Protein AF-A0A2D6P372-F1 (afdb_monomer)

pLDDT: mean 80.6, std 13.85, range [38.47, 98.31]

Radius of gyration: 33.28 Å; Cα contacts (8 Å, |Δi|>4): 1209; chains: 1; bounding box: 87×50×97 Å

Nearest PDB structures (foldseek):
  5jcf-assembly2_B  TM=6.116E-01  e=1.139E-13  Gallus gallus
  5jcf-assembly1_A  TM=5.992E-01  e=2.253E-13  Gallus gallus
  6s9i-assembly1_B  TM=5.869E-01  e=2.712E-08  Homo sapiens
  5lqw-assembly1_C  TM=4.746E-01  e=1.112E-08  Saccharomyces cerevisiae
  8ro0-assembly1_B  TM=4.241E-01  e=2.442E-08  Caenorhabditis elegans

Foldseek 3Di:
DVPDAPVLQVLLVLLLVLLFFEAQAAPPPPLLLSVLSNLVVNCVVVPPPLAAEEEEEAPQCQVVSVVSNCVNVVPVRFFEQEADPVCHPVSLVSSLVGRYYYYYLVNQQNLLVDPCSLVSNLVSQHQEYEYAQCLSLQDLQGSSVLSVLVSLVRHSGYYYYHNQPDHPDLLSLLSSCCSRPVPVRPADSVDPVRSVVSSVVSLVCCLVPVVVSLVSNVVRYDYDYCVVRPVDLFAAEAEDEAEQEDDDLLQLLLVLLLADDDDLVLSLVQLLCSLQASLSHDLVSRPDVVSSVCRNVDDGSLVVVVVVVLCVQVVVLFAEEEEDQDDPPPVVVVCVVCVQQAEAEDEPVQDCDADPPHGGSNVVSLCCQQPPSSHRYYYYYLVPPHLAANQRGQEYEYSADDQELSSVVSSQVSNRHPDPDDDRHHYYYYYAYDYPPAQRLRNLSVVLRVLSVVVSCVSPPVDDDDPVNSVVSSPPPSVVSSSRRSHDLVRLQVVLLVVLFQVALVSNQVVCVVPVPSLVSNLSSQQVDQPPPVVLVLVVVVQVVVCVVPNFDAEEEEANTDCNNCVSVVHAYAYEHRDPSSVVSNCVVDDRYDYDYDHLLDDPAAFQAGQEYEEEQCLRSHNLVVLSNLSNLLVVLRRHHQFGKYKYKHFCVFADPVLVVLVCVSLVQQQWDWPPVSFDWDDDPVGIIGITMITRHDRHDPPPDPDSSNDGPSVADPVRVVVVVVVD

Structure (mmCIF, N/CA/C/O backbone):
data_AF-A0A2D6P372-F1
#
_entry.id   AF-A0A2D6P372-F1
#
loop_
_atom_site.group_PDB
_atom_site.id
_atom_site.type_symbol
_atom_site.label_atom_id
_atom_site.label_alt_id
_atom_site.label_comp_id
_atom_site.label_asym_id
_atom_site.label_entity_id
_atom_site.label_seq_id
_atom_site.pdbx_PDB_ins_code
_atom_site.Cartn_x
_atom_site.Cartn_y
_atom_site.Cartn_z
_atom_site.occupancy
_atom_site.B_iso_or_equiv
_atom_site.auth_seq_id
_atom_site.auth_comp_id
_atom_site.auth_asym_id
_atom_site.auth_atom_id
_atom_site.pdbx_PDB_model_num
ATOM 1 N N . MET A 1 1 ? -25.669 -10.059 32.755 1.00 53.97 1 MET A N 1
ATOM 2 C CA . MET A 1 1 ? -24.543 -10.108 31.794 1.00 53.97 1 MET A CA 1
ATOM 3 C C . MET A 1 1 ? -24.612 -11.434 31.034 1.00 53.97 1 MET A C 1
ATOM 5 O O . MET A 1 1 ? -23.708 -12.245 31.152 1.00 53.97 1 MET A O 1
ATOM 9 N N . GLU A 1 2 ? -25.704 -11.693 30.309 1.00 51.12 2 GLU A N 1
ATOM 10 C CA . GLU A 1 2 ? -25.950 -13.013 29.688 1.00 51.12 2 GLU A CA 1
ATOM 11 C C . GLU A 1 2 ? -25.202 -13.213 28.351 1.00 51.12 2 GLU A C 1
ATOM 13 O O . GLU A 1 2 ? -25.049 -14.342 27.907 1.00 51.12 2 GLU A O 1
ATOM 18 N N . ASP A 1 3 ? -24.631 -12.148 27.769 1.00 70.19 3 ASP A N 1
ATOM 19 C CA . ASP A 1 3 ? -24.017 -12.174 26.427 1.00 70.19 3 ASP A CA 1
ATOM 20 C C . ASP A 1 3 ? -22.474 -12.262 26.400 1.00 70.19 3 ASP A C 1
ATOM 22 O O . ASP A 1 3 ? -21.868 -12.148 25.331 1.00 70.19 3 ASP A O 1
ATOM 26 N N . ILE A 1 4 ? -21.797 -12.411 27.548 1.00 78.69 4 ILE A N 1
ATOM 27 C CA . ILE A 1 4 ? -20.324 -12.460 27.586 1.00 78.69 4 ILE A CA 1
ATOM 28 C C . ILE A 1 4 ? -19.805 -13.888 27.362 1.00 78.69 4 ILE A C 1
ATOM 30 O O . ILE A 1 4 ? -20.116 -14.821 28.099 1.00 78.69 4 ILE A O 1
ATOM 34 N N . LYS A 1 5 ? -18.972 -14.069 26.336 1.00 84.00 5 LYS A N 1
ATOM 35 C CA . LYS A 1 5 ? -18.347 -15.349 25.989 1.00 84.00 5 LYS A CA 1
ATOM 36 C C . LYS A 1 5 ? -17.147 -15.635 26.916 1.00 84.00 5 LYS A C 1
ATOM 38 O O . LYS A 1 5 ? -16.408 -14.704 27.250 1.00 84.00 5 LYS A O 1
ATOM 43 N N . PRO A 1 6 ? -16.851 -16.905 27.265 1.00 87.19 6 PRO A N 1
ATOM 44 C CA . PRO A 1 6 ? -15.747 -17.253 28.171 1.00 87.19 6 PRO A CA 1
ATOM 45 C C . PRO A 1 6 ? -14.378 -16.693 27.763 1.00 87.19 6 PRO A C 1
ATOM 47 O O . PRO A 1 6 ? -13.620 -16.218 28.605 1.00 87.19 6 PRO A O 1
ATOM 50 N N . PHE A 1 7 ? -14.063 -16.668 26.463 1.00 86.75 7 PHE A N 1
ATOM 51 C CA . PHE A 1 7 ? -12.801 -16.084 26.006 1.00 86.75 7 PHE A CA 1
ATOM 52 C C . PHE A 1 7 ? -12.736 -14.572 26.274 1.00 86.75 7 PHE A C 1
ATOM 54 O O . PHE A 1 7 ? -11.663 -14.059 26.579 1.00 86.75 7 PHE A O 1
ATOM 61 N N . GLN A 1 8 ? -13.855 -13.841 26.221 1.00 89.38 8 GLN A N 1
ATOM 62 C CA . GLN A 1 8 ? -13.848 -12.406 26.516 1.00 89.38 8 GLN A CA 1
ATOM 63 C C . GLN A 1 8 ? -13.449 -12.148 27.972 1.00 89.38 8 GLN A C 1
ATOM 65 O O . GLN A 1 8 ? -12.658 -11.243 28.224 1.00 89.38 8 GLN A O 1
ATOM 70 N N . ILE A 1 9 ? -13.917 -12.992 28.900 1.00 90.31 9 ILE A N 1
ATOM 71 C CA . ILE A 1 9 ? -13.538 -12.941 30.320 1.00 90.31 9 ILE A CA 1
ATOM 72 C C . ILE A 1 9 ? -12.036 -13.175 30.478 1.00 90.31 9 ILE A C 1
ATOM 74 O O . ILE A 1 9 ? -11.358 -12.382 31.124 1.00 90.31 9 ILE A O 1
ATOM 78 N N . ILE A 1 10 ? -11.499 -14.221 29.841 1.00 90.94 10 ILE A N 1
ATOM 79 C CA . ILE A 1 10 ? -10.060 -14.529 29.891 1.00 90.94 10 ILE A CA 1
ATOM 80 C C . ILE A 1 10 ? -9.240 -13.345 29.370 1.00 90.94 10 ILE A C 1
ATOM 82 O O . ILE A 1 10 ? -8.260 -12.949 29.990 1.00 90.94 10 ILE A O 1
ATOM 86 N N . GLY A 1 11 ? -9.649 -12.741 28.252 1.00 92.38 11 GLY A N 1
ATOM 87 C CA . GLY A 1 11 ? -8.917 -11.610 27.683 1.00 92.38 11 GLY A CA 1
ATOM 88 C C . GLY A 1 11 ? -8.975 -10.357 28.555 1.00 92.38 11 GLY A C 1
ATOM 89 O O . GLY A 1 11 ? -7.961 -9.683 28.714 1.00 92.38 11 GLY A O 1
ATOM 90 N N . ALA A 1 12 ? -10.125 -10.082 29.176 1.00 94.62 12 ALA A N 1
ATOM 91 C CA . ALA A 1 12 ? -10.264 -9.003 30.149 1.00 94.62 12 ALA A CA 1
ATOM 92 C C . ALA A 1 12 ? -9.370 -9.224 31.383 1.00 94.62 12 ALA A C 1
ATOM 94 O O . ALA A 1 12 ? -8.682 -8.306 31.828 1.00 94.62 12 ALA A O 1
ATOM 95 N N . TYR A 1 13 ? -9.331 -10.455 31.895 1.00 94.94 13 TYR A N 1
ATOM 96 C CA . TYR A 1 13 ? -8.502 -10.838 33.037 1.00 94.94 13 TYR A CA 1
ATOM 97 C C . TYR A 1 13 ? -6.998 -10.734 32.735 1.00 94.94 13 TYR A C 1
ATOM 99 O O . TYR A 1 13 ? -6.226 -10.231 33.550 1.00 94.94 13 TYR A O 1
ATOM 107 N N . GLU A 1 14 ? -6.573 -11.139 31.538 1.00 94.38 14 GLU A N 1
ATOM 108 C CA . GLU A 1 14 ? -5.187 -10.992 31.080 1.00 94.38 14 GLU A CA 1
ATOM 109 C C . GLU A 1 14 ? -4.773 -9.518 30.946 1.00 94.38 14 GLU A C 1
ATOM 111 O O . GLU A 1 14 ? -3.684 -9.146 31.388 1.00 94.38 14 GLU A O 1
ATOM 116 N N . LEU A 1 15 ? -5.639 -8.660 30.388 1.00 95.94 15 LEU A N 1
ATOM 117 C CA . LEU A 1 15 ? -5.405 -7.210 30.334 1.00 95.94 15 LEU A CA 1
ATOM 118 C C . LEU A 1 15 ? -5.242 -6.615 31.741 1.00 95.94 15 LEU A C 1
ATOM 120 O O . LEU A 1 15 ? -4.301 -5.859 31.986 1.00 95.94 15 LEU A O 1
ATOM 124 N N . PHE A 1 16 ? -6.122 -6.998 32.668 1.00 95.19 16 PHE A N 1
ATOM 125 C CA . PHE A 1 16 ? -6.072 -6.581 34.069 1.00 95.19 16 PHE A CA 1
ATOM 126 C C . PHE A 1 16 ? -4.759 -6.994 34.754 1.00 95.19 16 PHE A C 1
ATOM 128 O O . PHE A 1 16 ? -4.053 -6.147 35.305 1.00 95.19 16 PHE A O 1
ATOM 135 N N . ASN A 1 17 ? -4.380 -8.271 34.667 1.00 94.12 17 ASN A N 1
ATOM 136 C CA . ASN A 1 17 ? -3.197 -8.801 35.349 1.00 94.12 17 ASN A CA 1
ATOM 137 C C . ASN A 1 17 ? -1.881 -8.254 34.795 1.00 94.12 17 ASN A C 1
ATOM 139 O O . ASN A 1 17 ? -0.960 -7.951 35.557 1.00 94.12 17 ASN A O 1
ATOM 143 N N . ARG A 1 18 ? -1.767 -8.125 33.468 1.00 93.69 18 ARG A N 1
ATOM 144 C CA . ARG A 1 18 ? -0.526 -7.661 32.826 1.00 93.69 18 ARG A CA 1
ATOM 145 C C . ARG A 1 18 ? -0.300 -6.158 32.996 1.00 93.69 18 ARG A C 1
ATOM 147 O O . ARG A 1 18 ? 0.816 -5.698 32.739 1.00 93.69 18 ARG A O 1
ATOM 154 N N . LYS A 1 19 ? -1.330 -5.412 33.420 1.00 94.50 19 LYS A N 1
ATOM 155 C CA . LYS A 1 19 ? -1.449 -3.943 33.492 1.00 94.50 19 LYS A CA 1
ATOM 156 C C . LYS A 1 19 ? -1.299 -3.232 32.147 1.00 94.50 19 LYS A C 1
ATOM 158 O O . LYS A 1 19 ? -2.135 -2.415 31.780 1.00 94.50 19 LYS A O 1
ATOM 163 N N . ARG A 1 20 ? -0.238 -3.548 31.405 1.00 95.50 20 ARG A N 1
ATOM 164 C CA . ARG A 1 20 ? 0.078 -3.042 30.069 1.00 95.50 20 ARG A CA 1
ATOM 165 C C . ARG A 1 20 ? 0.186 -4.219 29.109 1.00 95.50 20 ARG A C 1
ATOM 167 O O . ARG A 1 20 ? 1.102 -5.038 29.230 1.00 95.50 20 ARG A O 1
ATOM 174 N N . ALA A 1 21 ? -0.754 -4.318 28.178 1.00 95.25 21 ALA A N 1
ATOM 175 C CA . ALA A 1 21 ? -0.834 -5.439 27.251 1.00 95.25 21 ALA A CA 1
ATOM 176 C C . ALA A 1 21 ? -1.435 -5.042 25.899 1.00 95.25 21 ALA A C 1
ATOM 178 O O . ALA A 1 21 ? -2.178 -4.068 25.763 1.00 95.25 21 ALA A O 1
ATOM 179 N N . LEU A 1 22 ? -1.088 -5.832 24.886 1.00 94.00 22 LEU A N 1
ATOM 180 C CA . LEU A 1 22 ? -1.617 -5.731 23.536 1.00 94.00 22 LEU A CA 1
ATOM 181 C C . LEU A 1 22 ? -2.671 -6.815 23.320 1.00 94.00 22 LEU A C 1
ATOM 183 O O . LEU A 1 22 ? -2.334 -7.991 23.192 1.00 94.00 22 LEU A O 1
ATOM 187 N N . LEU A 1 23 ? -3.935 -6.417 23.205 1.00 93.44 23 LEU A N 1
ATOM 188 C CA . LEU A 1 23 ? -5.008 -7.289 22.746 1.00 93.44 23 LEU A CA 1
ATOM 189 C C . LEU A 1 23 ? -5.017 -7.318 21.212 1.00 93.44 23 LEU A C 1
ATOM 191 O O . LEU A 1 23 ? -5.595 -6.466 20.530 1.00 93.44 23 LEU A O 1
ATOM 195 N N . ALA A 1 24 ? -4.331 -8.323 20.686 1.00 89.56 24 ALA A N 1
ATOM 196 C CA . ALA A 1 24 ? -4.083 -8.584 19.276 1.00 89.56 24 ALA A CA 1
ATOM 197 C C . ALA A 1 24 ? -5.014 -9.645 18.675 1.00 89.56 24 ALA A C 1
ATOM 199 O O . ALA A 1 24 ? -4.683 -10.247 17.644 1.00 89.56 24 ALA A O 1
ATOM 200 N N . ASP A 1 25 ? -6.141 -9.915 19.336 1.00 87.06 25 ASP A N 1
ATOM 201 C CA . ASP A 1 25 ? -7.169 -10.799 18.805 1.00 87.06 25 ASP A CA 1
ATOM 202 C C . ASP A 1 25 ? -7.587 -10.368 17.400 1.00 87.06 25 ASP A C 1
ATOM 204 O O . ASP A 1 25 ? -7.616 -9.174 17.060 1.00 87.06 25 ASP A O 1
ATOM 208 N N . GLU A 1 26 ? -7.993 -11.340 16.593 1.00 77.81 26 GLU A N 1
ATOM 209 C CA . GLU A 1 26 ? -8.556 -11.052 15.283 1.00 77.81 26 GLU A CA 1
ATOM 210 C C . GLU A 1 26 ? -9.752 -10.081 15.347 1.00 77.81 26 GLU A C 1
ATOM 212 O O . GLU A 1 26 ? -10.429 -9.889 16.364 1.00 77.81 26 GLU A O 1
ATOM 217 N N . MET A 1 27 ? -9.978 -9.352 14.253 1.00 74.50 27 MET A N 1
ATOM 218 C CA . MET A 1 27 ? -11.151 -8.484 14.129 1.00 74.50 27 MET A CA 1
ATOM 219 C C . MET A 1 27 ? -12.422 -9.334 14.238 1.00 74.50 27 MET A C 1
ATOM 221 O O . MET A 1 27 ? -12.495 -10.378 13.607 1.00 74.50 27 MET A O 1
ATOM 225 N N . GLY A 1 28 ? -13.411 -8.871 15.006 1.00 72.12 28 GLY A N 1
ATOM 226 C CA . GLY A 1 28 ? -14.628 -9.639 15.307 1.00 72.12 28 GLY A CA 1
ATOM 227 C C . GLY A 1 28 ? -14.617 -10.320 16.681 1.00 72.12 28 GLY A C 1
ATOM 228 O O . GLY A 1 28 ? -15.673 -10.634 17.207 1.00 72.12 28 GLY A O 1
ATOM 229 N N . MET A 1 29 ? -13.462 -10.427 17.343 1.00 78.25 29 MET A N 1
ATOM 230 C CA . MET A 1 29 ? -13.328 -11.035 18.679 1.00 78.25 29 MET A CA 1
ATOM 231 C C . MET A 1 29 ? -13.750 -10.112 19.843 1.00 78.25 29 MET A C 1
ATOM 233 O O . MET A 1 29 ? -13.300 -10.281 20.972 1.00 78.25 29 MET A O 1
ATOM 237 N N . TYR A 1 30 ? -14.592 -9.104 19.590 1.00 85.81 30 TYR A N 1
ATOM 238 C CA . TYR A 1 30 ? -15.146 -8.207 20.617 1.00 85.81 30 TYR A CA 1
ATOM 239 C C . TYR A 1 30 ? -14.108 -7.520 21.533 1.00 85.81 30 TYR A C 1
ATOM 241 O O . TYR A 1 30 ? -14.323 -7.387 22.735 1.00 85.81 30 TYR A O 1
ATOM 249 N N . LYS A 1 31 ? -12.972 -7.068 20.983 1.00 91.19 31 LYS A N 1
ATOM 250 C CA . LYS A 1 31 ? -11.897 -6.410 21.757 1.00 91.19 31 LYS A CA 1
ATOM 251 C C . LYS A 1 31 ? -12.398 -5.250 22.628 1.00 91.19 31 LYS A C 1
ATOM 253 O O . LYS A 1 31 ? -11.978 -5.129 23.770 1.00 91.19 31 LYS A O 1
ATOM 258 N N . THR A 1 32 ? -13.332 -4.454 22.106 1.00 91.94 32 THR A N 1
ATOM 259 C CA . THR A 1 32 ? -13.956 -3.325 22.809 1.00 91.94 32 THR A CA 1
ATOM 260 C C . THR A 1 32 ? -14.588 -3.743 24.134 1.00 91.94 32 THR A C 1
ATOM 262 O O . THR A 1 32 ? -14.261 -3.165 25.167 1.00 91.94 32 THR A O 1
ATOM 265 N N . SER A 1 33 ? -15.438 -4.777 24.141 1.00 91.94 33 SER A N 1
ATOM 266 C CA . SER A 1 33 ? -16.083 -5.225 25.379 1.00 91.94 33 SER A CA 1
ATOM 267 C C . SER A 1 33 ? -15.068 -5.806 26.360 1.00 91.94 33 SER A C 1
ATOM 269 O O . SER A 1 33 ? -15.129 -5.498 27.544 1.00 91.94 33 SER A O 1
ATOM 271 N N . GLN A 1 34 ? -14.079 -6.564 25.875 1.00 94.50 34 GLN A N 1
ATOM 272 C CA . GLN A 1 34 ? -13.005 -7.100 26.716 1.00 94.50 34 GLN A CA 1
ATOM 273 C C . GLN A 1 34 ? -12.235 -5.994 27.448 1.00 94.50 34 GLN A C 1
ATOM 275 O O . GLN A 1 34 ? -11.967 -6.120 28.640 1.00 94.50 34 GLN A O 1
ATOM 280 N N . SER A 1 35 ? -11.911 -4.894 26.763 1.00 96.38 35 SER A N 1
ATOM 281 C CA . SER A 1 35 ? -11.222 -3.752 27.375 1.00 96.38 35 SER A CA 1
ATOM 282 C C . SER A 1 35 ? -12.088 -3.002 28.383 1.00 96.38 35 SER A C 1
ATOM 284 O O . SER A 1 35 ? -11.568 -2.560 29.402 1.00 96.38 35 SER A O 1
ATOM 286 N N . ILE A 1 36 ? -13.399 -2.888 28.140 1.00 95.75 36 ILE A N 1
ATOM 287 C CA . ILE A 1 36 ? -14.344 -2.277 29.092 1.00 95.75 36 ILE A CA 1
ATOM 288 C C . ILE A 1 36 ? -14.495 -3.147 30.352 1.00 95.75 36 ILE A C 1
ATOM 290 O O . ILE A 1 36 ? -14.569 -2.631 31.468 1.00 95.75 36 ILE A O 1
ATOM 294 N N . PHE A 1 37 ? -14.490 -4.473 30.202 1.00 93.25 37 PHE A N 1
ATOM 295 C CA . PHE A 1 37 ? -14.489 -5.382 31.348 1.00 93.25 37 PHE A CA 1
ATOM 296 C C . PHE A 1 37 ? -13.178 -5.329 32.128 1.00 93.25 37 PHE A C 1
ATOM 298 O O . PHE A 1 37 ? -13.215 -5.253 33.352 1.00 93.25 37 PHE A O 1
ATOM 305 N N . ALA A 1 38 ? -12.035 -5.310 31.439 1.00 95.62 38 ALA A N 1
ATOM 306 C CA . ALA A 1 38 ? -10.734 -5.142 32.083 1.00 95.62 38 ALA A CA 1
ATOM 307 C C . ALA A 1 38 ? -10.687 -3.843 32.899 1.00 95.62 38 ALA A C 1
ATOM 309 O O . ALA A 1 38 ? -10.271 -3.856 34.052 1.00 95.62 38 ALA A O 1
ATOM 310 N N . ASP A 1 39 ? -11.189 -2.747 32.326 1.00 95.88 39 ASP A N 1
ATOM 311 C CA . ASP A 1 39 ? -11.315 -1.459 33.002 1.00 95.88 39 ASP A CA 1
ATOM 312 C C . ASP A 1 39 ? -12.171 -1.541 34.274 1.00 95.88 39 ASP A C 1
ATOM 314 O O . ASP A 1 39 ? -11.775 -1.030 35.317 1.00 95.88 39 ASP A O 1
ATOM 318 N N . SER A 1 40 ? -13.300 -2.254 34.221 1.00 93.31 40 SER A N 1
ATOM 319 C CA . SER A 1 40 ? -14.171 -2.445 35.389 1.00 93.31 40 SER A CA 1
ATOM 320 C C . SER A 1 40 ? -13.453 -3.187 36.527 1.00 93.31 40 SER A C 1
ATOM 322 O O . SER A 1 40 ? -13.573 -2.791 37.683 1.00 93.31 40 SER A O 1
ATOM 324 N N . LEU A 1 41 ? -12.638 -4.201 36.204 1.00 93.25 41 LEU A N 1
ATOM 325 C CA . LEU A 1 41 ? -11.803 -4.911 37.187 1.00 93.25 41 LEU A CA 1
ATOM 326 C C . LEU A 1 41 ? -10.714 -4.003 37.784 1.00 93.25 41 LEU A C 1
ATOM 328 O O . LEU A 1 41 ? -10.433 -4.064 38.981 1.00 93.25 41 LEU A O 1
ATOM 332 N N . MET A 1 42 ? -10.096 -3.148 36.961 1.00 94.69 42 MET A N 1
ATOM 333 C CA . MET A 1 42 ? -9.089 -2.179 37.417 1.00 94.69 42 MET A CA 1
ATOM 334 C C . MET A 1 42 ? -9.707 -1.152 38.374 1.00 94.69 42 MET A C 1
ATOM 336 O O . MET A 1 42 ? -9.140 -0.883 39.429 1.00 94.69 42 MET A O 1
ATOM 340 N N . ARG A 1 43 ? -10.893 -0.629 38.043 1.00 93.12 43 ARG A N 1
ATOM 341 C CA . ARG A 1 43 ? -11.652 0.311 38.882 1.00 93.12 43 ARG A CA 1
ATOM 342 C C . ARG A 1 43 ? -11.992 -0.265 40.253 1.00 93.12 43 ARG A C 1
ATOM 344 O O . ARG A 1 43 ? -11.791 0.406 41.265 1.00 93.12 43 ARG A O 1
ATOM 351 N N . GLU A 1 44 ? -12.461 -1.511 40.282 1.00 91.06 44 GLU A N 1
ATOM 352 C CA . GLU A 1 44 ? -12.780 -2.215 41.526 1.00 91.06 44 GLU A CA 1
ATOM 353 C C . GLU A 1 44 ? -11.540 -2.368 42.416 1.00 91.06 44 GLU A C 1
ATOM 355 O O . GLU A 1 44 ? -11.604 -2.106 43.617 1.00 91.06 44 GLU A O 1
ATOM 360 N N . LYS A 1 45 ? -10.392 -2.714 41.822 1.00 91.75 45 LYS A N 1
ATOM 361 C CA . LYS A 1 45 ? -9.123 -2.871 42.541 1.00 91.75 45 LYS A CA 1
ATOM 362 C C . LYS A 1 45 ? -8.573 -1.555 43.104 1.00 91.75 45 LYS A C 1
ATOM 364 O O . LYS A 1 45 ? -8.105 -1.544 44.238 1.00 91.75 45 LYS A O 1
ATOM 369 N N . GLU A 1 46 ? -8.586 -0.479 42.319 1.00 88.12 46 GLU A N 1
ATOM 370 C CA . GLU A 1 46 ? -8.003 0.819 42.708 1.00 88.12 46 GLU A CA 1
ATOM 371 C C . GLU A 1 46 ? -8.950 1.675 43.571 1.00 88.12 46 GLU A C 1
ATOM 373 O O . GLU A 1 46 ? -8.565 2.740 44.049 1.00 88.12 46 GLU A O 1
ATOM 378 N N . GLY A 1 47 ? -10.187 1.221 43.797 1.00 79.69 47 GLY A N 1
ATOM 379 C CA . GLY A 1 47 ? -11.134 1.891 44.683 1.00 79.69 47 GLY A CA 1
ATOM 380 C C . GLY A 1 47 ? -11.869 3.067 44.039 1.00 79.69 47 GLY A C 1
ATOM 381 O O . GLY A 1 47 ? -11.846 4.152 44.597 1.00 79.69 47 GLY A O 1
ATOM 382 N N . ASN A 1 48 ? -12.537 2.830 42.900 1.00 74.69 48 ASN A N 1
ATOM 383 C CA . ASN A 1 48 ? -13.615 3.578 42.209 1.00 74.69 48 ASN A CA 1
ATOM 384 C C . ASN A 1 48 ? -13.689 5.130 42.209 1.00 74.69 48 ASN A C 1
ATOM 386 O O . ASN A 1 48 ? -14.091 5.667 41.180 1.00 74.69 48 ASN A O 1
ATOM 390 N N . SER A 1 49 ? -13.403 5.867 43.288 1.00 72.00 49 SER A N 1
ATOM 391 C CA . SER A 1 49 ? -13.801 7.276 43.458 1.00 72.00 49 SER A CA 1
ATOM 392 C C . SER A 1 49 ? -13.141 8.256 42.487 1.00 72.00 49 SER A C 1
ATOM 394 O O . SER A 1 49 ? -13.797 9.212 42.087 1.00 72.00 49 SER A O 1
ATOM 396 N N . ASP A 1 50 ? -11.895 8.003 42.076 1.00 82.69 50 ASP A N 1
ATOM 397 C CA . ASP A 1 50 ? -11.119 8.911 41.212 1.00 82.69 50 ASP A CA 1
ATOM 398 C C . ASP A 1 50 ? -10.595 8.245 39.928 1.00 82.69 50 ASP A C 1
ATOM 400 O O . ASP A 1 50 ? -9.808 8.836 39.187 1.00 82.69 50 ASP A O 1
ATOM 404 N N . PHE A 1 51 ? -11.022 7.011 39.636 1.00 92.81 51 PHE A N 1
ATOM 405 C CA . PHE A 1 51 ? -10.528 6.280 38.472 1.00 92.81 51 PHE A CA 1
ATOM 406 C C . PHE A 1 51 ? -11.083 6.882 37.174 1.00 92.81 51 PHE A C 1
ATOM 408 O O . PHE A 1 51 ? -12.296 6.969 36.966 1.00 92.81 51 PHE A O 1
ATOM 415 N N . LYS A 1 52 ? -10.199 7.253 36.254 1.00 94.69 52 LYS A N 1
ATOM 416 C CA . LYS A 1 52 ? -10.522 7.878 34.976 1.00 94.69 52 LYS A CA 1
ATOM 417 C C . LYS A 1 52 ? -9.834 7.146 33.832 1.00 94.69 52 LYS A C 1
ATOM 419 O O . LYS A 1 52 ? -8.628 6.887 33.865 1.00 94.69 52 LYS A O 1
ATOM 424 N N . THR A 1 53 ? -10.604 6.883 32.783 1.00 97.19 53 THR A N 1
ATOM 425 C CA . THR A 1 53 ? -10.140 6.141 31.607 1.00 97.19 53 THR A CA 1
ATOM 426 C C . THR A 1 53 ? -10.132 7.038 30.383 1.00 97.19 53 THR A C 1
ATOM 428 O O . THR A 1 53 ? -11.134 7.689 30.077 1.00 97.19 53 THR A O 1
ATOM 431 N N . LEU A 1 54 ? -9.015 7.052 29.655 1.00 98.06 54 LEU A N 1
ATOM 432 C CA . LEU A 1 54 ? -8.918 7.687 28.343 1.00 98.06 54 LEU A CA 1
ATOM 433 C C . LEU A 1 54 ? -8.970 6.623 27.249 1.00 98.06 54 LEU A C 1
ATOM 435 O O . LEU A 1 54 ? -8.123 5.735 27.199 1.00 98.06 54 LEU A O 1
ATOM 439 N N . VAL A 1 55 ? -9.913 6.756 26.323 1.00 98.31 55 VAL A N 1
ATOM 440 C CA . VAL A 1 55 ? -9.949 5.996 25.071 1.00 98.31 55 VAL A CA 1
ATOM 441 C C . VAL A 1 55 ? -9.452 6.893 23.945 1.00 98.31 55 VAL A C 1
ATOM 443 O O . VAL A 1 55 ? -9.988 7.980 23.726 1.00 98.31 55 VAL A O 1
ATOM 446 N N . ILE A 1 56 ? -8.455 6.434 23.194 1.00 97.31 56 ILE A N 1
ATOM 447 C CA . ILE A 1 56 ? -8.020 7.067 21.947 1.00 97.31 56 ILE A CA 1
ATOM 448 C C . ILE A 1 56 ? -8.372 6.128 20.801 1.00 97.31 56 ILE A C 1
ATOM 450 O O . ILE A 1 56 ? -7.817 5.036 20.700 1.00 97.31 56 ILE A O 1
ATOM 454 N N . ALA A 1 57 ? -9.288 6.559 19.936 1.00 93.31 57 ALA A N 1
ATOM 455 C CA . ALA A 1 57 ? -9.817 5.738 18.851 1.00 93.31 57 ALA A CA 1
ATOM 456 C C . ALA A 1 57 ? -9.916 6.521 17.527 1.00 93.31 57 ALA A C 1
ATOM 458 O O . ALA A 1 57 ? -9.876 7.759 17.525 1.00 93.31 57 ALA A O 1
ATOM 459 N N . PRO A 1 58 ? -10.038 5.844 16.368 1.00 86.19 58 PRO A N 1
ATOM 460 C CA . PRO A 1 58 ? -10.371 6.508 15.109 1.00 86.19 58 PRO A CA 1
ATOM 461 C C . PRO A 1 58 ? -11.666 7.327 15.220 1.00 86.19 58 PRO A C 1
ATOM 463 O O . PRO A 1 58 ? -12.607 6.932 15.907 1.00 86.19 58 PRO A O 1
ATOM 466 N N . SER A 1 59 ? -11.737 8.464 14.518 1.00 79.25 59 SER A N 1
ATOM 467 C CA . SER A 1 59 ? -12.861 9.406 14.641 1.00 79.25 59 SER A CA 1
ATOM 468 C C . SER A 1 59 ? -14.230 8.768 14.393 1.00 79.25 59 SER A C 1
ATOM 470 O O . SER A 1 59 ? -15.189 9.148 15.060 1.00 79.25 59 SER A O 1
ATOM 472 N N . SER A 1 60 ? -14.296 7.782 13.495 1.00 69.38 60 SER A N 1
ATOM 473 C CA . SER A 1 60 ? -15.512 7.071 13.091 1.00 69.38 60 SER A CA 1
ATOM 474 C C . SER A 1 60 ? -16.110 6.153 14.158 1.00 69.38 60 SER A C 1
ATOM 476 O O . SER A 1 60 ? -17.281 5.801 14.059 1.00 69.38 60 SER A O 1
ATOM 478 N N . VAL A 1 61 ? -15.342 5.746 15.175 1.00 80.88 61 VAL A N 1
ATOM 479 C CA . VAL A 1 61 ? -15.799 4.766 16.181 1.00 80.88 61 VAL A CA 1
ATOM 480 C C . VAL A 1 61 ? -15.966 5.360 17.580 1.00 80.88 61 VAL A C 1
ATOM 482 O O . VAL A 1 61 ? -16.350 4.646 18.500 1.00 80.88 61 VAL A O 1
ATOM 485 N N . ARG A 1 62 ? -15.740 6.666 17.771 1.00 87.88 62 ARG A N 1
ATOM 486 C CA . ARG A 1 62 ? -15.854 7.318 19.094 1.00 87.88 62 ARG A CA 1
ATOM 487 C C . ARG A 1 62 ? -17.265 7.230 19.683 1.00 87.88 62 ARG A C 1
ATOM 489 O O . ARG A 1 62 ? -17.425 6.889 20.850 1.00 87.88 62 ARG A O 1
ATOM 496 N N . GLU A 1 63 ? -18.282 7.461 18.855 1.00 83.56 63 GLU A N 1
ATOM 497 C CA . GLU A 1 63 ? -19.691 7.304 19.245 1.00 83.56 63 GLU A CA 1
ATOM 498 C C . GLU A 1 63 ? -20.047 5.843 19.541 1.00 83.56 63 GLU A C 1
ATOM 500 O O . GLU A 1 63 ? -20.812 5.544 20.458 1.00 83.56 63 GLU A O 1
ATOM 505 N N . HIS A 1 64 ? -19.466 4.907 18.784 1.00 83.69 64 HIS A N 1
ATOM 506 C CA . HIS A 1 64 ? -19.632 3.482 19.051 1.00 83.69 64 HIS A CA 1
ATOM 507 C C . HIS A 1 64 ? -19.047 3.107 20.418 1.00 83.69 64 HIS A C 1
ATOM 509 O O . HIS A 1 64 ? -19.743 2.470 21.203 1.00 83.69 64 HIS A O 1
ATOM 515 N N . TRP A 1 65 ? -17.845 3.585 20.754 1.00 93.25 65 TRP A N 1
ATOM 516 C CA . TRP A 1 65 ? -17.255 3.416 22.085 1.00 93.25 65 TRP A CA 1
ATOM 517 C C . TRP A 1 65 ? -18.164 3.949 23.197 1.00 93.25 65 TRP A C 1
ATOM 519 O O . TRP A 1 65 ? -18.402 3.239 24.169 1.00 93.25 65 TRP A O 1
ATOM 529 N N . ALA A 1 66 ? -18.737 5.147 23.044 1.00 91.94 66 ALA A N 1
ATOM 530 C CA . ALA A 1 66 ? -19.660 5.700 24.037 1.00 91.94 66 ALA A CA 1
ATOM 531 C C . ALA A 1 66 ? -20.905 4.816 24.252 1.00 91.94 66 ALA A C 1
ATOM 533 O O . ALA A 1 66 ? -21.348 4.635 25.390 1.00 91.94 66 ALA A O 1
ATOM 534 N N . ARG A 1 67 ? -21.460 4.231 23.180 1.00 89.75 67 ARG A N 1
ATOM 535 C CA . ARG A 1 67 ? -22.572 3.267 23.275 1.00 89.75 67 ARG A CA 1
ATOM 536 C C . ARG A 1 67 ? -22.149 1.966 23.955 1.00 89.75 67 ARG A C 1
ATOM 538 O O . ARG A 1 67 ? -22.852 1.497 24.848 1.00 89.75 67 ARG A O 1
ATOM 545 N N . GLU A 1 68 ? -21.007 1.406 23.568 1.00 91.56 68 GLU A N 1
ATOM 546 C CA . GLU A 1 68 ? -20.500 0.148 24.125 1.00 91.56 68 GLU A CA 1
ATOM 547 C C . GLU A 1 68 ? -20.142 0.285 25.612 1.00 91.56 68 GLU A C 1
ATOM 549 O O . GLU A 1 68 ? -20.463 -0.609 26.387 1.00 91.56 68 GLU A O 1
ATOM 554 N N . ILE A 1 69 ? -19.567 1.411 26.050 1.00 95.25 69 ILE A N 1
ATOM 555 C CA . ILE A 1 69 ? -19.286 1.671 27.474 1.00 95.25 69 ILE A CA 1
ATOM 556 C C . ILE A 1 69 ? -20.583 1.643 28.291 1.00 95.25 69 ILE A C 1
ATOM 558 O O . ILE A 1 69 ? -20.651 0.953 29.305 1.00 95.25 69 ILE A O 1
ATOM 562 N N . LYS A 1 70 ? -21.647 2.315 27.829 1.00 93.12 70 LYS A N 1
ATOM 563 C CA . LYS A 1 70 ? -22.959 2.278 28.506 1.00 93.12 70 LYS A CA 1
ATOM 564 C C . LYS A 1 70 ? -23.552 0.870 28.553 1.00 93.12 70 LYS A C 1
ATOM 566 O O . LYS A 1 70 ? -24.179 0.505 29.543 1.00 93.12 70 LYS A O 1
ATOM 571 N N . LYS A 1 71 ? -23.359 0.089 27.488 1.00 89.69 71 LYS A N 1
ATOM 572 C CA . LYS A 1 71 ? -23.857 -1.287 27.378 1.00 89.69 71 LYS A CA 1
ATOM 573 C C . LYS A 1 71 ? -23.114 -2.255 28.302 1.00 89.69 71 LYS A C 1
ATOM 575 O O . LYS A 1 71 ? -23.752 -3.082 28.946 1.00 89.69 71 LYS A O 1
ATOM 580 N N . TRP A 1 72 ? -21.784 -2.181 28.339 1.00 90.56 72 TRP A N 1
ATOM 581 C CA . TRP A 1 72 ? -20.931 -3.179 28.995 1.00 90.56 72 TRP A CA 1
ATOM 582 C C . TRP A 1 72 ? -20.505 -2.804 30.416 1.00 90.56 72 TRP A C 1
ATOM 584 O O . TRP A 1 72 ? -20.188 -3.696 31.198 1.00 90.56 72 TRP A O 1
ATOM 594 N N . ALA A 1 73 ? -20.580 -1.525 30.793 1.00 90.00 73 ALA A N 1
ATOM 595 C CA . ALA A 1 73 ? -20.334 -1.051 32.154 1.00 90.00 73 ALA A CA 1
ATOM 596 C C . ALA A 1 73 ? -21.578 -0.412 32.825 1.00 90.00 73 ALA A C 1
ATOM 598 O O . ALA A 1 73 ? -21.466 0.651 33.431 1.00 90.00 73 ALA A O 1
ATOM 599 N N . PRO A 1 74 ? -22.782 -1.025 32.777 1.00 88.44 74 PRO A N 1
ATOM 600 C CA . PRO A 1 74 ? -24.001 -0.382 33.283 1.00 88.44 74 PRO A CA 1
ATOM 601 C C . PRO A 1 74 ? -24.042 -0.263 34.816 1.00 88.44 74 PRO A C 1
ATOM 603 O O . PRO A 1 74 ? -24.796 0.544 35.349 1.00 88.44 74 PRO A O 1
ATOM 606 N N . HIS A 1 75 ? -23.231 -1.048 35.530 1.00 84.31 75 HIS A N 1
ATOM 607 C CA . HIS A 1 75 ? -23.280 -1.220 36.984 1.00 84.31 75 HIS A CA 1
ATOM 608 C C . HIS A 1 75 ? -22.940 0.041 37.799 1.00 84.31 75 HIS A C 1
ATOM 610 O O . HIS A 1 75 ? -23.328 0.112 38.961 1.00 84.31 75 HIS A O 1
ATOM 616 N N . TYR A 1 76 ? -22.277 1.042 37.206 1.00 86.56 76 TYR A N 1
ATOM 617 C CA . TYR A 1 76 ? -21.994 2.334 37.855 1.00 86.56 76 TYR A CA 1
ATOM 618 C C . TYR A 1 76 ? -22.466 3.556 37.054 1.00 86.56 76 TYR A C 1
ATOM 620 O O . TYR A 1 76 ? -22.149 4.681 37.425 1.00 86.56 76 TYR A O 1
ATOM 628 N N . ASN A 1 77 ? -23.243 3.355 35.980 1.00 89.38 77 ASN A N 1
ATOM 629 C CA . ASN A 1 77 ? -23.769 4.426 35.123 1.00 89.38 77 ASN A CA 1
ATOM 630 C C . ASN A 1 77 ? -22.697 5.467 34.693 1.00 89.38 77 ASN A C 1
ATOM 632 O O . ASN A 1 77 ? -22.750 6.623 35.124 1.00 89.38 77 ASN A O 1
ATOM 636 N N . PRO A 1 78 ? -21.724 5.070 33.849 1.00 92.44 78 PRO A N 1
ATOM 637 C CA . PRO A 1 78 ? -20.546 5.873 33.524 1.00 92.44 78 PRO A CA 1
ATOM 638 C C . PRO A 1 78 ? -20.893 7.237 32.922 1.00 92.44 78 PRO A C 1
ATOM 640 O O . PRO A 1 78 ? -21.650 7.338 31.949 1.00 92.44 78 PRO A O 1
ATOM 643 N N . LYS A 1 79 ? -20.245 8.290 33.425 1.00 95.25 79 LYS A N 1
ATOM 644 C CA . LYS A 1 79 ? -20.197 9.608 32.785 1.00 95.25 79 LYS A CA 1
ATOM 645 C C . LYS A 1 79 ? -19.138 9.598 31.688 1.00 95.25 79 LYS A C 1
ATOM 647 O O . LYS A 1 79 ? -17.968 9.316 31.944 1.00 95.25 79 LYS A O 1
ATOM 652 N N . ILE A 1 80 ? -19.551 9.920 30.466 1.00 96.62 80 ILE A N 1
ATOM 653 C CA . ILE A 1 80 ? -18.717 9.819 29.265 1.00 96.62 80 ILE A CA 1
ATOM 654 C C . ILE A 1 80 ? -18.625 11.191 28.602 1.00 96.62 80 ILE A C 1
ATOM 656 O O . ILE A 1 80 ? -19.655 11.781 28.279 1.00 96.62 80 ILE A O 1
ATOM 660 N N . GLN A 1 81 ? -17.403 11.654 28.333 1.00 97.06 81 GLN A N 1
ATOM 661 C CA . GLN A 1 81 ? -17.138 12.861 27.553 1.00 97.06 81 GLN A CA 1
ATOM 662 C C . GLN A 1 81 ? -16.368 12.523 26.274 1.00 97.06 81 GLN A C 1
ATOM 664 O O . GLN A 1 81 ? -15.261 11.988 26.326 1.00 97.06 81 GLN A O 1
ATOM 669 N N . ILE A 1 82 ? -16.914 12.903 25.118 1.00 95.38 82 ILE A N 1
ATOM 670 C CA . ILE A 1 82 ? -16.188 12.875 23.842 1.00 95.38 82 ILE A CA 1
ATOM 671 C C . ILE A 1 82 ? -15.495 14.229 23.655 1.00 95.38 82 ILE A C 1
ATOM 673 O O . ILE A 1 82 ? -16.134 15.277 23.729 1.00 95.38 82 ILE A O 1
ATOM 677 N N . LEU A 1 83 ? -14.180 14.224 23.450 1.00 93.50 83 LEU A N 1
ATOM 678 C CA . LEU A 1 83 ? -13.400 15.432 23.191 1.00 93.50 83 LEU A CA 1
ATOM 679 C C . LEU A 1 83 ? -13.248 15.671 21.690 1.00 93.50 83 LEU A C 1
ATOM 681 O O . LEU A 1 83 ? -12.800 14.792 20.946 1.00 93.50 83 LEU A O 1
ATOM 685 N N . ASP A 1 84 ? -13.538 16.900 21.276 1.00 87.62 84 ASP A N 1
ATOM 686 C CA . ASP A 1 84 ? -13.358 17.392 19.915 1.00 87.62 84 ASP A CA 1
ATOM 687 C C . ASP A 1 84 ? -12.415 18.592 19.882 1.00 87.62 84 ASP A C 1
ATOM 689 O O . ASP A 1 84 ? -12.323 19.374 20.827 1.00 87.62 84 ASP A O 1
ATOM 693 N N . THR A 1 85 ? -11.717 18.758 18.760 1.00 85.31 85 THR A N 1
ATOM 694 C CA . THR A 1 85 ? -10.760 19.857 18.574 1.00 85.31 85 THR A CA 1
ATOM 695 C C . THR A 1 85 ? -11.437 21.229 18.591 1.00 85.31 85 THR A C 1
ATOM 697 O O . THR A 1 85 ? -10.870 22.175 19.128 1.00 85.31 85 THR A O 1
ATOM 700 N N . SER A 1 86 ? -12.647 21.343 18.037 1.00 86.06 86 SER A N 1
ATOM 701 C CA . SER A 1 86 ? -13.396 22.606 17.945 1.00 86.06 86 SER A CA 1
ATOM 702 C C . SER A 1 86 ? -13.897 23.123 19.295 1.00 86.06 86 SER A C 1
ATOM 704 O O . SER A 1 86 ? -14.087 24.324 19.449 1.00 86.06 86 SER A O 1
ATOM 706 N N . ASN A 1 87 ? -14.091 22.232 20.270 1.00 87.62 87 ASN A N 1
ATOM 707 C CA . ASN A 1 87 ? -14.607 22.550 21.599 1.00 87.62 87 ASN A CA 1
ATOM 708 C C . ASN A 1 87 ? -13.719 21.938 22.694 1.00 87.62 87 ASN A C 1
ATOM 710 O O . ASN A 1 87 ? -14.187 21.276 23.621 1.00 87.62 87 ASN A O 1
ATOM 714 N N . PHE A 1 88 ? -12.403 22.105 22.556 1.00 90.38 88 PHE A N 1
ATOM 715 C CA . PHE A 1 88 ? -11.468 21.442 23.456 1.00 90.38 88 PHE A CA 1
ATOM 716 C C . PHE A 1 88 ? -11.629 21.901 24.911 1.00 90.38 88 PHE A C 1
ATOM 718 O O . PHE A 1 88 ? -11.720 21.058 25.793 1.00 90.38 88 PHE A O 1
ATOM 725 N N . TYR A 1 89 ? -11.703 23.212 25.172 1.00 89.56 89 TYR A N 1
ATOM 726 C CA . TYR A 1 89 ? -11.716 23.740 26.543 1.00 89.56 89 TYR A CA 1
ATOM 727 C C . TYR A 1 89 ? -12.995 23.395 27.315 1.00 89.56 89 TYR A C 1
ATOM 729 O O . TYR A 1 89 ? -12.901 22.851 28.411 1.00 89.56 89 TYR A O 1
ATOM 737 N N . GLN A 1 90 ? -14.184 23.617 26.744 1.00 90.69 90 GLN A N 1
ATOM 738 C CA . GLN A 1 90 ? -15.425 23.220 27.422 1.00 90.69 90 GLN A CA 1
ATOM 739 C C . GLN A 1 90 ? -15.570 21.687 27.464 1.00 90.69 90 GLN A C 1
ATOM 741 O O . GLN A 1 90 ? -16.062 21.140 28.451 1.00 90.69 90 GLN A O 1
ATOM 746 N N . GLY A 1 91 ? -15.079 20.967 26.450 1.00 91.94 91 GLY A N 1
ATOM 747 C CA . GLY A 1 91 ? -14.956 19.511 26.518 1.00 91.94 91 GLY A CA 1
ATOM 748 C C . GLY A 1 91 ? -14.074 19.052 27.686 1.00 91.94 91 GLY A C 1
ATOM 749 O O . GLY A 1 91 ? -14.431 18.108 28.387 1.00 91.94 91 GLY A O 1
ATOM 750 N N . LEU A 1 92 ? -12.952 19.731 27.932 1.00 93.12 92 LEU A N 1
ATOM 751 C CA . LEU A 1 92 ? -12.025 19.424 29.019 1.00 93.12 92 LEU A CA 1
ATOM 752 C C . LEU A 1 92 ? -12.664 19.657 30.396 1.00 93.12 92 LEU A C 1
ATOM 754 O O . LEU A 1 92 ? -12.538 18.807 31.274 1.00 93.12 92 LEU A O 1
ATOM 758 N N . GLU A 1 93 ? -13.415 20.746 30.577 1.00 93.94 93 GLU A N 1
ATOM 759 C CA . GLU A 1 93 ? -14.166 21.005 31.817 1.00 93.94 93 GLU A CA 1
ATOM 760 C C . GLU A 1 93 ? -15.164 19.882 32.139 1.00 93.94 93 GLU A C 1
ATOM 762 O O . GLU A 1 93 ? -15.292 19.452 33.289 1.00 93.94 93 GLU A O 1
ATOM 767 N N . ASN A 1 94 ? -15.841 19.356 31.116 1.00 94.19 94 ASN A N 1
ATOM 768 C CA . ASN A 1 94 ? -16.733 18.208 31.269 1.00 94.19 94 ASN A CA 1
ATOM 769 C C . ASN A 1 94 ? -15.956 16.905 31.524 1.00 94.19 94 ASN A C 1
ATOM 771 O O . ASN A 1 94 ? -16.401 16.056 32.301 1.00 94.19 94 ASN A O 1
ATOM 775 N N . ALA A 1 95 ? -14.775 16.752 30.920 1.00 94.12 95 ALA A N 1
ATOM 776 C CA . ALA A 1 95 ? -13.906 15.591 31.103 1.00 94.12 95 ALA A CA 1
ATOM 777 C C . ALA A 1 95 ? -13.390 15.462 32.548 1.00 94.12 95 ALA A C 1
ATOM 779 O O . ALA A 1 95 ? -13.261 14.342 33.052 1.00 94.12 95 ALA A O 1
ATOM 780 N N . ILE A 1 96 ? -13.181 16.579 33.259 1.00 93.38 96 ILE A N 1
ATOM 781 C CA . ILE A 1 96 ? -12.847 16.579 34.697 1.00 93.38 96 ILE A CA 1
ATOM 782 C C . ILE A 1 96 ? -13.905 15.803 35.495 1.00 93.38 96 ILE A C 1
ATOM 784 O O . ILE A 1 96 ? -13.560 14.972 36.331 1.00 93.38 96 ILE A O 1
ATOM 788 N N . LYS A 1 97 ? -15.189 16.002 35.176 1.00 92.69 97 LYS A N 1
ATOM 789 C CA . LYS A 1 97 ? -16.342 15.409 35.881 1.00 92.69 97 LYS A CA 1
ATOM 790 C C . LYS A 1 97 ? -16.776 14.039 35.343 1.00 92.69 97 LYS A C 1
ATOM 792 O O . LYS A 1 97 ? -17.800 13.521 35.788 1.00 92.69 97 LYS A O 1
ATOM 797 N N . SER A 1 98 ? -16.055 13.499 34.361 1.00 94.56 98 SER A N 1
ATOM 798 C CA . SER A 1 98 ? -16.407 12.262 33.656 1.00 94.56 98 SER A CA 1
ATOM 799 C C . SER A 1 98 ? -15.523 11.090 34.078 1.00 94.56 98 SER A C 1
ATOM 801 O O . SER A 1 98 ? -14.340 11.279 34.351 1.00 94.56 98 SER A O 1
ATOM 803 N N . ASP A 1 99 ? -16.072 9.879 34.071 1.00 95.12 99 ASP A N 1
ATOM 804 C CA . ASP A 1 99 ? -15.336 8.639 34.364 1.00 95.12 99 ASP A CA 1
ATOM 805 C C . ASP A 1 99 ? -14.552 8.163 33.132 1.00 95.12 99 ASP A C 1
ATOM 807 O O . ASP A 1 99 ? -13.471 7.579 33.244 1.00 95.12 99 ASP A O 1
ATOM 811 N N . TRP A 1 100 ? -15.103 8.447 31.947 1.00 97.06 100 TRP A N 1
ATOM 812 C CA . TRP A 1 100 ? -14.547 8.106 30.643 1.00 97.06 100 TRP A CA 1
ATOM 813 C C . TRP A 1 100 ? -14.368 9.347 29.781 1.00 97.06 100 TRP A C 1
ATOM 815 O O . TRP A 1 100 ? -15.280 10.164 29.628 1.00 97.06 100 TRP A O 1
ATOM 825 N N . VAL A 1 101 ? -13.207 9.439 29.147 1.00 97.75 101 VAL A N 1
ATOM 826 C CA . VAL A 1 101 ? -12.885 10.463 28.156 1.00 97.75 101 VAL A CA 1
ATOM 827 C C . VAL A 1 101 ? -12.548 9.765 26.845 1.00 97.75 101 VAL A C 1
ATOM 829 O O . VAL A 1 101 ? -11.762 8.822 26.828 1.00 97.75 101 VAL A O 1
ATOM 832 N N . ILE A 1 102 ? -13.140 10.203 25.735 1.00 97.75 102 ILE A N 1
ATOM 833 C CA . ILE A 1 102 ? -12.926 9.610 24.408 1.00 97.75 102 ILE A CA 1
ATOM 834 C C . ILE A 1 102 ? -12.354 10.675 23.473 1.00 97.75 102 ILE A C 1
ATOM 836 O O . ILE A 1 102 ? -13.013 11.666 23.163 1.00 97.75 102 ILE A O 1
ATOM 840 N N . GLY A 1 103 ? -11.129 10.466 22.997 1.00 95.38 103 GLY A N 1
ATOM 841 C CA . GLY A 1 103 ? -10.425 11.354 22.074 1.00 95.38 103 GLY A CA 1
ATOM 842 C C . GLY A 1 103 ? -10.113 10.693 20.729 1.00 95.38 103 GLY A C 1
ATOM 843 O O . GLY A 1 103 ? -10.009 9.474 20.611 1.00 95.38 103 GLY A O 1
ATOM 844 N N . GLY A 1 104 ? -9.936 11.514 19.692 1.00 93.31 104 GLY A N 1
ATOM 845 C CA . GLY A 1 104 ? -9.454 11.060 18.383 1.00 93.31 104 GLY A CA 1
ATOM 846 C C . GLY A 1 104 ? -7.932 11.169 18.225 1.00 93.31 104 GLY A C 1
ATOM 847 O O . GLY A 1 104 ? -7.296 12.045 18.809 1.00 93.31 104 GLY A O 1
ATOM 848 N N . TYR A 1 105 ? -7.329 10.368 17.342 1.00 91.81 105 TYR A N 1
ATOM 849 C CA . TYR A 1 105 ? -5.909 10.540 16.969 1.00 91.81 105 TYR A CA 1
ATOM 850 C C . TYR A 1 105 ? -5.600 11.910 16.325 1.00 91.81 105 TYR A C 1
ATOM 852 O O . TYR A 1 105 ? -4.473 12.412 16.424 1.00 91.81 105 TYR A O 1
ATOM 860 N N . SER A 1 106 ? -6.587 12.531 15.668 1.00 89.75 106 SER A N 1
ATOM 861 C CA . SER A 1 106 ? -6.486 13.901 15.144 1.00 89.75 106 SER A CA 1
ATOM 862 C C . SER A 1 106 ? -6.392 14.931 16.270 1.00 89.75 106 SER A C 1
ATOM 864 O O . SER A 1 106 ? -5.555 15.829 16.193 1.00 89.75 106 SER A O 1
ATOM 866 N N . LEU A 1 107 ? -7.165 14.751 17.349 1.00 91.69 107 LEU A N 1
ATOM 867 C CA . LEU A 1 107 ? -7.088 15.582 18.549 1.00 91.69 107 LEU A CA 1
ATOM 868 C C . LEU A 1 107 ? -5.683 15.524 19.154 1.00 91.69 107 LEU A C 1
ATOM 870 O O . LEU A 1 107 ? -5.108 16.577 19.406 1.00 91.69 107 LEU A O 1
ATOM 874 N N . MET A 1 108 ? -5.095 14.327 19.280 1.00 94.44 108 MET A N 1
ATOM 875 C CA . MET A 1 108 ? -3.720 14.162 19.779 1.00 94.44 108 MET A CA 1
ATOM 876 C C . MET A 1 108 ? -2.706 14.946 18.940 1.00 94.44 108 MET A C 1
ATOM 878 O O . MET A 1 108 ? -1.833 15.613 19.481 1.00 94.44 108 MET A O 1
ATOM 882 N N . SER A 1 109 ? -2.852 14.924 17.610 1.00 91.38 109 SER A N 1
ATOM 883 C CA . SER A 1 109 ? -2.011 15.738 16.717 1.00 91.38 109 SER A CA 1
ATOM 884 C C . SER A 1 109 ? -2.225 17.240 16.911 1.00 91.38 109 SER A C 1
ATOM 886 O O . SER A 1 109 ? -1.276 18.008 16.786 1.00 91.38 109 SER A O 1
ATOM 888 N N . SER A 1 110 ? -3.467 17.664 17.160 1.00 89.31 110 SER A N 1
ATOM 889 C CA . SER A 1 110 ? -3.820 19.075 17.324 1.00 89.31 110 SER A CA 1
ATOM 890 C C . SER A 1 110 ? -3.276 19.643 18.629 1.00 89.31 110 SER A C 1
ATOM 892 O O . SER A 1 110 ? -2.623 20.681 18.611 1.00 89.31 110 SER A O 1
ATOM 894 N N . ILE A 1 111 ? -3.486 18.948 19.750 1.00 89.31 111 ILE A N 1
ATOM 895 C CA . ILE A 1 111 ? -3.031 19.414 21.069 1.00 89.31 111 ILE A CA 1
ATOM 896 C C . ILE A 1 111 ? -1.509 19.366 21.215 1.00 89.31 111 ILE A C 1
ATOM 898 O O . ILE A 1 111 ? -0.964 20.084 22.039 1.00 89.31 111 ILE A O 1
ATOM 902 N N . ALA A 1 112 ? -0.815 18.565 20.400 1.00 86.38 112 ALA A N 1
ATOM 903 C CA . ALA A 1 112 ? 0.644 18.576 20.324 1.00 86.38 112 ALA A CA 1
ATOM 904 C C . ALA A 1 112 ? 1.213 19.887 19.754 1.00 86.38 112 ALA A C 1
ATOM 906 O O . ALA A 1 112 ? 2.334 20.260 20.082 1.00 86.38 112 ALA A O 1
ATOM 907 N N . LYS A 1 113 ? 0.479 20.549 18.847 1.00 83.44 113 LYS A N 1
ATOM 908 C CA . LYS A 1 113 ? 0.930 21.788 18.187 1.00 83.44 113 LYS A CA 1
ATOM 909 C C . LYS A 1 113 ? 0.732 23.023 19.057 1.00 83.44 113 LYS A C 1
ATOM 911 O O . LYS A 1 113 ? 1.375 24.039 18.821 1.00 83.44 113 LYS A O 1
ATOM 916 N N . GLU A 1 114 ? -0.200 22.949 19.997 1.00 78.06 114 GLU A N 1
ATOM 917 C CA . GLU A 1 114 ? -0.617 24.075 20.816 1.00 78.06 114 GLU A CA 1
ATOM 918 C C . GLU A 1 114 ? -0.058 23.923 22.226 1.00 78.06 114 GLU A C 1
ATOM 920 O O . GLU A 1 114 ? -0.390 22.978 22.943 1.00 78.06 114 GLU A O 1
ATOM 925 N N . ASN A 1 115 ? 0.798 24.866 22.620 1.00 73.38 115 ASN A N 1
ATOM 926 C CA . ASN A 1 115 ? 1.456 24.841 23.920 1.00 73.38 115 ASN A CA 1
ATOM 927 C C . ASN A 1 115 ? 0.429 24.724 25.058 1.00 73.38 115 ASN A C 1
ATOM 929 O O . ASN A 1 115 ? -0.559 25.456 25.102 1.00 73.38 115 ASN A O 1
ATOM 933 N N . GLY A 1 116 ? 0.673 23.793 25.979 1.00 79.81 116 GLY A N 1
ATOM 934 C CA . GLY A 1 116 ? -0.127 23.597 27.187 1.00 79.81 116 GLY A CA 1
ATOM 935 C C . GLY A 1 116 ? -1.364 22.709 27.033 1.00 79.81 116 GLY A C 1
ATOM 936 O O . GLY A 1 116 ? -1.763 22.105 28.020 1.00 79.81 116 GLY A O 1
ATOM 937 N N . ARG A 1 117 ? -1.952 22.521 25.838 1.00 86.56 117 ARG A N 1
ATOM 938 C CA . ARG A 1 117 ? -3.161 21.669 25.708 1.00 86.56 117 ARG A CA 1
ATOM 939 C C . ARG A 1 117 ? -2.891 20.194 25.996 1.00 86.56 117 ARG A C 1
ATOM 941 O O . ARG A 1 117 ? -3.722 19.517 26.597 1.00 86.56 117 ARG A O 1
ATOM 948 N N . ALA A 1 118 ? -1.736 19.692 25.559 1.00 85.62 118 ALA A N 1
ATOM 949 C CA . ALA A 1 118 ? -1.312 18.335 25.886 1.00 85.62 118 ALA A CA 1
ATOM 950 C C . ALA A 1 118 ? -1.112 18.154 27.399 1.00 85.62 118 ALA A C 1
ATOM 952 O O . ALA A 1 118 ? -1.485 17.112 27.926 1.00 85.62 118 ALA A O 1
ATOM 953 N N . ASP A 1 119 ? -0.580 19.170 28.085 1.00 88.50 119 ASP A N 1
ATOM 954 C CA . ASP A 1 119 ? -0.382 19.158 29.539 1.00 88.50 119 ASP A CA 1
ATOM 955 C C . ASP A 1 119 ? -1.715 19.242 30.291 1.00 88.50 119 ASP A C 1
ATOM 957 O O . ASP A 1 119 ? -1.975 18.425 31.159 1.00 88.50 119 ASP A O 1
ATOM 961 N N . GLN A 1 120 ? -2.640 20.096 29.855 1.00 91.12 120 GLN A N 1
ATOM 962 C CA . GLN A 1 120 ? -3.986 20.180 30.430 1.00 91.12 120 GLN A CA 1
ATOM 963 C C . GLN A 1 120 ? -4.772 18.864 30.340 1.00 91.12 120 GLN A C 1
ATOM 965 O O . GLN A 1 120 ? -5.493 18.502 31.266 1.00 91.12 120 GLN A O 1
ATOM 970 N N . LEU A 1 121 ? -4.658 18.141 29.219 1.00 91.56 121 LEU A N 1
ATOM 971 C CA . LEU A 1 121 ? -5.282 16.822 29.094 1.00 91.56 121 LEU A CA 1
ATOM 972 C C . LEU A 1 121 ? -4.605 15.803 30.019 1.00 91.56 121 LEU A C 1
ATOM 974 O O . LEU A 1 121 ? -5.269 14.949 30.598 1.00 91.56 121 LEU A O 1
ATOM 978 N N . LYS A 1 122 ? -3.283 15.896 30.139 1.00 89.00 122 LYS A N 1
ATOM 979 C CA . LYS A 1 122 ? -2.441 15.035 30.968 1.00 89.00 122 LYS A CA 1
ATOM 980 C C . LYS A 1 122 ? -2.727 15.220 32.466 1.00 89.00 122 LYS A C 1
ATOM 982 O O . LYS A 1 122 ? -2.795 14.229 33.186 1.00 89.00 122 LYS A O 1
ATOM 987 N N . ASP A 1 123 ? -3.016 16.446 32.898 1.00 91.94 123 ASP A N 1
ATOM 988 C CA . ASP A 1 123 ? -3.361 16.806 34.282 1.00 91.94 123 ASP A CA 1
ATOM 989 C C . ASP A 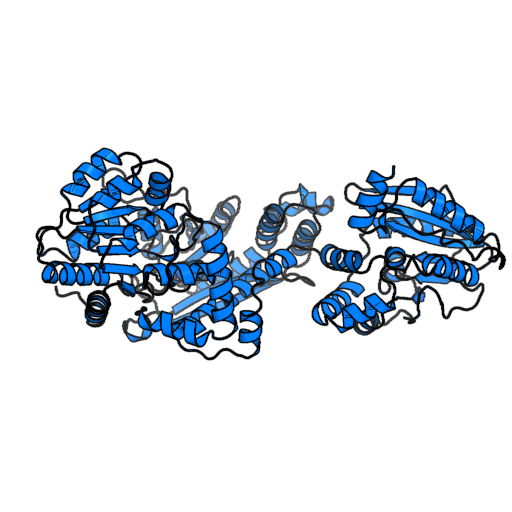1 123 ? -4.673 16.171 34.784 1.00 91.94 123 ASP A C 1
ATOM 991 O O . ASP A 1 123 ? -4.952 16.184 35.983 1.00 91.94 123 ASP A O 1
ATOM 995 N N . LEU A 1 124 ? -5.471 15.557 33.898 1.00 92.50 124 LEU A N 1
ATOM 996 C CA . LEU A 1 124 ? -6.631 14.750 34.294 1.00 92.50 124 LEU A CA 1
ATOM 997 C C . LEU A 1 124 ? -6.258 13.410 34.954 1.00 92.50 124 LEU A C 1
ATOM 999 O O . LEU A 1 124 ? -7.167 12.717 35.410 1.00 92.50 124 LEU A O 1
ATOM 1003 N N . ASN A 1 125 ? -4.966 13.053 35.006 1.00 90.81 125 ASN A N 1
ATOM 1004 C CA . ASN A 1 125 ? -4.418 11.889 35.714 1.00 90.81 125 ASN A CA 1
ATOM 1005 C C . ASN A 1 125 ? -5.159 10.581 35.405 1.00 90.81 125 ASN A C 1
ATOM 1007 O O . ASN A 1 125 ? -5.760 9.969 36.281 1.00 90.81 125 ASN A O 1
ATOM 1011 N N . PHE A 1 126 ? -5.124 10.146 34.145 1.00 95.25 126 PHE A N 1
ATOM 1012 C CA . PHE A 1 126 ? -5.751 8.890 33.732 1.00 95.25 126 PHE A CA 1
ATOM 1013 C C . PHE A 1 126 ? -5.033 7.668 34.322 1.00 95.25 126 PHE A C 1
ATOM 1015 O O . PHE A 1 126 ? -3.833 7.487 34.110 1.00 95.25 126 PHE A O 1
ATOM 1022 N N . GLN A 1 127 ? -5.773 6.783 34.990 1.00 95.44 127 GLN A N 1
ATOM 1023 C CA . GLN A 1 127 ? -5.246 5.511 35.503 1.00 95.44 127 GLN A CA 1
ATOM 1024 C C . GLN A 1 127 ? -5.138 4.472 34.384 1.00 95.44 127 GLN A C 1
ATOM 1026 O O . GLN A 1 127 ? -4.188 3.686 34.362 1.00 95.44 127 GLN A O 1
ATOM 1031 N N . HIS A 1 128 ? -6.081 4.497 33.437 1.00 97.19 128 HIS A N 1
ATOM 1032 C CA . HIS A 1 128 ? -6.135 3.566 32.316 1.00 97.19 128 HIS A CA 1
ATOM 1033 C C . HIS A 1 128 ? -6.199 4.292 30.973 1.00 97.19 128 HIS A C 1
ATOM 1035 O O . HIS A 1 128 ? -7.039 5.166 30.740 1.00 97.19 128 HIS A O 1
ATOM 1041 N N . LEU A 1 129 ? -5.310 3.893 30.066 1.00 98.06 129 LEU A N 1
ATOM 1042 C CA . LEU A 1 129 ? -5.307 4.309 28.672 1.00 98.06 129 LEU A CA 1
ATOM 1043 C C . LEU A 1 129 ? -5.692 3.132 27.771 1.00 98.06 129 LEU A C 1
ATOM 1045 O O . LEU A 1 129 ? -5.062 2.078 27.800 1.00 98.06 129 LEU A O 1
ATOM 1049 N N . ILE A 1 130 ? -6.690 3.331 26.918 1.00 98.31 130 ILE A N 1
ATOM 1050 C CA . ILE A 1 130 ? -7.089 2.379 25.883 1.00 98.31 130 ILE A CA 1
ATOM 1051 C C . ILE A 1 130 ? -6.743 2.981 24.523 1.00 98.31 130 ILE A C 1
ATOM 1053 O O . ILE A 1 130 ? -7.239 4.047 24.157 1.00 98.31 130 ILE A O 1
ATOM 1057 N N . LEU A 1 131 ? -5.891 2.294 23.764 1.00 96.94 131 LEU A N 1
ATOM 1058 C CA . LEU A 1 131 ? -5.498 2.695 22.413 1.00 96.94 131 LEU A CA 1
ATOM 1059 C C . LEU A 1 131 ? -6.161 1.771 21.401 1.00 96.94 131 LEU A C 1
ATOM 1061 O O . LEU A 1 131 ? -5.643 0.692 21.110 1.00 96.94 131 LEU A O 1
ATOM 1065 N N . ASP A 1 132 ? -7.296 2.197 20.858 1.00 93.81 132 ASP A N 1
ATOM 1066 C CA . ASP A 1 132 ? -7.983 1.454 19.810 1.00 93.81 132 ASP A CA 1
ATOM 1067 C C . ASP A 1 132 ? -7.304 1.680 18.459 1.00 93.81 132 ASP A C 1
ATOM 1069 O O . ASP A 1 132 ? -6.940 2.806 18.110 1.00 93.81 132 ASP A O 1
ATOM 1073 N N . GLU A 1 133 ? -7.095 0.607 17.703 1.00 87.75 133 GLU A N 1
ATOM 1074 C CA . GLU A 1 133 ? -6.267 0.603 16.497 1.00 87.75 133 GLU A CA 1
ATOM 1075 C C . GLU A 1 133 ? -4.903 1.291 16.711 1.00 87.75 133 GLU A C 1
ATOM 1077 O O . GLU A 1 133 ? -4.533 2.240 16.003 1.00 87.75 133 GLU A O 1
ATOM 1082 N N . VAL A 1 134 ? -4.135 0.789 17.692 1.00 90.12 134 VAL A N 1
ATOM 1083 C CA . VAL A 1 134 ? -2.840 1.342 18.159 1.00 90.12 134 VAL A CA 1
ATOM 1084 C C . VAL A 1 134 ? -1.831 1.593 17.032 1.00 90.12 134 VAL A C 1
ATOM 1086 O O . VAL A 1 134 ? -0.935 2.429 17.151 1.00 90.12 134 VAL A O 1
ATOM 1089 N N . HIS A 1 135 ? -2.001 0.936 15.881 1.00 83.06 135 HIS A N 1
ATOM 1090 C CA . HIS A 1 135 ? -1.213 1.180 14.677 1.00 83.06 135 HIS A CA 1
ATOM 1091 C C . HIS A 1 135 ? -1.288 2.641 14.176 1.00 83.06 135 HIS A C 1
ATOM 1093 O O . HIS A 1 135 ? -0.448 3.057 13.370 1.00 83.06 135 HIS A O 1
ATOM 1099 N N . ASN A 1 136 ? -2.254 3.440 14.639 1.00 85.69 136 ASN A N 1
ATOM 1100 C CA . ASN A 1 136 ? -2.312 4.880 14.396 1.00 85.69 136 ASN A CA 1
ATOM 1101 C C . ASN A 1 136 ? -1.247 5.664 15.191 1.00 85.69 136 ASN A C 1
ATOM 1103 O O . ASN A 1 136 ? -0.754 6.673 14.691 1.00 85.69 136 ASN A O 1
ATOM 1107 N N . ALA A 1 137 ? -0.790 5.179 16.347 1.00 86.88 137 ALA A N 1
ATOM 1108 C CA . ALA A 1 137 ? 0.257 5.795 17.177 1.00 86.88 137 ALA A CA 1
ATOM 1109 C C . ALA A 1 137 ? 1.615 5.071 17.076 1.00 86.88 137 ALA A C 1
ATOM 1111 O O . ALA A 1 137 ? 2.325 4.908 18.062 1.00 86.88 137 ALA A O 1
ATOM 1112 N N . LYS A 1 138 ? 1.989 4.611 15.874 1.00 81.69 138 LYS A N 1
ATOM 1113 C CA . LYS A 1 138 ? 3.198 3.791 15.669 1.00 81.69 138 LYS A CA 1
ATOM 1114 C C . LYS A 1 138 ? 4.432 4.539 15.156 1.00 81.69 138 LYS A C 1
ATOM 1116 O O . LYS A 1 138 ? 5.537 4.031 15.269 1.00 81.69 138 LYS A O 1
ATOM 1121 N N . ASN A 1 139 ? 4.256 5.716 14.547 1.00 83.88 139 ASN A N 1
ATOM 1122 C CA . ASN A 1 139 ? 5.364 6.475 13.952 1.00 83.88 139 ASN A CA 1
ATOM 1123 C C . ASN A 1 139 ? 5.978 7.412 15.008 1.00 83.88 139 ASN A C 1
ATOM 1125 O O . ASN A 1 139 ? 5.298 8.380 15.357 1.00 83.88 139 ASN A O 1
ATOM 1129 N N . PRO A 1 140 ? 7.226 7.198 15.470 1.00 82.31 140 PRO A N 1
ATOM 1130 C CA . PRO A 1 140 ? 7.843 8.020 16.515 1.00 82.31 140 PRO A CA 1
ATOM 1131 C C . PRO A 1 140 ? 7.939 9.507 16.161 1.00 82.31 140 PRO A C 1
ATOM 1133 O O . PRO A 1 140 ? 7.943 10.346 17.047 1.00 82.31 140 PRO A O 1
ATOM 1136 N N . SER A 1 141 ? 8.018 9.843 14.869 1.00 83.25 141 SER A N 1
ATOM 1137 C CA . SER A 1 141 ? 8.141 11.232 14.406 1.00 83.25 141 SER A CA 1
ATOM 1138 C C . SER A 1 141 ? 6.795 11.947 14.247 1.00 83.25 141 SER A C 1
ATOM 1140 O O . SER A 1 141 ? 6.767 13.112 13.856 1.00 83.25 141 SER A O 1
ATOM 1142 N N . ALA A 1 142 ? 5.669 11.262 14.467 1.00 88.62 142 ALA A N 1
ATOM 1143 C CA . ALA A 1 142 ? 4.348 11.864 14.337 1.00 88.62 142 ALA A CA 1
ATOM 1144 C C . ALA A 1 142 ? 3.907 12.507 15.657 1.00 88.62 142 ALA A C 1
ATOM 1146 O O . ALA A 1 142 ? 3.906 11.846 16.690 1.00 88.62 142 ALA A O 1
ATOM 1147 N N . LEU A 1 143 ? 3.413 13.748 15.589 1.00 90.69 143 LEU A N 1
ATOM 1148 C CA . LEU A 1 143 ? 2.932 14.510 16.750 1.00 90.69 143 LEU A CA 1
ATOM 1149 C C . LEU A 1 143 ? 1.924 13.735 17.616 1.00 90.69 143 LEU A C 1
ATOM 1151 O O . LEU A 1 143 ? 2.064 13.688 18.833 1.00 90.69 143 LEU A O 1
ATOM 1155 N N . ARG A 1 144 ? 0.956 13.047 16.988 1.00 92.31 144 ARG A N 1
ATOM 1156 C CA . ARG A 1 144 ? 0.015 12.164 17.703 1.00 92.31 144 ARG A CA 1
ATOM 1157 C C . ARG A 1 144 ? 0.709 11.103 18.552 1.00 92.31 144 ARG A C 1
ATOM 1159 O O . ARG A 1 144 ? 0.250 10.835 19.651 1.00 92.31 144 ARG A O 1
ATOM 1166 N N . THR A 1 145 ? 1.780 10.493 18.047 1.00 92.00 145 THR A N 1
ATOM 1167 C CA . THR A 1 145 ? 2.510 9.434 18.753 1.00 92.00 145 THR A CA 1
ATOM 1168 C C . THR A 1 145 ? 3.238 10.012 19.958 1.00 92.00 145 THR A C 1
ATOM 1170 O O . THR A 1 145 ? 3.195 9.415 21.027 1.00 92.00 145 THR A O 1
ATOM 1173 N N . THR A 1 146 ? 3.841 11.195 19.810 1.00 90.38 146 THR A N 1
ATOM 1174 C CA . THR A 1 146 ? 4.489 11.920 20.910 1.00 90.38 146 THR A CA 1
ATOM 1175 C C . THR A 1 146 ? 3.506 12.214 22.041 1.00 90.38 146 THR A C 1
ATOM 1177 O O . THR A 1 146 ? 3.778 11.883 23.193 1.00 90.38 146 THR A O 1
ATOM 1180 N N . THR A 1 147 ? 2.327 12.754 21.724 1.00 92.12 147 THR A N 1
ATOM 1181 C CA . THR A 1 147 ? 1.282 13.029 22.722 1.00 92.12 147 THR A CA 1
ATOM 1182 C C . THR A 1 147 ? 0.751 11.757 23.373 1.00 92.12 147 THR A C 1
ATOM 1184 O O . THR A 1 147 ? 0.648 11.699 24.595 1.00 92.12 147 THR A O 1
ATOM 1187 N N . VAL A 1 148 ? 0.464 10.718 22.581 1.00 94.31 148 VAL A N 1
ATOM 1188 C CA . VAL A 1 148 ? 0.018 9.417 23.104 1.00 94.31 148 VAL A CA 1
ATOM 1189 C C . VAL A 1 148 ? 1.053 8.835 24.066 1.00 94.31 148 VAL A C 1
ATOM 1191 O O . VAL A 1 148 ? 0.681 8.406 25.152 1.00 94.31 148 VAL A O 1
ATOM 1194 N N . LYS A 1 149 ? 2.344 8.867 23.713 1.00 93.25 149 LYS A N 1
ATOM 1195 C CA . LYS A 1 149 ? 3.431 8.379 24.574 1.00 93.25 149 LYS A CA 1
ATOM 1196 C C . LYS A 1 149 ? 3.509 9.163 25.886 1.00 93.25 149 LYS A C 1
ATOM 1198 O O . LYS A 1 149 ? 3.566 8.545 26.940 1.00 93.25 149 LYS A O 1
ATOM 1203 N N . ARG A 1 150 ? 3.426 10.499 25.834 1.00 90.75 150 ARG A N 1
ATOM 1204 C CA . ARG A 1 150 ? 3.437 11.363 27.033 1.00 90.75 150 ARG A CA 1
ATOM 1205 C C . ARG A 1 150 ? 2.317 11.038 28.019 1.00 90.75 150 ARG A C 1
ATOM 1207 O O . ARG A 1 150 ? 2.547 11.107 29.221 1.00 90.75 150 ARG A O 1
ATOM 1214 N N . ILE A 1 151 ? 1.126 10.713 27.516 1.00 92.88 151 ILE A N 1
ATOM 1215 C CA . ILE A 1 151 ? -0.007 10.296 28.353 1.00 92.88 151 ILE A CA 1
ATOM 1216 C C . ILE A 1 151 ? 0.222 8.868 28.867 1.00 92.88 151 ILE A C 1
ATOM 1218 O O . ILE A 1 151 ? 0.104 8.611 30.062 1.00 92.88 151 ILE A O 1
ATOM 1222 N N . ALA A 1 152 ? 0.617 7.947 27.982 1.00 94.19 152 ALA A N 1
ATOM 1223 C CA . ALA A 1 152 ? 0.856 6.545 28.321 1.00 94.19 152 ALA A CA 1
ATOM 1224 C C . ALA A 1 152 ? 1.923 6.355 29.413 1.00 94.19 152 ALA A C 1
ATOM 1226 O O . ALA A 1 152 ? 1.832 5.398 30.183 1.00 94.19 152 ALA A O 1
ATOM 1227 N N . ASP A 1 153 ? 2.913 7.246 29.484 1.00 91.62 153 ASP A N 1
ATOM 1228 C CA . ASP A 1 153 ? 4.007 7.204 30.463 1.00 91.62 153 ASP A CA 1
ATOM 1229 C C . ASP A 1 153 ? 3.587 7.558 31.892 1.00 91.62 153 ASP A C 1
ATOM 1231 O O . ASP A 1 153 ? 4.320 7.257 32.829 1.00 91.62 153 ASP A O 1
ATOM 1235 N N . GLN A 1 154 ? 2.417 8.171 32.073 1.00 89.00 154 GLN A N 1
ATOM 1236 C CA . GLN A 1 154 ? 1.851 8.450 33.398 1.00 89.00 154 GLN A CA 1
ATOM 1237 C C . GLN A 1 154 ? 0.746 7.484 33.809 1.00 89.00 154 GLN A C 1
ATOM 1239 O O . GLN A 1 154 ? 0.376 7.438 34.977 1.00 89.00 154 GLN A O 1
ATOM 1244 N N . THR A 1 155 ? 0.207 6.732 32.855 1.00 92.31 155 THR A N 1
ATOM 1245 C CA . THR A 1 155 ? -0.842 5.750 33.134 1.00 92.31 155 THR A CA 1
ATOM 1246 C C . THR A 1 155 ? -0.244 4.475 33.712 1.00 92.31 155 THR A C 1
ATOM 1248 O O . THR A 1 155 ? 0.791 4.001 33.236 1.00 92.31 155 THR A O 1
ATOM 1251 N N . GLU A 1 156 ? -0.914 3.883 34.696 1.00 91.31 156 GLU A N 1
ATOM 1252 C CA . GLU A 1 156 ? -0.536 2.572 35.223 1.00 91.31 156 GLU A CA 1
ATOM 1253 C C . GLU A 1 156 ? -0.976 1.455 34.268 1.00 91.31 156 GLU A C 1
ATOM 1255 O O . GLU A 1 156 ? -0.182 0.575 33.915 1.00 91.31 156 GLU A O 1
ATOM 1260 N N . TYR A 1 157 ? -2.222 1.536 33.801 1.00 96.44 157 TYR A N 1
ATOM 1261 C CA . TYR A 1 157 ? -2.845 0.544 32.939 1.00 96.44 157 TYR A CA 1
ATOM 1262 C C . TYR A 1 157 ? -2.859 1.012 31.476 1.00 96.44 157 TYR A C 1
ATOM 1264 O O . TYR A 1 157 ? -3.216 2.152 31.171 1.00 96.44 157 TYR A O 1
ATOM 1272 N N . LEU A 1 158 ? -2.507 0.116 30.551 1.00 97.25 158 LEU A N 1
ATOM 1273 C CA . LEU A 1 158 ? -2.536 0.355 29.107 1.00 97.25 158 LEU A CA 1
ATOM 1274 C C . LEU A 1 158 ? -3.108 -0.859 28.366 1.00 97.25 158 LEU A C 1
ATOM 1276 O O . LEU A 1 158 ? -2.450 -1.897 28.269 1.00 97.25 158 LEU A O 1
ATOM 1280 N N . SER A 1 159 ? -4.273 -0.690 27.747 1.00 97.69 159 SER A N 1
ATOM 1281 C CA . SER A 1 159 ? -4.841 -1.668 26.816 1.00 97.69 159 SER A CA 1
ATOM 1282 C C . SER A 1 159 ? -4.641 -1.199 25.376 1.00 97.69 159 SER A C 1
ATOM 1284 O O . SER A 1 159 ? -5.378 -0.350 24.872 1.00 97.69 159 SER A O 1
ATOM 1286 N N . ALA A 1 160 ? -3.640 -1.745 24.687 1.00 95.56 160 ALA A N 1
ATOM 1287 C CA . ALA A 1 160 ? -3.445 -1.503 23.259 1.00 95.56 160 ALA A CA 1
ATOM 1288 C C . ALA A 1 160 ? -4.272 -2.506 22.446 1.00 95.56 160 ALA A C 1
ATOM 1290 O O . ALA A 1 160 ? -4.136 -3.711 22.642 1.00 95.56 160 ALA A O 1
ATOM 1291 N N . LEU A 1 161 ? -5.112 -2.039 21.522 1.00 93.81 161 LEU A N 1
ATOM 1292 C CA . LEU A 1 161 ? -5.989 -2.891 20.714 1.00 93.81 161 LEU A CA 1
ATOM 1293 C C . LEU A 1 161 ? -5.578 -2.815 19.246 1.00 93.81 161 LEU A C 1
ATOM 1295 O O . LEU A 1 161 ? -5.341 -1.734 18.702 1.00 93.81 161 LEU A O 1
ATOM 1299 N N . SER A 1 162 ? -5.483 -3.968 18.587 1.00 86.38 162 SER A N 1
ATOM 1300 C CA . SER A 1 162 ? -5.202 -4.015 17.151 1.00 86.38 162 SER A CA 1
ATOM 1301 C C . SER A 1 162 ? -5.692 -5.309 16.523 1.00 86.38 162 SER A C 1
ATOM 1303 O O . SER A 1 162 ? -5.386 -6.393 17.012 1.00 86.38 162 SER A O 1
ATOM 1305 N N . GLY A 1 163 ? -6.400 -5.221 15.395 1.00 72.56 163 GLY A N 1
ATOM 1306 C CA . GLY A 1 163 ? -6.654 -6.393 14.544 1.00 72.56 163 GLY A CA 1
ATOM 1307 C C . GLY A 1 163 ? -5.410 -6.872 13.783 1.00 72.56 163 GLY A C 1
ATOM 1308 O O . GLY A 1 163 ? -5.363 -8.014 13.322 1.00 72.56 163 GLY A O 1
ATOM 1309 N N . THR A 1 164 ? -4.400 -6.007 13.666 1.00 70.25 164 THR A N 1
ATOM 1310 C CA . THR A 1 164 ? -3.118 -6.265 13.002 1.00 70.25 164 THR A CA 1
ATOM 1311 C C . THR A 1 164 ? -1.981 -5.775 13.909 1.00 70.25 164 THR A C 1
ATOM 1313 O O . THR A 1 164 ? -1.479 -4.663 13.723 1.00 70.25 164 THR A O 1
ATOM 1316 N N . PRO A 1 165 ? -1.600 -6.549 14.945 1.00 62.66 165 PRO A N 1
ATOM 1317 C CA . PRO A 1 165 ? -0.627 -6.149 15.966 1.00 62.66 165 PRO A CA 1
ATOM 1318 C C . PRO A 1 165 ? 0.725 -5.699 15.426 1.00 62.66 165 PRO A C 1
ATOM 1320 O O . PRO A 1 165 ? 1.352 -4.840 16.038 1.00 62.66 165 PRO A O 1
ATOM 1323 N N . ILE A 1 166 ? 1.191 -6.264 14.307 1.00 65.25 166 ILE A N 1
ATOM 1324 C CA . ILE A 1 166 ? 2.566 -6.033 13.874 1.00 65.25 166 ILE A CA 1
ATOM 1325 C C . ILE A 1 166 ? 2.653 -4.801 12.989 1.00 65.25 166 ILE A C 1
ATOM 1327 O O . ILE A 1 166 ? 2.010 -4.729 11.935 1.00 65.25 166 ILE A O 1
ATOM 1331 N N . PRO A 1 167 ? 3.495 -3.840 13.374 1.00 60.84 167 PRO A N 1
ATOM 1332 C CA . PRO A 1 167 ? 3.651 -2.638 12.590 1.00 60.84 167 PRO A CA 1
ATOM 1333 C C . PRO A 1 167 ? 4.430 -2.817 11.273 1.00 60.84 167 PRO A C 1
ATOM 1335 O O . PRO A 1 167 ? 5.152 -3.787 11.058 1.00 60.84 167 PRO A O 1
ATOM 1338 N N . ASN A 1 168 ? 4.329 -1.833 10.370 1.00 63.22 168 ASN A N 1
ATOM 1339 C CA . ASN A 1 168 ? 4.906 -1.916 9.017 1.00 63.22 168 ASN A CA 1
ATOM 1340 C C . ASN A 1 168 ? 6.449 -1.873 9.010 1.00 63.22 168 ASN A C 1
ATOM 1342 O O . ASN A 1 168 ? 7.093 -2.283 8.028 1.00 63.22 168 ASN A O 1
ATOM 1346 N N . SER A 1 169 ? 7.043 -1.357 10.088 1.00 69.56 169 SER A N 1
ATOM 1347 C CA . SER A 1 169 ? 8.479 -1.157 10.254 1.00 69.56 169 SER A CA 1
ATOM 1348 C C . SER A 1 169 ? 8.963 -1.662 11.619 1.00 69.56 169 SER A C 1
ATOM 1350 O O . SER A 1 169 ? 8.199 -1.744 12.574 1.00 69.56 169 SER A O 1
ATOM 1352 N N . ILE A 1 170 ? 10.259 -1.967 11.726 1.00 70.94 170 ILE A N 1
ATOM 1353 C CA . ILE A 1 170 ? 10.868 -2.373 13.002 1.00 70.94 170 ILE A CA 1
ATOM 1354 C C . ILE A 1 170 ? 10.856 -1.242 14.042 1.00 70.94 170 ILE A C 1
ATOM 1356 O O . ILE A 1 170 ? 10.812 -1.486 15.241 1.00 70.94 170 ILE A O 1
ATOM 1360 N N . VAL A 1 171 ? 10.870 0.008 13.572 1.00 74.00 171 VAL A N 1
ATOM 1361 C CA . VAL A 1 171 ? 10.804 1.202 14.422 1.00 74.00 171 VAL A CA 1
ATOM 1362 C C . VAL A 1 171 ? 9.435 1.300 15.068 1.00 74.00 171 VAL A C 1
ATOM 1364 O O . VAL A 1 171 ? 9.319 1.585 16.252 1.00 74.00 171 VAL A O 1
ATOM 1367 N N . ASP A 1 172 ? 8.404 1.020 14.286 1.00 79.62 172 ASP A N 1
ATOM 1368 C CA . ASP A 1 172 ? 7.042 1.022 14.774 1.00 79.62 172 ASP A CA 1
ATOM 1369 C C . ASP A 1 172 ? 6.831 -0.100 15.823 1.00 79.62 172 ASP A C 1
ATOM 1371 O O . ASP A 1 172 ? 6.077 0.082 16.775 1.00 79.62 172 ASP A O 1
ATOM 1375 N N . LEU A 1 173 ? 7.511 -1.251 15.682 1.00 81.00 173 LEU A N 1
ATOM 1376 C CA . LEU A 1 173 ? 7.501 -2.318 16.695 1.00 81.00 173 LEU A CA 1
ATOM 1377 C C . LEU A 1 173 ? 8.198 -1.878 17.989 1.00 81.00 173 LEU A C 1
ATOM 1379 O O . LEU A 1 173 ? 7.676 -2.125 19.071 1.00 81.00 173 LEU A O 1
ATOM 1383 N N . TYR A 1 174 ? 9.329 -1.175 17.886 1.00 85.56 174 TYR A N 1
ATOM 1384 C CA . TYR A 1 174 ? 9.961 -0.575 19.062 1.00 85.56 174 TYR A CA 1
ATOM 1385 C C . TYR A 1 174 ? 9.014 0.402 19.766 1.00 85.56 174 TYR A C 1
ATOM 1387 O O . TYR A 1 174 ? 8.937 0.408 20.989 1.00 85.56 174 TYR A O 1
ATOM 1395 N N . MET A 1 175 ? 8.265 1.210 19.009 1.00 87.62 175 MET A N 1
ATOM 1396 C CA . MET A 1 175 ? 7.277 2.124 19.589 1.00 87.62 175 MET A CA 1
ATOM 1397 C C . MET A 1 175 ? 6.180 1.403 20.358 1.00 87.62 175 MET A C 1
ATOM 1399 O O . MET A 1 175 ? 5.763 1.859 21.417 1.00 87.62 175 MET A O 1
ATOM 1403 N N . LEU A 1 176 ? 5.721 0.266 19.849 1.00 89.19 176 LEU A N 1
ATOM 1404 C CA . LEU A 1 176 ? 4.783 -0.573 20.578 1.00 89.19 176 LEU A CA 1
ATOM 1405 C C . LEU A 1 176 ? 5.409 -1.102 21.881 1.00 89.19 176 LEU A C 1
ATOM 1407 O O . LEU A 1 176 ? 4.765 -1.062 22.925 1.00 89.19 176 LEU A O 1
ATOM 1411 N N . PHE A 1 177 ? 6.673 -1.532 21.855 1.00 89.56 177 PHE A N 1
ATOM 1412 C CA . PHE A 1 177 ? 7.379 -1.977 23.062 1.00 89.56 177 PHE A CA 1
ATOM 1413 C C . PHE A 1 177 ? 7.607 -0.853 24.069 1.00 89.56 177 PHE A C 1
ATOM 1415 O O . PHE A 1 177 ? 7.424 -1.078 25.258 1.00 89.56 177 PHE A O 1
ATOM 1422 N N . SER A 1 178 ? 7.921 0.365 23.628 1.00 91.00 178 SER A N 1
ATOM 1423 C CA . SER A 1 178 ? 8.081 1.505 24.539 1.00 91.00 178 SER A CA 1
ATOM 1424 C C . SER A 1 178 ? 6.773 1.936 25.200 1.00 91.00 178 SER A C 1
ATOM 1426 O O . SER A 1 178 ? 6.798 2.546 26.266 1.00 91.00 178 SER A O 1
ATOM 1428 N N . LEU A 1 179 ? 5.627 1.610 24.595 1.00 92.56 179 LEU A N 1
ATOM 1429 C CA . LEU A 1 179 ? 4.318 1.770 25.221 1.00 92.56 179 LEU A CA 1
ATOM 1430 C C . LEU A 1 179 ? 4.038 0.651 26.232 1.00 92.56 179 LEU A C 1
ATOM 1432 O O . LEU A 1 179 ? 3.575 0.937 27.334 1.00 92.56 179 LEU A O 1
ATOM 1436 N N . LEU A 1 180 ? 4.312 -0.608 25.884 1.00 92.00 180 LEU A N 1
ATOM 1437 C CA . LEU A 1 180 ? 3.989 -1.770 26.725 1.00 92.00 180 LEU A CA 1
ATOM 1438 C C . LEU A 1 180 ? 4.966 -1.958 27.898 1.00 92.00 180 LEU A C 1
ATOM 1440 O O . LEU A 1 180 ? 4.545 -2.317 28.993 1.00 92.00 180 LEU A O 1
ATOM 1444 N N . GLU A 1 181 ? 6.250 -1.676 27.689 1.00 90.69 181 GLU A N 1
ATOM 1445 C CA . GLU A 1 181 ? 7.340 -1.840 28.654 1.00 90.69 181 GLU A CA 1
ATOM 1446 C C . GLU A 1 181 ? 8.265 -0.605 28.676 1.00 90.69 181 GLU A C 1
ATOM 1448 O O . GLU A 1 181 ? 9.435 -0.685 28.282 1.00 90.69 181 GLU A O 1
ATOM 1453 N N . PRO A 1 182 ? 7.776 0.558 29.148 1.00 89.88 182 PRO A N 1
ATOM 1454 C CA . PRO A 1 182 ? 8.506 1.827 29.066 1.00 89.88 182 PRO A CA 1
ATOM 1455 C C . PRO A 1 182 ? 9.874 1.809 29.768 1.00 89.88 182 PRO A C 1
ATOM 1457 O O . PRO A 1 182 ? 10.792 2.489 29.319 1.00 89.88 182 PRO A O 1
ATOM 1460 N N . ASN A 1 183 ? 10.039 0.999 30.820 1.00 89.50 183 ASN A N 1
ATOM 1461 C CA . ASN A 1 183 ? 11.303 0.875 31.555 1.00 89.50 183 ASN A CA 1
ATOM 1462 C C . ASN A 1 183 ? 12.362 0.052 30.799 1.00 89.50 183 ASN A C 1
ATOM 1464 O O . ASN A 1 183 ? 13.550 0.348 30.899 1.00 89.50 183 ASN A O 1
ATOM 1468 N N . ASN A 1 184 ? 11.941 -0.962 30.034 1.00 88.00 184 ASN A N 1
ATOM 1469 C CA . ASN A 1 184 ? 12.845 -1.814 29.250 1.00 88.00 184 ASN A CA 1
ATOM 1470 C C . ASN A 1 184 ? 13.174 -1.184 27.889 1.00 88.00 184 ASN A C 1
ATOM 1472 O O . ASN A 1 184 ? 14.261 -1.389 27.347 1.00 88.00 184 ASN A O 1
ATOM 1476 N N . TYR A 1 185 ? 12.240 -0.399 27.344 1.00 88.81 185 TYR A N 1
ATOM 1477 C CA . TYR A 1 185 ? 12.357 0.263 26.045 1.00 88.81 185 TYR A CA 1
ATOM 1478 C C . TYR A 1 185 ? 12.121 1.776 26.167 1.00 88.81 185 TYR A C 1
ATOM 1480 O O . TYR A 1 185 ? 11.179 2.304 25.566 1.00 88.81 185 TYR A O 1
ATOM 1488 N N . PRO A 1 186 ? 12.954 2.493 26.944 1.00 88.31 186 PRO A N 1
ATOM 1489 C CA . PRO A 1 186 ? 12.814 3.931 27.096 1.00 88.31 186 PRO A CA 1
ATOM 1490 C C . PRO A 1 186 ? 13.127 4.633 25.774 1.00 88.31 186 PRO A C 1
ATOM 1492 O O . PRO A 1 186 ? 14.081 4.289 25.075 1.00 88.31 186 PRO A O 1
ATOM 1495 N N . VAL A 1 187 ? 12.318 5.635 25.436 1.00 87.19 187 VAL A N 1
ATOM 1496 C CA . VAL A 1 187 ? 12.589 6.518 24.302 1.00 87.19 187 VAL A CA 1
ATOM 1497 C C . VAL A 1 187 ? 12.017 7.900 24.551 1.00 87.19 187 VAL A C 1
ATOM 1499 O O . VAL A 1 187 ? 10.815 8.050 24.788 1.00 87.19 187 VAL A O 1
ATOM 1502 N N . ASN A 1 188 ? 12.868 8.913 24.434 1.00 85.62 188 ASN A N 1
ATOM 1503 C CA . ASN A 1 188 ? 12.428 10.292 24.325 1.00 85.62 188 ASN A CA 1
ATOM 1504 C C . ASN A 1 188 ? 12.075 10.627 22.868 1.00 85.62 188 ASN A C 1
ATOM 1506 O O . ASN A 1 188 ? 12.941 10.734 21.998 1.00 85.62 188 ASN A O 1
ATOM 1510 N N . LEU A 1 189 ? 10.783 10.813 22.595 1.00 84.94 189 LEU A N 1
ATOM 1511 C CA . LEU A 1 189 ? 10.298 11.184 21.262 1.00 84.94 189 LEU A CA 1
ATOM 1512 C C . LEU A 1 189 ? 10.524 12.659 20.909 1.00 84.94 189 LEU A C 1
ATOM 1514 O O . LEU A 1 189 ? 10.310 13.046 19.761 1.00 84.94 189 LEU A O 1
ATOM 1518 N N . GLU A 1 190 ? 10.952 13.472 21.871 1.00 80.81 190 GLU A N 1
ATOM 1519 C CA . GLU A 1 190 ? 11.286 14.880 21.659 1.00 80.81 190 GLU A CA 1
ATOM 1520 C C . GLU A 1 190 ? 12.743 15.059 21.186 1.00 80.81 190 GLU A C 1
ATOM 1522 O O . GLU A 1 190 ? 13.068 16.113 20.642 1.00 80.81 190 GLU A O 1
ATOM 1527 N N . ASP A 1 191 ? 13.601 14.026 21.293 1.00 84.00 191 ASP A N 1
ATOM 1528 C CA . ASP A 1 191 ? 14.968 14.023 20.745 1.00 84.00 191 ASP A CA 1
ATOM 1529 C C . ASP A 1 191 ? 15.089 13.153 19.468 1.00 84.00 191 ASP A C 1
ATOM 1531 O O . ASP A 1 191 ? 15.184 11.919 19.528 1.00 84.00 191 ASP A O 1
ATOM 1535 N N . PRO A 1 192 ? 15.195 13.768 18.271 1.00 81.50 192 PRO A N 1
ATOM 1536 C CA . PRO A 1 192 ? 15.401 13.044 17.018 1.00 81.50 192 PRO A CA 1
ATOM 1537 C C . PRO A 1 192 ? 16.659 12.160 16.982 1.00 81.50 192 PRO A C 1
ATOM 1539 O O . PRO A 1 192 ? 16.698 11.175 16.230 1.00 81.50 192 PRO A O 1
ATOM 1542 N N . LYS A 1 193 ? 17.709 12.493 17.748 1.00 83.69 193 LYS A N 1
ATOM 1543 C CA . LYS A 1 193 ? 18.943 11.692 17.807 1.00 83.69 193 LYS A CA 1
ATOM 1544 C C . LYS A 1 193 ? 18.700 10.374 18.530 1.00 83.69 193 LYS A C 1
ATOM 1546 O O . LYS A 1 193 ? 19.191 9.337 18.071 1.00 83.69 193 LYS A O 1
ATOM 1551 N N . GLU A 1 194 ? 17.914 10.396 19.599 1.00 80.31 194 GLU A N 1
ATOM 1552 C CA . GLU A 1 194 ? 17.555 9.204 20.363 1.00 80.31 194 GLU A CA 1
ATOM 1553 C C . GLU A 1 194 ? 16.701 8.249 19.523 1.00 80.31 194 GLU A C 1
ATOM 1555 O O . GLU A 1 194 ? 17.051 7.073 19.391 1.00 80.31 194 GLU A O 1
ATOM 1560 N N . ILE A 1 195 ? 15.695 8.772 18.808 1.00 78.69 195 ILE A N 1
ATOM 1561 C CA . ILE A 1 195 ? 14.878 7.997 17.854 1.00 78.69 195 ILE A CA 1
ATOM 1562 C C . ILE A 1 195 ? 15.769 7.277 16.825 1.00 78.69 195 ILE A C 1
ATOM 1564 O O . ILE A 1 195 ? 15.566 6.098 16.512 1.00 78.69 195 ILE A O 1
ATOM 1568 N N . LYS A 1 196 ? 16.791 7.961 16.294 1.00 79.31 196 LYS A N 1
ATOM 1569 C CA . LYS A 1 196 ? 17.727 7.380 15.317 1.00 79.31 196 LYS A CA 1
ATOM 1570 C C . LYS A 1 196 ? 18.633 6.304 15.935 1.00 79.31 196 LYS A C 1
ATOM 1572 O O . LYS A 1 196 ? 18.907 5.289 15.285 1.00 79.31 196 LYS A O 1
ATOM 1577 N N . SER A 1 197 ? 19.098 6.518 17.163 1.00 80.81 197 SER A N 1
ATOM 1578 C CA . SER A 1 197 ? 19.940 5.576 17.914 1.00 80.81 197 SER A CA 1
ATOM 1579 C C . SER A 1 197 ? 19.185 4.281 18.225 1.00 80.81 197 SER A C 1
ATOM 1581 O O . SER A 1 197 ? 19.627 3.192 17.845 1.00 80.81 197 SER A O 1
ATOM 1583 N N . VAL A 1 198 ? 17.992 4.412 18.806 1.00 79.00 198 VAL A N 1
ATOM 1584 C CA . VAL A 1 198 ? 17.064 3.320 19.117 1.00 79.00 198 VAL A CA 1
ATOM 1585 C C . VAL A 1 198 ? 16.747 2.493 17.875 1.00 79.00 198 VAL A C 1
ATOM 1587 O O . VAL A 1 198 ? 16.909 1.272 17.880 1.00 79.00 198 VAL A O 1
ATOM 1590 N N . LYS A 1 199 ? 16.394 3.161 16.769 1.00 75.38 199 LYS A N 1
ATOM 1591 C CA . LYS A 1 199 ? 16.144 2.509 15.477 1.00 75.38 199 LYS A CA 1
ATOM 1592 C C . LYS A 1 199 ? 17.306 1.619 15.044 1.00 75.38 199 LYS A C 1
ATOM 1594 O O . LYS A 1 199 ? 17.075 0.529 14.532 1.00 75.38 199 LYS A O 1
ATOM 1599 N N . SER A 1 200 ? 18.539 2.085 15.222 1.00 77.25 200 SER A N 1
ATOM 1600 C CA . SER A 1 200 ? 19.733 1.367 14.771 1.00 77.25 200 SER A CA 1
ATOM 1601 C C . SER A 1 200 ? 20.023 0.148 15.651 1.00 77.25 200 SER A C 1
ATOM 1603 O O . SER A 1 200 ? 20.249 -0.941 15.125 1.00 77.25 200 SER A O 1
ATOM 1605 N N . LYS A 1 201 ? 19.942 0.305 16.979 1.00 78.75 201 LYS A N 1
ATOM 1606 C CA . LYS A 1 201 ? 20.157 -0.785 17.947 1.00 78.75 201 LYS A CA 1
ATOM 1607 C C . LYS A 1 201 ? 19.082 -1.866 17.849 1.00 78.75 201 LYS A C 1
ATOM 1609 O O . LYS A 1 201 ? 19.400 -3.049 17.803 1.00 78.75 201 LYS A O 1
ATOM 1614 N N . PHE A 1 202 ? 17.816 -1.469 17.761 1.00 79.81 202 PHE A N 1
ATOM 1615 C CA . PHE A 1 202 ? 16.715 -2.424 17.690 1.00 79.81 202 PHE A CA 1
ATOM 1616 C C . PHE A 1 202 ? 16.652 -3.139 16.336 1.00 79.81 202 PHE A C 1
ATOM 1618 O O . PHE A 1 202 ? 16.384 -4.336 16.282 1.00 79.81 202 PHE A O 1
ATOM 1625 N N . LEU A 1 203 ? 16.993 -2.451 15.237 1.00 77.25 203 LEU A N 1
ATOM 1626 C CA . LEU A 1 203 ? 17.179 -3.106 13.939 1.00 77.25 203 LEU A CA 1
ATOM 1627 C C . LEU A 1 203 ? 18.320 -4.132 13.984 1.00 77.25 203 LEU A C 1
ATOM 1629 O O . LEU A 1 203 ? 18.198 -5.184 13.364 1.00 77.25 203 LEU A O 1
ATOM 1633 N N . TYR A 1 204 ? 19.410 -3.842 14.699 1.00 79.31 204 TYR A N 1
ATOM 1634 C CA . TYR A 1 204 ? 20.493 -4.803 14.900 1.00 79.31 204 TYR A CA 1
ATOM 1635 C C . TYR A 1 204 ? 20.012 -6.033 15.680 1.00 79.31 204 TYR A C 1
ATOM 1637 O O . TYR A 1 204 ? 20.239 -7.148 15.217 1.00 79.31 204 TYR A O 1
ATOM 1645 N N . LEU A 1 205 ? 19.299 -5.850 16.798 1.00 78.31 205 LEU A N 1
ATOM 1646 C CA . LEU A 1 205 ? 18.716 -6.964 17.558 1.00 78.31 205 LEU A CA 1
ATOM 1647 C C . LEU A 1 205 ? 17.811 -7.820 16.667 1.00 78.31 205 LEU A C 1
ATOM 1649 O O . LEU A 1 205 ? 18.027 -9.014 16.543 1.00 78.31 205 LEU A O 1
ATOM 1653 N N . TYR A 1 206 ? 16.867 -7.199 15.964 1.00 76.06 206 TYR A N 1
ATOM 1654 C CA . TYR A 1 206 ? 15.928 -7.907 15.096 1.00 76.06 206 TYR A CA 1
ATOM 1655 C C . TYR A 1 206 ? 16.595 -8.687 13.957 1.00 76.06 206 TYR A C 1
ATOM 1657 O O . TYR A 1 206 ? 16.096 -9.732 13.554 1.00 76.06 206 TYR A O 1
ATOM 1665 N N . LYS A 1 207 ? 17.707 -8.182 13.409 1.00 75.31 207 LYS A N 1
ATOM 1666 C CA . LYS A 1 207 ? 18.438 -8.870 12.337 1.00 75.31 207 LYS A CA 1
ATOM 1667 C C . LYS A 1 207 ? 19.239 -10.071 12.831 1.00 75.31 207 LYS A C 1
ATOM 1669 O O . LYS A 1 207 ? 19.362 -11.034 12.082 1.00 75.31 207 LYS A O 1
ATOM 1674 N N . ASN A 1 208 ? 19.804 -9.989 14.035 1.00 78.56 208 ASN A N 1
ATOM 1675 C CA . ASN A 1 208 ? 20.685 -11.026 14.576 1.00 78.56 208 ASN A CA 1
ATOM 1676 C C . ASN A 1 208 ? 19.938 -12.046 15.446 1.00 78.56 208 ASN A C 1
ATOM 1678 O O . ASN A 1 208 ? 20.326 -13.206 15.477 1.00 78.56 208 ASN A O 1
ATOM 1682 N N . ASP A 1 209 ? 18.873 -11.622 16.127 1.00 81.62 209 ASP A N 1
ATOM 1683 C CA . ASP A 1 209 ? 18.053 -12.454 17.007 1.00 81.62 209 ASP A CA 1
ATOM 1684 C C . ASP A 1 209 ? 16.560 -12.060 16.914 1.00 81.62 209 ASP A C 1
ATOM 1686 O O . ASP A 1 209 ? 15.998 -11.403 17.800 1.00 81.62 209 ASP A O 1
ATOM 1690 N N . PRO A 1 210 ? 15.885 -12.420 15.808 1.00 77.88 210 PRO A N 1
ATOM 1691 C CA . PRO A 1 210 ? 14.455 -12.168 15.647 1.00 77.88 210 PRO A CA 1
ATOM 1692 C C . PRO A 1 210 ? 13.585 -12.956 16.643 1.00 77.88 210 PRO A C 1
ATOM 1694 O O . PRO A 1 210 ? 12.467 -12.527 16.936 1.00 77.88 210 PRO A O 1
ATOM 1697 N N . GLU A 1 211 ? 14.072 -14.079 17.180 1.00 81.75 211 GLU A N 1
ATOM 1698 C CA . GLU A 1 211 ? 13.346 -14.897 18.162 1.00 81.75 211 GLU A CA 1
ATOM 1699 C C . GLU A 1 211 ? 13.288 -14.222 19.539 1.00 81.75 211 GLU A C 1
ATOM 1701 O O . GLU A 1 211 ? 12.239 -14.250 20.187 1.00 81.75 211 GLU A O 1
ATOM 1706 N N . ALA A 1 212 ? 14.340 -13.508 19.959 1.00 81.88 212 ALA A N 1
ATOM 1707 C CA . ALA A 1 212 ? 14.262 -12.661 21.150 1.00 81.88 212 ALA A CA 1
ATOM 1708 C C . ALA A 1 212 ? 13.143 -11.617 21.028 1.00 81.88 212 ALA A C 1
ATOM 1710 O O . ALA A 1 212 ? 12.316 -11.492 21.931 1.00 81.88 212 ALA A O 1
ATOM 1711 N N . VAL A 1 213 ? 13.067 -10.914 19.891 1.00 80.88 213 VAL A N 1
ATOM 1712 C CA . VAL A 1 213 ? 12.027 -9.898 19.638 1.00 80.88 213 VAL A CA 1
ATOM 1713 C C . VAL A 1 213 ? 10.626 -10.516 19.662 1.00 80.88 213 VAL A C 1
ATOM 1715 O O . VAL A 1 213 ? 9.690 -9.921 20.198 1.00 80.88 213 VAL A O 1
ATOM 1718 N N . LYS A 1 214 ? 10.473 -11.717 19.102 1.00 82.31 214 LYS A N 1
ATOM 1719 C CA . LYS A 1 214 ? 9.216 -12.471 19.111 1.00 82.31 214 LYS A CA 1
ATOM 1720 C C . LYS A 1 214 ? 8.796 -12.857 20.529 1.00 82.31 214 LYS A C 1
ATOM 1722 O O . LYS A 1 214 ? 7.646 -12.620 20.889 1.00 82.31 214 LYS A O 1
ATOM 1727 N N . ARG A 1 215 ? 9.713 -13.370 21.355 1.00 83.88 215 ARG A N 1
ATOM 1728 C CA . ARG A 1 215 ? 9.434 -13.710 22.762 1.00 83.88 215 ARG A CA 1
ATOM 1729 C C . ARG A 1 215 ? 8.925 -12.497 23.545 1.00 83.88 215 ARG A C 1
ATOM 1731 O O . ARG A 1 215 ? 7.868 -12.587 24.159 1.00 83.88 215 ARG A O 1
ATOM 1738 N N . ILE A 1 216 ? 9.601 -11.353 23.413 1.00 82.56 216 ILE A N 1
ATOM 1739 C CA . ILE A 1 216 ? 9.190 -10.086 24.046 1.00 82.56 216 ILE A CA 1
ATOM 1740 C C . ILE A 1 216 ? 7.769 -9.687 23.616 1.00 82.56 216 ILE A C 1
ATOM 1742 O O . ILE A 1 216 ? 6.938 -9.320 24.445 1.00 82.56 216 ILE A O 1
ATOM 1746 N N . LEU A 1 217 ? 7.461 -9.776 22.315 1.00 85.00 217 LEU A N 1
ATOM 1747 C CA . LEU A 1 217 ? 6.121 -9.460 21.817 1.00 85.00 217 LEU A CA 1
ATOM 1748 C C . LEU A 1 217 ? 5.067 -10.395 22.426 1.00 85.00 217 LEU A C 1
ATOM 1750 O O . LEU A 1 217 ? 4.036 -9.919 22.894 1.00 85.00 217 LEU A O 1
ATOM 1754 N N . HIS A 1 218 ? 5.319 -11.704 22.437 1.00 85.25 218 HIS A N 1
ATOM 1755 C CA . HIS A 1 218 ? 4.381 -12.703 22.952 1.00 85.25 218 HIS A CA 1
ATOM 1756 C C . HIS A 1 218 ? 4.128 -12.581 24.464 1.00 85.25 218 HIS A C 1
ATOM 1758 O O . HIS A 1 218 ? 3.004 -12.814 24.906 1.00 85.25 218 HIS A O 1
ATOM 1764 N N . GLU A 1 219 ? 5.113 -12.148 25.254 1.00 87.19 219 GLU A N 1
ATOM 1765 C CA . GLU A 1 219 ? 4.944 -11.904 26.696 1.00 87.19 219 GLU A CA 1
ATOM 1766 C C . GLU A 1 219 ? 3.895 -10.818 26.989 1.00 87.19 219 GLU A C 1
ATOM 1768 O O . GLU A 1 219 ? 3.137 -10.907 27.959 1.00 87.19 219 GLU A O 1
ATOM 1773 N N . ARG A 1 220 ? 3.781 -9.804 26.123 1.00 89.12 220 ARG A N 1
ATOM 1774 C CA . ARG A 1 220 ? 2.827 -8.692 26.288 1.00 89.12 220 ARG A CA 1
ATOM 1775 C C . ARG A 1 220 ? 1.597 -8.778 25.392 1.00 89.12 220 ARG A C 1
ATOM 1777 O O . ARG A 1 220 ? 0.669 -7.991 25.568 1.00 89.12 220 ARG A O 1
ATOM 1784 N N . MET A 1 221 ? 1.571 -9.714 24.449 1.00 90.88 221 MET A N 1
ATOM 1785 C CA . MET A 1 221 ? 0.494 -9.864 23.479 1.00 90.88 221 MET A CA 1
ATOM 1786 C C . MET A 1 221 ? -0.471 -10.983 23.873 1.00 90.88 221 MET A C 1
ATOM 1788 O O . MET A 1 221 ? -0.074 -12.104 24.179 1.00 90.88 221 MET A O 1
ATOM 1792 N N . ILE A 1 222 ? -1.761 -10.679 23.791 1.00 90.69 222 ILE A N 1
ATOM 1793 C CA . ILE A 1 222 ? -2.862 -11.635 23.864 1.00 90.69 222 ILE A CA 1
ATOM 1794 C C . ILE A 1 222 ? -3.404 -11.762 22.447 1.00 90.69 222 ILE A C 1
ATOM 1796 O O . ILE A 1 222 ? -3.837 -10.769 21.861 1.00 90.69 222 ILE A O 1
ATOM 1800 N N . ARG A 1 223 ? -3.356 -12.961 21.869 1.00 86.81 223 ARG A N 1
ATOM 1801 C CA . ARG A 1 223 ? -3.828 -13.197 20.506 1.00 86.81 223 ARG A CA 1
ATOM 1802 C C . ARG A 1 223 ? -4.611 -14.492 20.431 1.00 86.81 223 ARG A C 1
ATOM 1804 O O . ARG A 1 223 ? -4.090 -15.548 20.774 1.00 86.81 223 ARG A O 1
ATOM 1811 N N . ARG A 1 224 ? -5.829 -14.390 19.914 1.00 85.50 224 ARG A N 1
ATOM 1812 C CA . ARG A 1 224 ? -6.692 -15.518 19.575 1.00 85.50 224 ARG A CA 1
ATOM 1813 C C . ARG A 1 224 ? -7.226 -15.374 18.163 1.00 85.50 224 ARG A C 1
ATOM 1815 O O . ARG A 1 224 ? -7.464 -14.257 17.690 1.00 85.50 224 ARG A O 1
ATOM 1822 N N . GLU A 1 225 ? -7.410 -16.514 17.517 1.00 78.62 225 GLU A N 1
ATOM 1823 C CA . GLU A 1 225 ? -7.967 -16.600 16.174 1.00 78.62 225 GLU A CA 1
ATOM 1824 C C . GLU A 1 225 ? -9.459 -16.912 16.245 1.00 78.62 225 GLU A C 1
ATOM 1826 O O . GLU A 1 225 ? -9.928 -17.637 17.124 1.00 78.62 225 GLU A O 1
ATOM 1831 N N . THR A 1 226 ? -10.210 -16.338 15.312 1.00 73.69 226 THR A N 1
ATOM 1832 C CA . THR A 1 226 ? -11.672 -16.444 15.265 1.00 73.69 226 THR A CA 1
ATOM 1833 C C . THR A 1 226 ? -12.088 -17.906 15.165 1.00 73.69 226 THR A C 1
ATOM 1835 O O . THR A 1 226 ? -12.902 -18.365 15.956 1.00 73.69 226 THR A O 1
ATOM 1838 N N . LYS A 1 227 ? -11.445 -18.663 14.270 1.00 72.25 227 LYS A N 1
ATOM 1839 C CA . LYS A 1 227 ? -11.721 -20.085 14.024 1.00 72.25 227 LYS A CA 1
ATOM 1840 C C . LYS A 1 227 ? -11.627 -20.979 15.274 1.00 72.25 227 LYS A C 1
ATOM 1842 O O . LYS A 1 227 ? -12.313 -21.991 15.334 1.00 72.25 227 LYS A O 1
ATOM 1847 N N . ASP A 1 228 ? -10.792 -20.617 16.253 1.00 75.69 228 ASP A N 1
ATOM 1848 C CA . ASP A 1 228 ? -10.503 -21.473 17.411 1.00 75.69 228 ASP A CA 1
ATOM 1849 C C . ASP A 1 228 ? -11.493 -21.237 18.566 1.00 75.69 228 ASP A C 1
ATOM 1851 O O . ASP A 1 228 ? -11.748 -22.130 19.370 1.00 75.69 228 ASP A O 1
ATOM 1855 N N . TYR A 1 229 ? -12.054 -20.027 18.664 1.00 73.06 229 TYR A N 1
ATOM 1856 C CA . TYR A 1 229 ? -12.845 -19.579 19.824 1.00 73.06 229 TYR A CA 1
ATOM 1857 C C . TYR A 1 229 ? -14.278 -19.202 19.484 1.00 73.06 229 TYR A C 1
ATOM 1859 O O . TYR A 1 229 ? -15.148 -19.136 20.355 1.00 73.06 229 TYR A O 1
ATOM 1867 N N . ILE A 1 230 ? -14.514 -18.917 18.217 1.00 68.94 230 ILE A N 1
ATOM 1868 C CA . ILE A 1 230 ? -15.806 -18.590 17.672 1.00 68.94 230 ILE A CA 1
ATOM 1869 C C . ILE A 1 230 ? -16.134 -19.740 16.708 1.00 68.94 230 ILE A C 1
ATOM 1871 O O . ILE A 1 230 ? -15.820 -19.678 15.524 1.00 68.94 230 ILE A O 1
ATOM 1875 N N . GLN A 1 231 ? -16.736 -20.819 17.239 1.00 57.16 231 GLN A N 1
ATOM 1876 C CA . GLN A 1 231 ? -17.323 -21.929 16.461 1.00 57.16 231 GLN A CA 1
ATOM 1877 C C . GLN A 1 231 ? -18.597 -21.456 15.741 1.00 57.16 231 GLN A C 1
ATOM 1879 O O . GLN A 1 231 ? -19.700 -21.955 15.950 1.00 57.16 231 GLN A O 1
ATOM 1884 N N . GLU A 1 232 ? -18.463 -20.400 14.957 1.00 58.00 232 GLU A N 1
ATOM 1885 C CA . GLU A 1 232 ? -19.531 -19.852 14.144 1.00 58.00 232 GLU A CA 1
ATOM 1886 C C . GLU A 1 232 ? -19.405 -20.431 12.731 1.00 58.00 232 GLU A C 1
ATOM 1888 O O . GLU A 1 232 ? -18.291 -20.613 12.243 1.00 58.00 232 GLU A O 1
ATOM 1893 N N . ASN A 1 233 ? -20.537 -20.733 12.079 1.00 62.03 233 ASN A N 1
ATOM 1894 C CA . ASN A 1 233 ? -20.605 -21.179 10.680 1.00 62.03 233 ASN A CA 1
ATOM 1895 C C . ASN A 1 233 ? -20.160 -20.045 9.735 1.00 62.03 233 ASN A C 1
ATOM 1897 O O . ASN A 1 233 ? -20.975 -19.473 9.009 1.00 62.03 233 ASN A O 1
ATOM 1901 N N . LEU A 1 234 ? -18.882 -19.672 9.788 1.00 71.75 234 LEU A N 1
ATOM 1902 C CA . LEU A 1 234 ? -18.268 -18.798 8.805 1.00 71.75 234 LEU A CA 1
ATOM 1903 C C . LEU A 1 234 ? -18.299 -19.512 7.448 1.00 71.75 234 LEU A C 1
ATOM 1905 O O . LEU A 1 234 ? -18.086 -20.726 7.397 1.00 71.75 234 LEU A O 1
ATOM 1909 N N . PRO A 1 235 ? -18.549 -18.781 6.351 1.00 80.94 235 PRO A N 1
ATOM 1910 C CA . PRO A 1 235 ? -18.521 -19.375 5.025 1.00 80.94 235 PRO A CA 1
ATOM 1911 C C . PRO A 1 235 ? -17.149 -19.959 4.695 1.00 80.94 235 PRO A C 1
ATOM 1913 O O . PRO A 1 235 ? -16.118 -19.417 5.104 1.00 80.94 235 PRO A O 1
ATOM 1916 N N . GLU A 1 236 ? -17.134 -21.000 3.864 1.00 85.44 236 GLU A N 1
ATOM 1917 C CA . GLU A 1 236 ? -15.915 -21.459 3.203 1.00 85.44 236 GLU A CA 1
ATOM 1918 C C . GLU A 1 236 ? -15.362 -20.317 2.338 1.00 85.44 236 GLU A C 1
ATOM 1920 O O . GLU A 1 236 ? -16.041 -19.813 1.438 1.00 85.44 236 GLU A O 1
ATOM 1925 N N . VAL A 1 237 ? -14.132 -19.886 2.625 1.00 88.62 237 VAL A N 1
ATOM 1926 C CA . VAL A 1 237 ? -13.471 -18.809 1.884 1.00 88.62 237 VAL A CA 1
ATOM 1927 C C . VAL A 1 237 ? -12.600 -19.399 0.786 1.00 88.62 237 VAL A C 1
ATOM 1929 O O . VAL A 1 237 ? -11.711 -20.204 1.062 1.00 88.62 237 VAL A O 1
ATOM 1932 N N . ARG A 1 238 ? -12.804 -18.940 -0.450 1.00 92.25 238 ARG A N 1
ATOM 1933 C CA . ARG A 1 238 ? -11.924 -19.232 -1.586 1.00 92.25 238 ARG A CA 1
ATOM 1934 C C . ARG A 1 238 ? -11.306 -17.942 -2.085 1.00 92.25 238 ARG A C 1
ATOM 1936 O O . ARG A 1 238 ? -11.998 -17.105 -2.653 1.00 92.25 238 ARG A O 1
ATOM 1943 N N . GLU A 1 239 ? -10.008 -17.784 -1.866 1.00 92.38 239 GLU A N 1
ATOM 1944 C CA . GLU A 1 239 ? -9.247 -16.633 -2.350 1.00 92.38 239 GLU A CA 1
ATOM 1945 C C . GLU A 1 239 ? -8.457 -17.006 -3.607 1.00 92.38 239 GLU A C 1
ATOM 1947 O O . GLU A 1 239 ? -7.786 -18.039 -3.644 1.00 92.38 239 GLU A O 1
ATOM 1952 N N . GLN A 1 240 ? -8.570 -16.179 -4.647 1.00 93.81 240 GLN A N 1
ATOM 1953 C CA . GLN A 1 240 ? -7.942 -16.394 -5.946 1.00 93.81 240 GLN A CA 1
ATOM 1954 C C . GLN A 1 240 ? -7.321 -15.100 -6.471 1.00 93.81 240 GLN A C 1
ATOM 1956 O O . GLN A 1 240 ? -7.967 -14.051 -6.513 1.00 93.81 240 GLN A O 1
ATOM 1961 N N . ASP A 1 241 ? -6.079 -15.202 -6.939 1.00 94.44 241 ASP A N 1
ATOM 1962 C CA . ASP A 1 241 ? -5.417 -14.125 -7.667 1.00 94.44 241 ASP A CA 1
ATOM 1963 C C . ASP A 1 241 ? -5.655 -14.323 -9.168 1.00 94.44 241 ASP A C 1
ATOM 1965 O O . ASP A 1 241 ? -5.126 -15.251 -9.783 1.00 94.44 241 ASP A O 1
ATOM 1969 N N . ILE A 1 242 ? -6.475 -13.451 -9.752 1.00 96.56 242 ILE A N 1
ATOM 1970 C CA . ILE A 1 242 ? -6.828 -13.472 -11.170 1.00 96.56 242 ILE A CA 1
ATOM 1971 C C . ILE A 1 242 ? -5.810 -12.624 -11.926 1.00 96.56 242 ILE A C 1
ATOM 1973 O O . ILE A 1 242 ? -5.830 -11.393 -11.858 1.00 96.56 242 ILE A O 1
ATOM 1977 N N . ILE A 1 243 ? -4.899 -13.293 -12.631 1.00 96.56 243 ILE A N 1
ATOM 1978 C CA . ILE A 1 243 ? -3.877 -12.628 -13.440 1.00 96.56 243 ILE A CA 1
ATOM 1979 C C . ILE A 1 243 ? -4.506 -12.110 -14.734 1.00 96.56 243 ILE A C 1
ATOM 1981 O O . ILE A 1 243 ? -5.027 -12.890 -15.528 1.00 96.56 243 ILE A O 1
ATOM 1985 N N . VAL A 1 244 ? -4.409 -10.802 -14.960 1.00 97.38 244 VAL A N 1
ATOM 1986 C CA . VAL A 1 244 ? -4.904 -10.118 -16.159 1.00 97.38 244 VAL A CA 1
ATOM 1987 C C . VAL A 1 244 ? -3.702 -9.669 -16.995 1.00 97.38 244 VAL A C 1
ATOM 1989 O O . VAL A 1 244 ? -3.110 -8.629 -16.694 1.00 97.38 244 VAL A O 1
ATOM 1992 N N . PRO A 1 245 ? -3.277 -10.445 -18.008 1.00 95.12 245 PRO A N 1
ATOM 1993 C CA . PRO A 1 245 ? -2.186 -10.037 -18.884 1.00 95.12 245 PRO A CA 1
ATOM 1994 C C . PRO A 1 245 ? -2.633 -8.871 -19.772 1.00 95.12 245 PRO A C 1
ATOM 1996 O O . PRO A 1 245 ? -3.621 -8.988 -20.496 1.00 95.12 245 PRO A O 1
ATOM 1999 N N . LEU A 1 246 ? -1.912 -7.748 -19.734 1.00 93.56 246 LEU A N 1
ATOM 2000 C CA . LEU A 1 246 ? -2.124 -6.672 -20.697 1.00 93.56 246 LEU A CA 1
ATOM 2001 C C . LEU A 1 246 ? -1.539 -7.065 -22.050 1.00 93.56 246 LEU A C 1
ATOM 2003 O O . LEU A 1 246 ? -0.399 -7.515 -22.133 1.00 93.56 246 LEU A O 1
ATOM 2007 N N . SER A 1 247 ? -2.311 -6.838 -23.107 1.00 89.62 247 SER A N 1
ATOM 2008 C CA . SER A 1 247 ? -1.908 -7.080 -24.492 1.00 89.62 247 SER A CA 1
ATOM 2009 C C . SER A 1 247 ? -2.372 -5.949 -25.410 1.00 89.62 247 SER A C 1
ATOM 2011 O O . SER A 1 247 ? -3.332 -5.240 -25.090 1.00 89.62 247 SER A O 1
ATOM 2013 N N . GLY A 1 248 ? -1.722 -5.810 -26.569 1.00 88.75 248 GLY A N 1
ATOM 2014 C CA . GLY A 1 248 ? -2.049 -4.792 -27.575 1.00 88.75 248 GLY A CA 1
ATOM 2015 C C . GLY A 1 248 ? -2.024 -3.376 -26.998 1.00 88.75 248 GLY A C 1
ATOM 2016 O O . GLY A 1 248 ? -1.214 -3.070 -26.123 1.00 88.75 248 GLY A O 1
ATOM 2017 N N . ASP A 1 249 ? -2.976 -2.541 -27.413 1.00 90.81 249 ASP A N 1
ATOM 2018 C CA . ASP A 1 249 ? -3.031 -1.130 -27.020 1.00 90.81 249 ASP A CA 1
ATOM 2019 C C . ASP A 1 249 ? -3.107 -0.902 -25.490 1.00 90.81 249 ASP A C 1
ATOM 2021 O O . ASP A 1 249 ? -2.651 0.133 -25.001 1.00 90.81 249 ASP A O 1
ATOM 2025 N N . ASN A 1 250 ? -3.637 -1.855 -24.702 1.00 93.88 250 ASN A N 1
ATOM 2026 C CA . ASN A 1 250 ? -3.607 -1.766 -23.231 1.00 93.88 250 ASN A CA 1
ATOM 2027 C C . ASN A 1 250 ? -2.160 -1.806 -22.705 1.00 93.88 250 ASN A C 1
ATOM 2029 O O . ASN A 1 250 ? -1.789 -1.012 -21.837 1.00 93.88 250 ASN A O 1
ATOM 2033 N N . ALA A 1 251 ? -1.344 -2.720 -23.240 1.00 87.81 251 ALA A N 1
ATOM 2034 C CA . ALA A 1 251 ? 0.067 -2.831 -22.886 1.00 87.81 251 ALA A CA 1
ATOM 2035 C C . ALA A 1 251 ? 0.848 -1.608 -23.386 1.00 87.81 251 ALA A C 1
ATOM 2037 O O . ALA A 1 251 ? 1.628 -1.033 -22.629 1.00 87.81 251 ALA A O 1
ATOM 2038 N N . ASP A 1 252 ? 0.572 -1.140 -24.606 1.00 84.19 252 ASP A N 1
ATOM 2039 C CA . ASP A 1 252 ? 1.250 0.025 -25.186 1.00 84.19 252 ASP A CA 1
ATOM 2040 C C . ASP A 1 252 ? 1.018 1.312 -24.378 1.00 84.19 252 ASP A C 1
ATOM 2042 O O . ASP A 1 252 ? 1.940 2.116 -24.195 1.00 84.19 252 ASP A O 1
ATOM 2046 N N . VAL A 1 253 ? -0.191 1.513 -23.835 1.00 90.81 253 VAL A N 1
ATOM 2047 C CA . VAL A 1 253 ? -0.466 2.639 -22.926 1.00 90.81 253 VAL A CA 1
ATOM 2048 C C . VAL A 1 253 ? 0.327 2.492 -21.626 1.00 90.81 253 VAL A C 1
ATOM 2050 O O . VAL A 1 253 ? 0.916 3.472 -21.161 1.00 90.81 253 VAL A O 1
ATOM 2053 N N . TYR A 1 254 ? 0.398 1.286 -21.056 1.00 93.12 254 TYR A N 1
ATOM 2054 C CA . TYR A 1 254 ? 1.196 1.031 -19.855 1.00 93.12 254 TYR A CA 1
ATOM 2055 C C . TYR A 1 254 ? 2.688 1.313 -20.091 1.00 93.12 254 TYR A C 1
ATOM 2057 O O . TYR A 1 254 ? 3.310 2.032 -19.301 1.00 93.12 254 TYR A O 1
ATOM 2065 N N . TYR A 1 255 ? 3.260 0.817 -21.194 1.00 82.56 255 TYR A N 1
ATOM 2066 C CA . TYR A 1 255 ? 4.657 1.075 -21.558 1.00 82.56 255 TYR A CA 1
ATOM 2067 C C . TYR A 1 255 ? 4.921 2.562 -21.787 1.00 82.56 255 TYR A C 1
ATOM 2069 O O . TYR A 1 255 ? 5.898 3.087 -21.255 1.00 82.56 255 TYR A O 1
ATOM 2077 N N . SER A 1 256 ? 4.005 3.272 -22.454 1.00 83.88 256 SER A N 1
ATOM 2078 C CA . SER A 1 256 ? 4.131 4.720 -22.663 1.00 83.88 256 SER A CA 1
ATOM 2079 C C . SER A 1 256 ? 4.275 5.482 -21.338 1.00 83.88 256 SER A C 1
ATOM 2081 O O . SER A 1 256 ? 5.122 6.371 -21.213 1.00 83.88 256 SER A O 1
ATOM 2083 N N . VAL A 1 257 ? 3.494 5.105 -20.315 1.00 88.00 257 VAL A N 1
ATOM 2084 C CA . VAL A 1 257 ? 3.603 5.671 -18.958 1.00 88.00 257 VAL A CA 1
ATOM 2085 C C . VAL A 1 257 ? 4.925 5.277 -18.294 1.00 88.00 257 VAL A C 1
ATOM 2087 O O . VAL A 1 257 ? 5.564 6.105 -17.634 1.00 88.00 257 VAL A O 1
ATOM 2090 N N . LEU A 1 258 ? 5.338 4.016 -18.442 1.00 83.25 258 LEU A N 1
ATOM 2091 C CA . LEU A 1 258 ? 6.558 3.477 -17.843 1.00 83.25 258 LEU A CA 1
ATOM 2092 C C . LEU A 1 258 ? 7.816 4.180 -18.374 1.00 83.25 258 LEU A C 1
ATOM 2094 O O . LEU A 1 258 ? 8.745 4.447 -17.603 1.00 83.25 258 LEU A O 1
ATOM 2098 N N . GLU A 1 259 ? 7.825 4.525 -19.657 1.00 77.06 259 GLU A N 1
ATOM 2099 C CA . GLU A 1 259 ? 8.915 5.223 -20.344 1.00 77.06 259 GLU A CA 1
ATOM 2100 C C . GLU A 1 259 ? 9.022 6.704 -19.952 1.00 77.06 259 GLU A C 1
ATOM 2102 O O . GLU A 1 259 ? 10.125 7.252 -19.952 1.00 77.06 259 GLU A O 1
ATOM 2107 N N . GLN A 1 260 ? 7.933 7.345 -19.501 1.00 75.81 260 GLN A N 1
ATOM 2108 C CA . GLN A 1 260 ? 7.960 8.765 -19.126 1.00 75.81 260 GLN A CA 1
ATOM 2109 C C . GLN A 1 260 ? 8.974 9.087 -18.024 1.00 75.81 260 GLN A C 1
ATOM 2111 O O . GLN A 1 260 ? 9.051 8.412 -17.000 1.00 75.81 260 GLN A O 1
ATOM 2116 N N . GLU A 1 261 ? 9.702 10.194 -18.146 1.00 75.44 261 GLU A N 1
ATOM 2117 C CA . GLU A 1 261 ? 10.535 10.706 -17.056 1.00 75.44 261 GLU A CA 1
ATOM 2118 C C . GLU A 1 261 ? 9.735 11.688 -16.193 1.00 75.44 261 GLU A C 1
ATOM 2120 O O . GLU A 1 261 ? 9.522 12.843 -16.548 1.00 75.44 261 GLU A O 1
ATOM 2125 N N . THR A 1 262 ? 9.250 11.228 -15.039 1.00 79.25 262 THR A N 1
ATOM 2126 C CA . THR A 1 262 ? 8.521 12.075 -14.084 1.00 79.25 262 THR A CA 1
ATOM 2127 C C . THR A 1 262 ? 8.803 11.656 -12.641 1.00 79.25 262 THR A C 1
ATOM 2129 O O . THR A 1 262 ? 9.538 10.700 -12.375 1.00 79.25 262 THR A O 1
ATOM 2132 N N . SER A 1 263 ? 8.222 12.374 -11.680 1.00 85.06 263 SER A N 1
ATOM 2133 C CA . SER A 1 263 ? 8.335 12.024 -10.266 1.00 85.06 263 SER A CA 1
ATOM 2134 C C . SER A 1 263 ? 7.735 10.640 -9.989 1.00 85.06 263 SER A C 1
ATOM 2136 O O . SER A 1 263 ? 6.732 10.244 -10.583 1.00 85.06 263 SER A O 1
ATOM 2138 N N . PHE A 1 264 ? 8.328 9.912 -9.039 1.00 81.94 264 PHE A N 1
ATOM 2139 C CA . PHE A 1 264 ? 7.880 8.567 -8.663 1.00 81.94 264 PHE A CA 1
ATOM 2140 C C . PHE A 1 264 ? 6.378 8.509 -8.345 1.00 81.94 264 PHE A C 1
ATOM 2142 O O . PHE A 1 264 ? 5.694 7.619 -8.832 1.00 81.94 264 PHE A O 1
ATOM 2149 N N . GLY A 1 265 ? 5.857 9.478 -7.581 1.00 86.19 265 GLY A N 1
ATOM 2150 C CA . GLY A 1 265 ? 4.437 9.513 -7.219 1.00 86.19 265 GLY A CA 1
ATOM 2151 C C . GLY A 1 265 ? 3.513 9.731 -8.420 1.00 86.19 265 GLY A C 1
ATOM 2152 O O . GLY A 1 265 ? 2.498 9.052 -8.535 1.00 86.19 265 GLY A O 1
ATOM 2153 N N . SER A 1 266 ? 3.889 10.625 -9.341 1.00 89.25 266 SER A N 1
ATOM 2154 C CA . SER A 1 266 ? 3.121 10.870 -10.568 1.00 89.25 266 SER A CA 1
ATOM 2155 C C . SER A 1 266 ? 3.089 9.627 -11.455 1.00 89.25 266 SER A C 1
ATOM 2157 O O . SER A 1 266 ? 2.017 9.180 -11.857 1.00 89.25 266 SER A O 1
ATOM 2159 N N . LYS A 1 267 ? 4.257 9.013 -11.689 1.00 90.06 267 LYS A N 1
ATOM 2160 C CA . LYS A 1 267 ? 4.353 7.795 -12.497 1.00 90.06 267 LYS A CA 1
ATOM 2161 C C . LYS A 1 267 ? 3.565 6.646 -11.877 1.00 90.06 267 LYS A C 1
ATOM 2163 O O . LYS A 1 267 ? 2.807 5.993 -12.580 1.00 90.06 267 LYS A O 1
ATOM 2168 N N . LEU A 1 268 ? 3.711 6.428 -10.571 1.00 91.19 268 LEU A N 1
ATOM 2169 C CA . LEU A 1 268 ? 3.003 5.371 -9.857 1.00 91.19 268 LEU A CA 1
ATOM 2170 C C . LEU A 1 268 ? 1.483 5.493 -10.030 1.00 91.19 268 LEU A C 1
ATOM 2172 O O . LEU A 1 268 ? 0.841 4.525 -10.416 1.00 91.19 268 LEU A O 1
ATOM 2176 N N . MET A 1 269 ? 0.931 6.693 -9.836 1.00 92.19 269 MET A N 1
ATOM 2177 C CA . MET A 1 269 ? -0.500 6.948 -10.023 1.00 92.19 269 MET A CA 1
ATOM 2178 C C . MET A 1 269 ? -0.960 6.688 -11.467 1.00 92.19 269 MET A C 1
ATOM 2180 O O . MET A 1 269 ? -2.054 6.175 -11.687 1.00 92.19 269 MET A O 1
ATOM 2184 N N . GLN A 1 270 ? -0.153 7.049 -12.469 1.00 95.25 270 GLN A N 1
ATOM 2185 C CA . GLN A 1 270 ? -0.499 6.798 -13.873 1.00 95.25 270 GLN A CA 1
ATOM 2186 C C . GLN A 1 270 ? -0.385 5.315 -14.243 1.00 95.25 270 GLN A C 1
ATOM 2188 O O . GLN A 1 270 ? -1.195 4.838 -15.027 1.00 95.25 270 GLN A O 1
ATOM 2193 N N . LEU A 1 271 ? 0.557 4.572 -13.656 1.00 94.94 271 LEU A N 1
ATOM 2194 C CA . LEU A 1 271 ? 0.649 3.120 -13.831 1.00 94.94 271 LEU A CA 1
ATOM 2195 C C . LEU A 1 271 ? -0.520 2.396 -13.143 1.00 94.94 271 LEU A C 1
ATOM 2197 O O . LEU A 1 271 ? -1.032 1.434 -13.704 1.00 94.94 271 LEU A O 1
ATOM 2201 N N . GLU A 1 272 ? -0.995 2.876 -11.984 1.00 93.62 272 GLU A N 1
ATOM 2202 C CA . GLU A 1 272 ? -2.231 2.386 -11.334 1.00 93.62 272 GLU A CA 1
ATOM 2203 C C . GLU A 1 272 ? -3.442 2.572 -12.245 1.00 93.62 272 GLU A C 1
ATOM 2205 O O . GLU A 1 272 ? -4.238 1.651 -12.425 1.00 93.62 272 GLU A O 1
ATOM 2210 N N . LYS A 1 273 ? -3.539 3.735 -12.891 1.00 95.50 273 LYS A N 1
ATOM 2211 C CA . LYS A 1 273 ? -4.573 4.011 -13.890 1.00 95.50 273 LYS A CA 1
ATOM 2212 C C . LYS A 1 273 ? -4.440 3.115 -15.118 1.00 95.50 273 LYS A C 1
ATOM 2214 O O . LYS A 1 273 ? -5.422 2.490 -15.484 1.00 95.50 273 LYS A O 1
ATOM 2219 N N . ALA A 1 274 ? -3.246 3.007 -15.703 1.00 95.38 274 ALA A N 1
ATOM 2220 C CA . ALA A 1 274 ? -2.992 2.186 -16.889 1.00 95.38 274 ALA A CA 1
ATOM 2221 C C . ALA A 1 274 ? -3.237 0.690 -16.642 1.00 95.38 274 ALA A C 1
ATOM 2223 O O . ALA A 1 274 ? -3.699 -0.003 -17.540 1.00 95.38 274 ALA A O 1
ATOM 2224 N N . SER A 1 275 ? -2.958 0.206 -15.426 1.00 95.31 275 SER A N 1
ATOM 2225 C CA . SER A 1 275 ? -3.243 -1.178 -15.020 1.00 95.31 275 SER A CA 1
ATOM 2226 C C . SER A 1 275 ? -4.743 -1.460 -14.967 1.00 95.31 275 SER A C 1
ATOM 2228 O O . SER A 1 275 ? -5.189 -2.558 -15.281 1.00 95.31 275 SER A O 1
ATOM 2230 N N . LEU A 1 276 ? -5.531 -0.465 -14.550 1.00 95.38 276 LEU A N 1
ATOM 2231 C CA . LEU A 1 276 ? -6.973 -0.601 -14.423 1.00 95.38 276 LEU A CA 1
ATOM 2232 C C . LEU A 1 276 ? -7.703 -0.368 -15.745 1.00 95.38 276 LEU A C 1
ATOM 2234 O O . LEU A 1 276 ? -8.509 -1.192 -16.158 1.00 95.38 276 LEU A O 1
ATOM 2238 N N . ASP A 1 277 ? -7.489 0.786 -16.361 1.00 95.94 277 ASP A N 1
ATOM 2239 C CA . ASP A 1 277 ? -8.207 1.239 -17.546 1.00 95.94 277 ASP A CA 1
ATOM 2240 C C . ASP A 1 277 ? -7.365 2.310 -18.267 1.00 95.94 277 ASP A C 1
ATOM 2242 O O . ASP A 1 277 ? -7.167 3.408 -17.725 1.00 95.94 277 ASP A O 1
ATOM 2246 N N . PRO A 1 278 ? -6.897 2.033 -19.501 1.00 95.00 278 PRO A N 1
ATOM 2247 C CA . PRO A 1 278 ? -6.073 2.955 -20.278 1.00 95.00 278 PRO A CA 1
ATOM 2248 C C . PRO A 1 278 ? -6.664 4.360 -20.393 1.00 95.00 278 PRO A C 1
ATOM 2250 O O . PRO A 1 278 ? -5.931 5.346 -20.345 1.00 95.00 278 PRO A O 1
ATOM 2253 N N . SER A 1 279 ? -7.989 4.486 -20.483 1.00 95.19 279 SER A N 1
ATOM 2254 C CA . SER A 1 279 ? -8.666 5.776 -20.666 1.00 95.19 279 SER A CA 1
ATOM 2255 C C . SER A 1 279 ? -8.558 6.724 -19.460 1.00 95.19 279 SER A C 1
ATOM 2257 O O . SER A 1 279 ? -8.836 7.919 -19.595 1.00 95.19 279 SER A O 1
ATOM 2259 N N . LEU A 1 280 ? -8.149 6.214 -18.291 1.00 95.25 280 LEU A N 1
ATOM 2260 C CA . LEU A 1 280 ? -7.915 7.005 -17.078 1.00 95.25 280 LEU A CA 1
ATOM 2261 C C . LEU A 1 280 ? -6.553 7.709 -17.082 1.00 95.25 280 LEU A C 1
ATOM 2263 O O . LEU A 1 280 ? -6.329 8.627 -16.276 1.00 95.25 280 LEU A O 1
ATOM 2267 N N . VAL A 1 281 ? -5.638 7.250 -17.940 1.00 95.50 281 VAL A N 1
ATOM 2268 C CA . VAL A 1 281 ? -4.277 7.771 -18.063 1.00 95.50 281 VAL A CA 1
ATOM 2269 C C . VAL A 1 281 ? -4.319 9.194 -18.603 1.00 95.50 281 VAL A C 1
ATOM 2271 O O . VAL A 1 281 ? -5.094 9.539 -19.494 1.00 95.50 281 VAL A O 1
ATOM 2274 N N . ASP A 1 282 ? -3.473 10.051 -18.044 1.00 94.62 282 ASP A N 1
ATOM 2275 C CA . ASP A 1 282 ? -3.288 11.399 -18.562 1.00 94.62 282 ASP A CA 1
ATOM 2276 C C . ASP A 1 282 ? -2.666 11.333 -19.974 1.00 94.62 282 ASP A C 1
ATOM 2278 O O . ASP A 1 282 ? -1.562 10.800 -20.113 1.00 94.62 282 ASP A O 1
ATOM 2282 N N . PRO A 1 283 ? -3.319 11.891 -21.017 1.00 93.25 283 PRO A N 1
ATOM 2283 C CA . PRO A 1 283 ? -2.849 11.782 -22.399 1.00 93.25 283 PRO A CA 1
ATOM 2284 C C . PRO A 1 283 ? -1.409 12.267 -22.619 1.00 93.25 283 PRO A C 1
ATOM 2286 O O . PRO A 1 283 ? -0.761 11.839 -23.574 1.00 93.25 283 PRO A O 1
ATOM 2289 N N . ARG A 1 284 ? -0.879 13.133 -21.741 1.00 91.00 284 ARG A N 1
ATOM 2290 C CA . ARG A 1 284 ? 0.517 13.604 -21.792 1.00 91.00 284 ARG A CA 1
ATOM 2291 C C . ARG A 1 284 ? 1.541 12.483 -21.600 1.00 91.00 284 ARG A C 1
ATOM 2293 O O . ARG A 1 284 ? 2.690 12.654 -21.987 1.00 91.00 284 ARG A O 1
ATOM 2300 N N . PHE A 1 285 ? 1.133 11.356 -21.019 1.00 88.94 285 PHE A N 1
ATOM 2301 C CA . PHE A 1 285 ? 1.985 10.187 -20.807 1.00 88.94 285 PHE A CA 1
ATOM 2302 C C . PHE A 1 285 ? 2.007 9.224 -21.998 1.00 88.94 285 PHE A C 1
ATOM 2304 O O . PHE A 1 285 ? 2.805 8.294 -22.000 1.00 88.94 285 PHE A O 1
ATOM 2311 N N . ILE A 1 286 ? 1.152 9.430 -23.001 1.00 87.06 286 ILE A N 1
ATOM 2312 C CA . ILE A 1 286 ? 1.043 8.558 -24.173 1.00 87.06 286 ILE A CA 1
ATOM 2313 C C . ILE A 1 286 ? 1.796 9.219 -25.321 1.00 87.06 286 ILE A C 1
ATOM 2315 O O . ILE A 1 286 ? 1.310 10.204 -25.865 1.00 87.06 286 ILE A O 1
ATOM 2319 N N . GLU A 1 287 ? 2.989 8.750 -25.681 1.00 76.06 287 GLU A N 1
ATOM 2320 C CA . GLU A 1 287 ? 3.816 9.415 -26.706 1.00 76.06 287 GLU A CA 1
ATOM 2321 C C . GLU A 1 287 ? 3.290 9.210 -28.121 1.00 76.06 287 GLU A C 1
ATOM 2323 O O . GLU A 1 287 ? 3.245 10.161 -28.899 1.00 76.06 287 GLU A O 1
ATOM 2328 N N . ASN A 1 288 ? 2.865 7.985 -28.437 1.00 77.88 288 ASN A N 1
ATOM 2329 C CA . ASN A 1 288 ? 2.376 7.627 -29.761 1.00 77.88 288 ASN A CA 1
ATOM 2330 C C . ASN A 1 288 ? 1.099 8.433 -30.090 1.00 77.88 288 ASN A C 1
ATOM 2332 O O . ASN A 1 288 ? 0.082 8.239 -29.417 1.00 77.88 288 ASN A O 1
ATOM 2336 N N . PRO A 1 289 ? 1.108 9.311 -31.116 1.00 77.25 289 PRO A N 1
ATOM 2337 C CA . PRO A 1 289 ? -0.040 10.164 -31.431 1.00 77.25 289 PRO A CA 1
ATOM 2338 C C . PRO A 1 289 ? -1.304 9.381 -31.803 1.00 77.25 289 PRO A C 1
ATOM 2340 O O . PRO A 1 289 ? -2.400 9.749 -31.385 1.00 77.25 289 PRO A O 1
ATOM 2343 N N . SER A 1 290 ? -1.163 8.280 -32.545 1.00 84.12 290 SER A N 1
ATOM 2344 C CA . SER A 1 290 ? -2.288 7.425 -32.940 1.00 84.12 290 SER A CA 1
ATOM 2345 C C . SER A 1 290 ? -2.934 6.766 -31.724 1.00 84.12 290 SER A C 1
ATOM 2347 O O . SER A 1 290 ? -4.158 6.787 -31.583 1.00 84.12 290 SER A O 1
ATOM 2349 N N . LEU A 1 291 ? -2.111 6.259 -30.802 1.00 86.25 291 LEU A N 1
ATOM 2350 C CA . LEU A 1 291 ? -2.579 5.692 -29.539 1.00 86.25 291 LEU A CA 1
ATOM 2351 C C . LEU A 1 291 ? -3.222 6.773 -28.659 1.00 86.25 291 LEU A C 1
ATOM 2353 O O . LEU A 1 291 ? -4.334 6.592 -28.174 1.00 86.25 291 LEU A O 1
ATOM 2357 N N . ARG A 1 292 ? -2.593 7.949 -28.528 1.00 91.12 292 ARG A N 1
ATOM 2358 C CA . ARG A 1 292 ? -3.116 9.100 -27.765 1.00 91.12 292 ARG A CA 1
ATOM 2359 C C . ARG A 1 292 ? -4.464 9.607 -28.290 1.00 91.12 292 ARG A C 1
ATOM 2361 O O . ARG A 1 292 ? -5.249 10.154 -27.520 1.00 91.12 292 ARG A O 1
ATOM 2368 N N . ASN A 1 293 ? -4.766 9.431 -29.571 1.00 90.44 293 ASN A N 1
ATOM 2369 C CA . ASN A 1 293 ? -6.064 9.824 -30.123 1.00 90.44 293 ASN A CA 1
ATOM 2370 C C . ASN A 1 293 ? -7.166 8.792 -29.841 1.00 90.44 293 ASN A C 1
ATOM 2372 O O . ASN A 1 293 ? -8.337 9.157 -29.735 1.00 90.44 293 ASN A O 1
ATOM 2376 N N . ASN A 1 294 ? -6.802 7.517 -29.679 1.00 91.44 294 ASN A N 1
ATOM 2377 C CA . ASN A 1 294 ? -7.757 6.417 -29.557 1.00 91.44 294 ASN A CA 1
ATOM 2378 C C . ASN A 1 294 ? -7.824 5.784 -28.163 1.00 91.44 294 ASN A C 1
ATOM 2380 O O . ASN A 1 294 ? -8.769 5.047 -27.896 1.00 91.44 294 ASN A O 1
ATOM 2384 N N . PHE A 1 295 ? -6.907 6.108 -27.246 1.00 91.50 295 PHE A N 1
ATOM 2385 C CA . PHE A 1 295 ? -6.772 5.396 -25.970 1.00 91.50 295 PHE A CA 1
ATOM 2386 C C . PHE A 1 295 ? -8.033 5.390 -25.098 1.00 91.50 295 PHE A C 1
ATOM 2388 O O . PHE A 1 295 ? -8.263 4.458 -24.336 1.00 91.50 295 PHE A O 1
ATOM 2395 N N . LYS A 1 296 ? -8.889 6.410 -25.233 1.00 92.81 296 LYS A N 1
ATOM 2396 C CA . LYS A 1 296 ? -10.172 6.486 -24.519 1.00 92.81 296 LYS A CA 1
ATOM 2397 C C . LYS A 1 296 ? -11.204 5.451 -24.972 1.00 92.81 296 LYS A C 1
ATOM 2399 O O . LYS A 1 296 ? -12.167 5.225 -24.249 1.00 92.81 296 LYS A O 1
ATOM 2404 N N . LYS A 1 297 ? -11.031 4.889 -26.170 1.00 93.06 297 LYS A N 1
ATOM 2405 C CA . LYS A 1 297 ? -11.899 3.864 -26.766 1.00 93.06 297 LYS A CA 1
ATOM 2406 C C . LYS A 1 297 ? -11.368 2.448 -26.537 1.00 93.06 297 LYS A C 1
ATOM 2408 O O . LYS A 1 297 ? -12.039 1.500 -26.926 1.00 93.06 297 LYS A O 1
ATOM 2413 N N . ILE A 1 298 ? -10.167 2.308 -25.970 1.00 93.88 298 ILE A N 1
ATOM 2414 C CA . ILE A 1 298 ? -9.595 1.000 -25.662 1.00 93.88 298 ILE A CA 1
ATOM 2415 C C . ILE A 1 298 ? -10.425 0.372 -24.546 1.00 93.88 298 ILE A C 1
ATOM 2417 O O . ILE A 1 298 ? -10.613 0.978 -23.490 1.00 93.88 298 ILE A O 1
ATOM 2421 N N . GLU A 1 299 ? -10.887 -0.853 -24.776 1.00 95.31 299 GLU A N 1
ATOM 2422 C CA . GLU A 1 299 ? -11.567 -1.627 -23.748 1.00 95.31 299 GLU A CA 1
ATOM 2423 C C . GLU A 1 299 ? -10.558 -2.128 -22.708 1.00 95.31 299 GLU A C 1
ATOM 2425 O O . GLU A 1 299 ? -9.511 -2.685 -23.056 1.00 95.31 299 GLU A O 1
ATOM 2430 N N . SER A 1 300 ? -10.873 -1.937 -21.426 1.00 96.81 300 SER A N 1
ATOM 2431 C CA . SER A 1 300 ? -10.030 -2.426 -20.337 1.00 96.81 300 SER A CA 1
ATOM 2432 C C . SER A 1 300 ? -10.120 -3.947 -20.236 1.00 96.81 300 SER A C 1
ATOM 2434 O O . SER A 1 300 ? -11.183 -4.508 -19.960 1.00 96.81 300 SER A O 1
ATOM 2436 N N . LEU A 1 301 ? -8.971 -4.614 -20.349 1.00 97.06 301 LEU A N 1
ATOM 2437 C CA . LEU A 1 301 ? -8.867 -6.060 -20.118 1.00 97.06 301 LEU A CA 1
ATOM 2438 C C . LEU A 1 301 ? -9.195 -6.433 -18.665 1.00 97.06 301 LEU A C 1
ATOM 2440 O O . LEU A 1 301 ? -9.670 -7.534 -18.386 1.00 97.06 301 LEU A O 1
ATOM 2444 N N . LYS A 1 302 ? -9.003 -5.499 -17.726 1.00 95.94 302 LYS A N 1
ATOM 2445 C CA . LYS A 1 302 ? -9.358 -5.696 -16.320 1.00 95.94 302 LYS A CA 1
ATOM 2446 C C . LYS A 1 302 ? -10.868 -5.634 -16.099 1.00 95.94 302 LYS A C 1
ATOM 2448 O O . LYS A 1 302 ? -11.385 -6.404 -15.292 1.00 95.94 302 LYS A O 1
ATOM 2453 N N . TYR A 1 303 ? -11.585 -4.781 -16.836 1.00 97.38 303 TYR A N 1
ATOM 2454 C CA . TYR A 1 303 ? -13.050 -4.805 -16.840 1.00 97.38 303 TYR A CA 1
ATOM 2455 C C . TYR A 1 303 ? -13.603 -6.060 -17.510 1.00 97.38 303 TYR A C 1
ATOM 2457 O O . TYR A 1 303 ? -14.536 -6.629 -16.967 1.00 97.38 303 TYR A O 1
ATOM 2465 N N . GLN A 1 304 ? -12.992 -6.570 -18.581 1.00 97.19 304 GLN A N 1
ATOM 2466 C CA . GLN A 1 304 ? -13.404 -7.854 -19.175 1.00 97.19 304 GLN A CA 1
ATOM 2467 C C . GLN A 1 304 ? -13.236 -9.038 -18.204 1.00 97.19 304 GLN A C 1
ATOM 2469 O O . GLN A 1 304 ? -14.101 -9.912 -18.104 1.00 97.19 304 GLN A O 1
ATOM 2474 N N . ALA A 1 305 ? -12.136 -9.057 -17.444 1.00 97.56 305 ALA A N 1
ATOM 2475 C CA . ALA A 1 305 ? -11.946 -10.039 -16.379 1.00 97.56 305 ALA A CA 1
ATOM 2476 C C . ALA A 1 305 ? -13.000 -9.880 -15.267 1.00 97.56 305 ALA A C 1
ATOM 2478 O O . ALA A 1 305 ? -13.537 -10.874 -14.778 1.00 97.56 305 ALA A O 1
ATOM 2479 N N . LEU A 1 306 ? -13.331 -8.637 -14.897 1.00 97.88 306 LEU A N 1
ATOM 2480 C CA . LEU A 1 306 ? -14.398 -8.345 -13.941 1.00 97.88 306 LEU A CA 1
ATOM 2481 C C . LEU A 1 306 ? -15.773 -8.796 -14.460 1.00 97.88 306 LEU A C 1
ATOM 2483 O O . LEU A 1 306 ? -16.513 -9.394 -13.688 1.00 97.88 306 LEU A O 1
ATOM 2487 N N . ASP A 1 307 ? -16.088 -8.575 -15.740 1.00 97.88 307 ASP A N 1
ATOM 2488 C CA . ASP A 1 307 ? -17.349 -8.994 -16.368 1.00 97.88 307 ASP A CA 1
ATOM 2489 C C . ASP A 1 307 ? -17.549 -10.507 -16.208 1.00 97.88 307 ASP A C 1
ATOM 2491 O O . ASP A 1 307 ? -18.623 -10.959 -15.817 1.00 97.88 307 ASP A O 1
ATOM 2495 N N . SER A 1 308 ? -16.489 -11.290 -16.439 1.00 97.25 308 SER A N 1
ATOM 2496 C CA . SER A 1 308 ? -16.517 -12.751 -16.284 1.00 97.25 308 SER A CA 1
ATOM 2497 C C . SER A 1 308 ? -16.851 -13.160 -14.844 1.00 97.25 308 SER A C 1
ATOM 2499 O O . SER A 1 308 ? -17.744 -13.971 -14.619 1.00 97.25 308 SER A O 1
ATOM 2501 N N . ILE A 1 309 ? -16.203 -12.530 -13.858 1.00 97.19 309 ILE A N 1
ATOM 2502 C CA . ILE A 1 309 ? -16.435 -12.805 -12.430 1.00 97.19 309 ILE A CA 1
ATOM 2503 C C . ILE A 1 309 ? -17.852 -12.400 -12.003 1.00 97.19 309 ILE A C 1
ATOM 2505 O O . ILE A 1 309 ? -18.511 -13.129 -11.262 1.00 97.19 309 ILE A O 1
ATOM 2509 N N . ILE A 1 310 ? -18.325 -11.234 -12.451 1.00 97.19 310 ILE A N 1
ATOM 2510 C CA . ILE A 1 310 ? -19.663 -10.728 -12.127 1.00 97.19 310 ILE A CA 1
ATOM 2511 C C . ILE A 1 310 ? -20.733 -11.659 -12.700 1.00 97.19 310 ILE A C 1
ATOM 2513 O O . ILE A 1 310 ? -21.663 -12.020 -11.978 1.00 97.19 310 ILE A O 1
ATOM 2517 N N . ASN A 1 311 ? -20.582 -12.089 -13.954 1.00 96.06 311 ASN A N 1
ATOM 2518 C CA . ASN A 1 311 ? -21.516 -13.012 -14.597 1.00 96.06 311 ASN A CA 1
ATOM 2519 C C . ASN A 1 311 ? -21.569 -14.366 -13.871 1.00 96.06 311 ASN A C 1
ATOM 2521 O O . ASN A 1 311 ? -22.661 -14.888 -13.644 1.00 96.06 311 ASN A O 1
ATOM 2525 N N . ASP A 1 312 ? -20.422 -14.898 -13.442 1.00 95.44 312 ASP A N 1
ATOM 2526 C CA . ASP A 1 312 ? -20.356 -16.159 -12.697 1.00 95.44 312 ASP A CA 1
ATOM 2527 C C . ASP A 1 312 ? -21.017 -16.051 -11.312 1.00 95.44 312 ASP A C 1
ATOM 2529 O O . ASP A 1 312 ? -21.815 -16.909 -10.921 1.00 95.44 312 ASP A O 1
ATOM 2533 N N . GLU A 1 313 ? -20.722 -14.998 -10.547 1.00 95.38 313 GLU A N 1
ATOM 2534 C CA . GLU A 1 313 ? -21.291 -14.809 -9.207 1.00 95.38 313 GLU A CA 1
ATOM 2535 C C . GLU A 1 313 ? -22.799 -14.533 -9.255 1.00 95.38 313 GLU A C 1
ATOM 2537 O O . GLU A 1 313 ? -23.567 -15.161 -8.520 1.00 95.38 313 GLU A O 1
ATOM 2542 N N . ILE A 1 314 ? -23.249 -13.636 -10.138 1.00 94.50 314 ILE A N 1
ATOM 2543 C CA . ILE A 1 314 ? -24.672 -13.289 -10.274 1.00 94.50 314 ILE A CA 1
ATOM 2544 C C . ILE A 1 314 ? -25.464 -14.441 -10.895 1.00 94.50 314 ILE A C 1
ATOM 2546 O O . ILE A 1 314 ? -26.581 -14.705 -10.449 1.00 94.50 314 ILE A O 1
ATOM 2550 N N . GLY A 1 315 ? -24.890 -15.181 -11.851 1.00 91.81 315 GLY A N 1
ATOM 2551 C CA . GLY A 1 315 ? -25.501 -16.388 -12.417 1.00 91.81 315 GLY A CA 1
ATOM 2552 C C . GLY A 1 315 ? -25.776 -17.467 -11.364 1.00 91.81 315 GLY A C 1
ATOM 2553 O O . GLY A 1 315 ? -26.752 -18.207 -11.466 1.00 91.81 315 GLY A O 1
ATOM 2554 N N . ASN A 1 316 ? -24.989 -17.488 -10.286 1.00 91.06 316 ASN A N 1
ATOM 2555 C CA . ASN A 1 316 ? -25.215 -18.320 -9.103 1.00 91.06 316 ASN A CA 1
ATOM 2556 C C . ASN A 1 316 ? -26.139 -17.664 -8.051 1.00 91.06 316 ASN A C 1
ATOM 2558 O O . ASN A 1 316 ? -26.136 -18.067 -6.886 1.00 91.06 316 ASN A O 1
ATOM 2562 N N . ASN A 1 317 ? -26.914 -16.648 -8.445 1.00 89.31 317 ASN A N 1
ATOM 2563 C CA . ASN A 1 317 ? -27.775 -15.819 -7.594 1.00 89.31 317 ASN A CA 1
ATOM 2564 C C . ASN A 1 317 ? -27.028 -15.123 -6.436 1.00 89.31 317 ASN A C 1
ATOM 2566 O O . ASN A 1 317 ? -27.605 -14.829 -5.386 1.00 89.31 317 ASN A O 1
ATOM 2570 N N . GLY A 1 318 ? -25.735 -14.865 -6.630 1.00 92.75 318 GLY A N 1
ATOM 2571 C CA . GLY A 1 318 ? -24.866 -14.197 -5.676 1.00 92.75 318 GLY A CA 1
ATOM 2572 C C . GLY A 1 318 ? -25.036 -12.678 -5.639 1.00 92.75 318 GLY A C 1
ATOM 2573 O O . GLY A 1 318 ? -25.748 -12.076 -6.445 1.00 92.75 318 GLY A O 1
ATOM 2574 N N . LYS A 1 319 ? -24.344 -12.053 -4.684 1.00 95.50 319 LYS A N 1
ATOM 2575 C CA . LYS A 1 319 ? -24.161 -10.596 -4.606 1.00 95.50 319 LYS A CA 1
ATOM 2576 C C . LYS A 1 319 ? -22.675 -10.280 -4.543 1.00 95.50 319 LYS A C 1
ATOM 2578 O O . LYS A 1 319 ? -21.937 -10.954 -3.819 1.00 95.50 319 LYS A O 1
ATOM 2583 N N . VAL A 1 320 ? -22.238 -9.245 -5.255 1.00 96.38 320 VAL A N 1
ATOM 2584 C CA . VAL A 1 320 ? -20.813 -8.925 -5.410 1.00 96.38 320 VAL A CA 1
ATOM 2585 C C . VAL A 1 320 ? -20.484 -7.549 -4.850 1.00 96.38 320 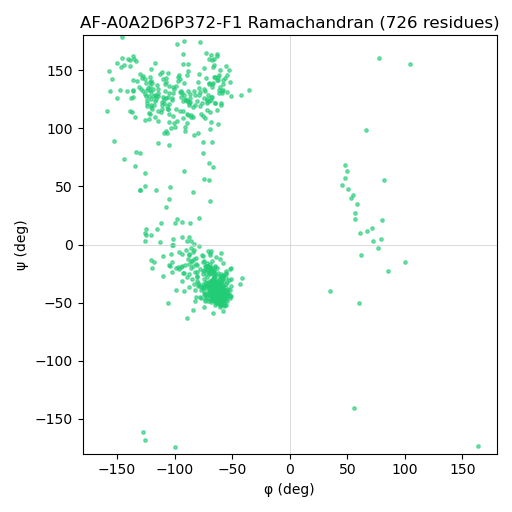VAL A C 1
ATOM 2587 O O . VAL A 1 320 ? -21.167 -6.564 -5.126 1.00 96.38 320 VAL A O 1
ATOM 2590 N N . VAL A 1 321 ? -19.399 -7.473 -4.080 1.00 94.94 321 VAL A N 1
ATOM 2591 C CA . VAL A 1 321 ? -18.799 -6.206 -3.646 1.00 94.94 321 VAL A CA 1
ATOM 2592 C C . VAL A 1 321 ? -17.535 -5.953 -4.457 1.00 94.94 321 VAL A C 1
ATOM 2594 O O . VAL A 1 321 ? -16.595 -6.744 -4.394 1.00 94.94 321 VAL A O 1
ATOM 2597 N N . VAL A 1 322 ? -17.487 -4.837 -5.182 1.00 95.31 322 VAL A N 1
ATOM 2598 C CA . VAL A 1 322 ? -16.330 -4.426 -5.988 1.00 95.31 322 VAL A CA 1
ATOM 2599 C C . VAL A 1 322 ? -15.594 -3.293 -5.278 1.00 95.31 322 VAL A C 1
ATOM 2601 O O . VAL A 1 322 ? -16.101 -2.176 -5.169 1.00 95.31 322 VAL A O 1
ATOM 2604 N N . PHE A 1 323 ? -14.380 -3.568 -4.803 1.00 93.12 323 PHE A N 1
ATOM 2605 C CA . PHE A 1 323 ? -13.501 -2.577 -4.192 1.00 93.12 323 PHE A CA 1
ATOM 2606 C C . PHE A 1 323 ? -12.569 -1.937 -5.220 1.00 93.12 323 PHE A C 1
ATOM 2608 O O . PHE A 1 323 ? -11.817 -2.636 -5.898 1.00 93.12 323 PHE A O 1
ATOM 2615 N N . THR A 1 324 ? -12.533 -0.603 -5.261 1.00 91.00 324 THR A N 1
ATOM 2616 C CA . THR A 1 324 ? -11.592 0.172 -6.089 1.00 91.00 324 THR A CA 1
ATOM 2617 C C . THR A 1 324 ? -10.834 1.223 -5.270 1.00 91.00 324 THR A C 1
ATOM 2619 O O . THR A 1 324 ? -11.367 1.826 -4.337 1.00 91.00 324 THR A O 1
ATOM 2622 N N . ASN A 1 325 ? -9.567 1.458 -5.623 1.00 86.44 325 ASN A N 1
ATOM 2623 C CA . ASN A 1 325 ? -8.755 2.545 -5.059 1.00 86.44 325 ASN A CA 1
ATOM 2624 C C . ASN A 1 325 ? -9.000 3.882 -5.782 1.00 86.44 325 ASN A C 1
ATOM 2626 O O . ASN A 1 325 ? -8.670 4.940 -5.249 1.00 86.44 325 ASN A O 1
ATOM 2630 N N . LEU A 1 326 ? -9.563 3.834 -6.993 1.00 86.44 326 LEU A N 1
ATOM 2631 C CA . LEU A 1 326 ? -9.798 4.983 -7.860 1.00 86.44 326 LEU A CA 1
ATOM 2632 C C . LEU A 1 326 ? -11.299 5.266 -7.933 1.00 86.44 326 LEU A C 1
ATOM 2634 O O . LEU A 1 326 ? -12.083 4.385 -8.277 1.00 86.44 326 LEU A O 1
ATOM 2638 N N . LYS A 1 327 ? -11.685 6.504 -7.609 1.00 85.75 327 LYS A N 1
ATOM 2639 C CA . LYS A 1 327 ? -13.074 6.971 -7.698 1.00 85.75 327 LYS A CA 1
ATOM 2640 C C . LYS A 1 327 ? -13.376 7.561 -9.077 1.00 85.75 327 LYS A C 1
ATOM 2642 O O . LYS A 1 327 ? -14.206 7.037 -9.816 1.00 85.75 327 LYS A O 1
ATOM 2647 N N . THR A 1 328 ? -12.687 8.651 -9.417 1.00 84.88 328 THR A N 1
ATOM 2648 C CA . THR A 1 328 ? -12.950 9.461 -10.613 1.00 84.88 328 THR A CA 1
ATOM 2649 C C . THR A 1 328 ? -12.800 8.642 -11.892 1.00 84.88 328 THR A C 1
ATOM 2651 O O . THR A 1 328 ? -11.727 8.103 -12.156 1.00 84.88 328 THR A O 1
ATOM 2654 N N . GLY A 1 329 ? -13.870 8.573 -12.689 1.00 86.38 329 GLY A N 1
ATOM 2655 C CA . GLY A 1 329 ? -13.893 7.868 -13.973 1.00 86.38 329 GLY A CA 1
ATOM 2656 C C . GLY A 1 329 ? -13.997 6.342 -13.880 1.00 86.38 329 GLY A C 1
ATOM 2657 O O . GLY A 1 329 ? -14.085 5.699 -14.919 1.00 86.38 329 GLY A O 1
ATOM 2658 N N . VAL A 1 330 ? -14.004 5.765 -12.673 1.00 93.00 330 VAL A N 1
ATOM 2659 C CA . VAL A 1 330 ? -14.151 4.315 -12.452 1.00 93.00 330 VAL A CA 1
ATOM 2660 C C . VAL A 1 330 ? -15.536 3.994 -11.919 1.00 93.00 330 VAL A C 1
ATOM 2662 O O . VAL A 1 330 ? -16.213 3.137 -12.471 1.00 93.00 330 VAL A O 1
ATOM 2665 N N . VAL A 1 331 ? -15.975 4.693 -10.868 1.00 92.69 331 VAL A N 1
ATOM 2666 C CA . VAL A 1 331 ? -17.269 4.423 -10.223 1.00 92.69 331 VAL A CA 1
ATOM 2667 C C . VAL A 1 331 ? -18.420 4.593 -11.213 1.00 92.69 331 VAL A C 1
ATOM 2669 O O . VAL A 1 331 ? -19.238 3.687 -11.324 1.00 92.69 331 VAL A O 1
ATOM 2672 N N . ASP A 1 332 ? -18.432 5.684 -11.983 1.00 92.38 332 ASP A N 1
ATOM 2673 C CA . ASP A 1 332 ? -19.478 5.948 -12.982 1.00 92.38 332 ASP A CA 1
ATOM 2674 C C . ASP A 1 332 ? -19.485 4.882 -14.086 1.00 92.38 332 ASP A C 1
ATOM 2676 O O . ASP A 1 332 ? -20.534 4.364 -14.448 1.00 92.38 332 ASP A O 1
ATOM 2680 N N . LYS A 1 333 ? -18.302 4.466 -14.559 1.00 94.06 333 LYS A N 1
ATOM 2681 C CA . LYS A 1 333 ? -18.186 3.403 -15.566 1.00 94.06 333 LYS A CA 1
ATOM 2682 C C . LYS A 1 333 ? -18.687 2.063 -15.057 1.00 94.06 333 LYS A C 1
ATOM 2684 O O . LYS A 1 333 ? -19.386 1.371 -15.782 1.00 94.06 333 LYS A O 1
ATOM 2689 N N . LEU A 1 334 ? -18.318 1.684 -13.835 1.00 95.75 334 LEU A N 1
ATOM 2690 C CA . LEU A 1 334 ? -18.795 0.448 -13.218 1.00 95.75 334 LEU A CA 1
ATOM 2691 C C . LEU A 1 334 ? -20.309 0.509 -12.982 1.00 95.75 334 LEU A C 1
ATOM 2693 O O . LEU A 1 334 ? -20.993 -0.488 -13.195 1.00 95.75 334 LEU A O 1
ATOM 2697 N N . TYR A 1 335 ? -20.838 1.668 -12.582 1.00 95.38 335 TYR A N 1
ATOM 2698 C CA . TYR A 1 335 ? -22.275 1.876 -12.444 1.00 95.38 335 TYR A CA 1
ATOM 2699 C C . TYR A 1 335 ? -22.991 1.671 -13.782 1.00 95.38 335 TYR A C 1
ATOM 2701 O O . TYR A 1 335 ? -23.878 0.827 -13.873 1.00 95.38 335 TYR A O 1
ATOM 2709 N N . ASP A 1 336 ? -22.561 2.370 -14.834 1.00 95.75 336 ASP A N 1
ATOM 2710 C CA . ASP A 1 336 ? -23.163 2.272 -16.166 1.00 95.75 336 ASP A CA 1
ATOM 2711 C C . ASP A 1 336 ? -23.057 0.864 -16.757 1.00 95.75 336 ASP A C 1
ATOM 2713 O O . ASP A 1 336 ? -24.008 0.385 -17.377 1.00 95.75 336 ASP A O 1
ATOM 2717 N N . ARG A 1 337 ? -21.917 0.197 -16.538 1.00 95.75 337 ARG A N 1
ATOM 2718 C CA . ARG A 1 337 ? -21.630 -1.155 -17.031 1.00 95.75 337 ARG A CA 1
ATOM 2719 C C . ARG A 1 337 ? -22.529 -2.218 -16.411 1.00 95.75 337 ARG A C 1
ATOM 2721 O O . ARG A 1 337 ? -22.856 -3.188 -17.083 1.00 95.75 337 ARG A O 1
ATOM 2728 N N . TYR A 1 338 ? -22.934 -2.036 -15.154 1.00 97.06 338 TYR A N 1
ATOM 2729 C CA . TYR A 1 338 ? -23.648 -3.061 -14.393 1.00 97.06 338 TYR A CA 1
ATOM 2730 C C . TYR A 1 338 ? -25.042 -2.652 -13.909 1.00 97.06 338 TYR A C 1
ATOM 2732 O O . TYR A 1 338 ? -25.658 -3.391 -13.143 1.00 97.06 338 TYR A O 1
ATOM 2740 N N . LYS A 1 339 ? -25.562 -1.496 -14.340 1.00 95.75 339 LYS A N 1
ATOM 2741 C CA . LYS A 1 339 ? -26.849 -0.934 -13.887 1.00 95.75 339 LYS A CA 1
ATOM 2742 C C . LYS A 1 339 ? -28.033 -1.905 -13.961 1.00 95.75 339 LYS A C 1
ATOM 2744 O O . LYS A 1 339 ? -28.940 -1.804 -13.142 1.00 95.75 339 LYS A O 1
ATOM 2749 N N . GLU A 1 340 ? -28.010 -2.849 -14.902 1.00 95.12 340 GLU A N 1
ATOM 2750 C CA . GLU A 1 340 ? -29.054 -3.869 -15.084 1.00 95.12 340 GLU A CA 1
ATOM 2751 C C . GLU A 1 340 ? -29.146 -4.853 -13.907 1.00 95.12 340 GLU A C 1
ATOM 2753 O O . GLU A 1 340 ? -30.200 -5.436 -13.676 1.00 95.12 340 GLU A O 1
ATOM 2758 N N . TYR A 1 341 ? -28.075 -4.992 -13.122 1.00 95.50 341 TYR A N 1
ATOM 2759 C CA . TYR A 1 341 ? -28.011 -5.855 -11.940 1.00 95.50 341 TYR A CA 1
ATOM 2760 C C . TYR A 1 341 ? -28.349 -5.132 -10.625 1.00 95.50 341 TYR A C 1
ATOM 2762 O O . TYR A 1 341 ? -28.151 -5.699 -9.550 1.00 95.50 341 TYR A O 1
ATOM 2770 N N . GLY A 1 342 ? -28.780 -3.869 -10.693 1.00 95.31 342 GLY A N 1
ATOM 2771 C CA . GLY A 1 342 ? -29.007 -3.019 -9.526 1.00 95.31 342 GLY A CA 1
ATOM 2772 C C . GLY A 1 342 ? -27.708 -2.705 -8.783 1.00 95.31 342 GLY A C 1
ATOM 2773 O O . GLY A 1 342 ? -27.211 -3.479 -7.960 1.00 95.31 342 GLY A O 1
ATOM 2774 N N . VAL A 1 343 ? -27.156 -1.524 -9.064 1.00 96.44 343 VAL A N 1
ATOM 2775 C CA . VAL A 1 343 ? -25.863 -1.093 -8.524 1.00 96.44 343 VAL A CA 1
ATOM 2776 C C . VAL A 1 343 ? -26.053 -0.068 -7.419 1.00 96.44 343 VAL A C 1
ATOM 2778 O O . VAL A 1 343 ? -26.722 0.952 -7.590 1.00 96.44 343 VAL A O 1
ATOM 2781 N N . LEU A 1 344 ? -25.388 -0.309 -6.296 1.00 94.38 344 LEU A N 1
ATOM 2782 C CA . LEU A 1 344 ? -25.232 0.650 -5.212 1.00 94.38 344 LEU A CA 1
ATOM 2783 C C . LEU A 1 344 ? -23.777 1.107 -5.143 1.00 94.38 344 LEU A C 1
ATOM 2785 O O . LEU A 1 344 ? -22.851 0.354 -5.436 1.00 94.38 344 LEU A O 1
ATOM 2789 N N . VAL A 1 345 ? -23.569 2.349 -4.719 1.00 91.38 345 VAL A N 1
ATOM 2790 C CA . VAL A 1 345 ? -22.234 2.930 -4.545 1.00 91.38 345 VAL A CA 1
ATOM 2791 C C . VAL A 1 345 ? -22.076 3.365 -3.096 1.00 91.38 345 VAL A C 1
ATOM 2793 O O . VAL A 1 345 ? -22.950 4.034 -2.553 1.00 91.38 345 VAL A O 1
ATOM 2796 N N . ILE A 1 346 ? -20.965 3.033 -2.452 1.00 86.31 346 ILE A N 1
ATOM 2797 C CA . ILE A 1 346 ? -20.567 3.634 -1.177 1.00 86.31 346 ILE A CA 1
ATOM 2798 C C . ILE A 1 346 ? -19.159 4.190 -1.348 1.00 86.31 346 ILE A C 1
ATOM 2800 O O . ILE A 1 346 ? -18.177 3.451 -1.394 1.00 86.31 346 ILE A O 1
ATOM 2804 N N . ASP A 1 347 ? -19.064 5.514 -1.419 1.00 80.06 347 ASP A N 1
ATOM 2805 C CA . ASP A 1 347 ? -17.794 6.218 -1.523 1.00 80.06 347 ASP A CA 1
ATOM 2806 C C . ASP A 1 347 ? -17.631 7.291 -0.431 1.00 80.06 347 ASP A C 1
ATOM 2808 O O . ASP A 1 347 ? -18.355 7.302 0.572 1.00 80.06 347 ASP A O 1
ATOM 2812 N N . GLY A 1 348 ? -16.621 8.154 -0.590 1.00 67.94 348 GLY A N 1
ATOM 2813 C CA . GLY A 1 348 ? -16.322 9.232 0.355 1.00 67.94 348 GLY A CA 1
ATOM 2814 C C . GLY A 1 348 ? -17.356 10.364 0.404 1.00 67.94 348 GLY A C 1
ATOM 2815 O O . GLY A 1 348 ? -17.355 11.097 1.388 1.00 67.94 348 GLY A O 1
ATOM 2816 N N . ASP A 1 349 ? -18.228 10.491 -0.599 1.00 69.88 349 ASP A N 1
ATOM 2817 C CA . ASP A 1 349 ? -19.221 11.572 -0.686 1.00 69.88 349 ASP A CA 1
ATOM 2818 C C . ASP A 1 349 ? -20.575 11.138 -0.106 1.00 69.88 349 ASP A C 1
ATOM 2820 O O . ASP A 1 349 ? -21.395 11.978 0.262 1.00 69.88 349 ASP A O 1
ATOM 2824 N N . VAL A 1 350 ? -20.808 9.827 0.017 1.00 67.31 350 VAL A N 1
ATOM 2825 C CA . VAL A 1 350 ? -21.999 9.287 0.681 1.00 67.31 350 VAL A CA 1
ATOM 2826 C C . VAL A 1 350 ? -21.905 9.563 2.180 1.00 67.31 350 VAL A C 1
ATOM 2828 O O . VAL A 1 350 ? -21.044 9.013 2.872 1.00 67.31 350 VAL A O 1
ATOM 2831 N N . SER A 1 351 ? -22.806 10.408 2.683 1.00 59.41 351 SER A N 1
ATOM 2832 C CA . SER A 1 351 ? -22.797 10.854 4.077 1.00 59.41 351 SER A CA 1
ATOM 2833 C C . SER A 1 351 ? -22.966 9.683 5.056 1.00 59.41 351 SER A C 1
ATOM 2835 O O . SER A 1 351 ? -23.884 8.868 4.918 1.00 59.41 351 SER A O 1
ATOM 2837 N N . SER A 1 352 ? -22.088 9.619 6.065 1.00 59.44 352 SER A N 1
ATOM 2838 C CA . SER A 1 352 ? -22.261 8.771 7.253 1.00 59.44 352 SER A CA 1
ATOM 2839 C C . SER A 1 352 ? -23.061 9.444 8.367 1.00 59.44 352 SER A C 1
ATOM 2841 O O . SER A 1 352 ? -23.451 8.765 9.318 1.00 59.44 352 SER A O 1
ATOM 2843 N N . ASP A 1 353 ? -23.352 10.740 8.245 1.00 60.75 353 ASP A N 1
ATOM 2844 C CA . ASP A 1 353 ? -24.068 11.485 9.272 1.00 60.75 353 ASP A CA 1
ATOM 2845 C C . ASP A 1 353 ? -25.566 11.181 9.218 1.00 60.75 353 ASP A C 1
ATOM 2847 O O . ASP A 1 353 ? -26.220 11.259 8.174 1.00 60.75 353 ASP A O 1
ATOM 2851 N N . SER A 1 354 ? -26.130 10.870 10.381 1.00 58.06 354 SER A N 1
ATOM 2852 C CA . SER A 1 354 ? -27.578 10.806 10.557 1.00 58.06 354 SER A CA 1
ATOM 2853 C C . SER A 1 354 ? -28.125 12.228 10.687 1.00 58.06 354 SER A C 1
ATOM 2855 O O . SER A 1 354 ? -27.774 12.977 11.601 1.00 58.06 354 SER A O 1
ATOM 2857 N N . LYS A 1 355 ? -29.004 12.645 9.772 1.00 54.31 355 LYS A N 1
ATOM 2858 C CA . LYS A 1 355 ? -29.713 13.925 9.911 1.00 54.31 355 LYS A CA 1
ATOM 2859 C C . LYS A 1 355 ? -30.935 13.718 10.804 1.00 54.31 355 LYS A C 1
ATOM 2861 O O . LYS A 1 355 ? -31.833 12.978 10.429 1.00 54.31 355 LYS A O 1
ATOM 2866 N N . LYS A 1 356 ? -31.005 14.407 11.952 1.00 48.16 356 LYS A N 1
ATOM 2867 C CA . LYS A 1 356 ? -32.220 14.528 12.794 1.00 48.16 356 LYS A CA 1
ATOM 2868 C C . LYS A 1 356 ? -32.977 13.198 13.018 1.00 48.16 356 LYS A C 1
ATOM 2870 O O . LYS A 1 356 ? -34.179 13.128 12.789 1.00 48.16 356 LYS A O 1
ATOM 2875 N N . GLY A 1 357 ? -32.280 12.145 13.450 1.00 52.25 357 GLY A N 1
ATOM 2876 C CA . GLY A 1 357 ? -32.903 10.850 13.765 1.00 52.25 357 GLY A CA 1
ATOM 2877 C C . GLY A 1 357 ? -33.233 9.954 12.562 1.00 52.25 357 GLY A C 1
ATOM 2878 O O . GLY A 1 357 ? -33.804 8.888 12.762 1.00 52.25 357 GLY A O 1
ATOM 2879 N N . LEU A 1 358 ? -32.864 10.350 11.337 1.00 60.88 358 LEU A N 1
ATOM 2880 C CA . LEU A 1 358 ? -32.929 9.500 10.144 1.00 60.88 358 LEU A CA 1
ATOM 2881 C C . LEU A 1 358 ? -31.635 8.702 9.965 1.00 60.88 358 LEU A C 1
ATOM 2883 O O . LEU A 1 358 ? -30.548 9.173 10.306 1.00 60.88 358 LEU A O 1
ATOM 2887 N N . GLU A 1 359 ? -31.756 7.508 9.389 1.00 67.56 359 GLU A N 1
ATOM 2888 C CA . GLU A 1 359 ? -30.607 6.680 9.018 1.00 67.56 359 GLU A CA 1
ATOM 2889 C C . GLU A 1 359 ? -29.740 7.395 7.977 1.00 67.56 359 GLU A C 1
ATOM 2891 O O . GLU A 1 359 ? -30.242 8.132 7.125 1.00 67.56 359 GLU A O 1
ATOM 2896 N N . SER A 1 360 ? -28.421 7.210 8.062 1.00 75.69 360 SER A N 1
ATOM 2897 C CA . SER A 1 360 ? -27.509 7.799 7.085 1.00 75.69 360 SER A CA 1
ATOM 2898 C C . SER A 1 360 ? -27.726 7.169 5.710 1.00 75.69 360 SER A C 1
ATOM 2900 O O . SER A 1 360 ? -28.120 6.008 5.589 1.00 75.69 360 SER A O 1
ATOM 2902 N N . GLU A 1 361 ? -27.425 7.914 4.649 1.00 79.31 361 GLU A N 1
ATOM 2903 C CA . GLU A 1 361 ? -27.547 7.401 3.281 1.00 79.31 361 GLU A CA 1
ATOM 2904 C C . GLU A 1 361 ? -26.693 6.141 3.070 1.00 79.31 361 GLU A C 1
ATOM 2906 O O . GLU A 1 361 ? -27.105 5.200 2.390 1.00 79.31 361 GLU A O 1
ATOM 2911 N N . ARG A 1 362 ? -25.528 6.082 3.725 1.00 79.50 362 ARG A N 1
ATOM 2912 C CA . ARG A 1 362 ? -24.666 4.897 3.743 1.00 79.50 362 ARG A CA 1
ATOM 2913 C C . ARG A 1 362 ? -25.365 3.678 4.356 1.00 79.50 362 ARG A C 1
ATOM 2915 O O . ARG A 1 362 ? -25.253 2.588 3.800 1.00 79.50 362 ARG A O 1
ATOM 2922 N N . GLU A 1 363 ? -26.088 3.854 5.462 1.00 79.06 363 GLU A N 1
ATOM 2923 C CA . GLU A 1 363 ? -26.831 2.770 6.119 1.00 79.06 363 GLU A CA 1
ATOM 2924 C C . GLU A 1 363 ? -28.020 2.301 5.274 1.00 79.06 363 GLU A C 1
ATOM 2926 O O . GLU A 1 363 ? -28.243 1.098 5.137 1.00 79.06 363 GLU A O 1
ATOM 2931 N N . ILE A 1 364 ? -28.722 3.229 4.619 1.00 85.00 364 ILE A N 1
ATOM 2932 C CA . ILE A 1 364 ? -29.801 2.898 3.677 1.00 85.00 364 ILE A CA 1
ATOM 2933 C C . ILE A 1 364 ? -29.256 2.027 2.539 1.00 85.00 364 ILE A C 1
ATOM 2935 O O . ILE A 1 364 ? -29.774 0.940 2.286 1.00 85.00 364 ILE A O 1
ATOM 2939 N N . ARG A 1 365 ? -28.161 2.451 1.891 1.00 89.31 365 ARG A N 1
ATOM 2940 C CA . ARG A 1 365 ? -27.524 1.680 0.808 1.00 89.31 365 ARG A CA 1
ATOM 2941 C C . ARG A 1 365 ? -27.015 0.318 1.299 1.00 89.31 365 ARG A C 1
ATOM 2943 O O . ARG A 1 365 ? -27.161 -0.669 0.586 1.00 89.31 365 ARG A O 1
ATOM 2950 N N . ARG A 1 366 ? -26.479 0.223 2.522 1.00 87.00 366 ARG A N 1
ATOM 2951 C CA . ARG A 1 366 ? -26.099 -1.065 3.133 1.00 87.00 366 ARG A CA 1
ATOM 2952 C C . ARG A 1 366 ? -27.298 -2.004 3.248 1.00 87.00 366 ARG A C 1
ATOM 2954 O O . ARG A 1 366 ? -27.202 -3.156 2.832 1.00 87.00 366 ARG A O 1
ATOM 2961 N N . LYS A 1 367 ? -28.414 -1.528 3.806 1.00 87.56 367 LYS A N 1
ATOM 2962 C CA . LYS A 1 367 ? -29.622 -2.342 3.995 1.00 87.56 367 LYS A CA 1
ATOM 2963 C C . LYS A 1 367 ? -30.218 -2.798 2.670 1.00 87.56 367 LYS A C 1
ATOM 2965 O O . LYS A 1 367 ? -30.545 -3.976 2.558 1.00 87.56 367 LYS A O 1
ATOM 2970 N N . LEU A 1 368 ? -30.279 -1.914 1.672 1.00 92.69 368 LEU A N 1
ATOM 2971 C CA . LEU A 1 368 ? -30.685 -2.279 0.311 1.00 92.69 368 LEU A CA 1
ATOM 2972 C C . LEU A 1 368 ? -29.783 -3.392 -0.235 1.00 92.69 368 LEU A C 1
ATOM 2974 O O . LEU A 1 368 ? -30.267 -4.466 -0.573 1.00 92.69 368 LEU A O 1
ATOM 2978 N N . PHE A 1 369 ? -28.460 -3.207 -0.201 1.00 93.31 369 PHE A N 1
ATOM 2979 C CA . PHE A 1 369 ? -27.533 -4.239 -0.669 1.00 93.31 369 PHE A CA 1
ATOM 2980 C C . PHE A 1 369 ? -27.697 -5.567 0.075 1.00 93.31 369 PHE A C 1
ATOM 2982 O O . PHE A 1 369 ? -27.554 -6.626 -0.530 1.00 93.31 369 PHE A O 1
ATOM 2989 N N . GLN A 1 370 ? -27.989 -5.552 1.374 1.00 90.19 370 GLN A N 1
ATOM 2990 C CA . GLN A 1 370 ? -28.157 -6.793 2.115 1.00 90.19 370 GLN A CA 1
ATOM 2991 C C . GLN A 1 370 ? -29.481 -7.493 1.798 1.00 90.19 370 GLN A C 1
ATOM 2993 O O . GLN A 1 370 ? -29.471 -8.659 1.405 1.00 90.19 370 GLN A O 1
ATOM 2998 N N . PHE A 1 371 ? -30.602 -6.791 1.932 1.00 92.12 371 PHE A N 1
ATOM 2999 C CA . PHE A 1 371 ? -31.925 -7.415 2.010 1.00 92.12 371 PHE A CA 1
ATOM 3000 C C . PHE A 1 371 ? -32.738 -7.337 0.722 1.00 92.12 371 PHE A C 1
ATOM 3002 O O . PHE A 1 371 ? -33.610 -8.176 0.516 1.00 92.12 371 PHE A O 1
ATOM 3009 N N . ASP A 1 372 ? -32.454 -6.375 -0.150 1.00 93.88 372 ASP A N 1
ATOM 3010 C CA . ASP A 1 372 ? -33.215 -6.181 -1.378 1.00 93.88 372 ASP A CA 1
ATOM 3011 C C . ASP A 1 372 ? -32.625 -7.050 -2.509 1.00 93.88 372 ASP A C 1
ATOM 3013 O O . ASP A 1 372 ? -31.427 -6.941 -2.801 1.00 93.88 372 ASP A O 1
ATOM 3017 N N . PRO A 1 373 ? -33.395 -7.977 -3.108 1.00 91.81 373 PRO A N 1
ATOM 3018 C CA . PRO A 1 373 ? -32.897 -8.865 -4.153 1.00 91.81 373 PRO A CA 1
ATOM 3019 C C . PRO A 1 373 ? -32.557 -8.148 -5.465 1.00 91.81 373 PRO A C 1
ATOM 3021 O O . PRO A 1 373 ? -31.755 -8.709 -6.218 1.00 91.81 373 PRO A O 1
ATOM 3024 N N . ASP A 1 374 ? -33.097 -6.950 -5.712 1.00 94.56 374 ASP A N 1
ATOM 3025 C CA . ASP A 1 374 ? -32.901 -6.203 -6.961 1.00 94.56 374 ASP A CA 1
ATOM 3026 C C . ASP A 1 374 ? -31.504 -5.577 -7.042 1.00 94.56 374 ASP A C 1
ATOM 3028 O O . ASP A 1 374 ? -31.002 -5.323 -8.133 1.00 94.56 374 ASP A O 1
ATOM 3032 N N . TYR A 1 375 ? -30.838 -5.377 -5.899 1.00 96.19 375 TYR A N 1
ATOM 3033 C CA . TYR A 1 375 ? -29.479 -4.843 -5.832 1.00 96.19 375 TYR A CA 1
ATOM 3034 C C . TYR A 1 375 ? -28.448 -5.958 -5.641 1.00 96.19 375 TYR A C 1
ATOM 3036 O O . TYR A 1 375 ? -28.232 -6.454 -4.526 1.00 96.19 375 TYR A O 1
ATOM 3044 N N . LYS A 1 376 ? -27.778 -6.351 -6.729 1.00 96.94 376 LYS A N 1
ATOM 3045 C CA . LYS A 1 376 ? -26.776 -7.429 -6.722 1.00 96.94 376 LYS A CA 1
ATOM 3046 C C . LYS A 1 376 ? -25.340 -6.941 -6.580 1.00 96.94 376 LYS A C 1
ATOM 3048 O O . LYS A 1 376 ? -24.487 -7.727 -6.166 1.00 96.94 376 LYS A O 1
ATOM 3053 N N . ILE A 1 377 ? -25.054 -5.676 -6.891 1.00 96.88 377 ILE A N 1
ATOM 3054 C CA . ILE A 1 377 ? -23.682 -5.152 -6.918 1.00 96.88 377 ILE A CA 1
ATOM 3055 C C . ILE A 1 377 ? -23.537 -3.941 -6.001 1.00 96.88 377 ILE A C 1
ATOM 3057 O O . ILE A 1 377 ? -24.320 -2.993 -6.054 1.00 96.88 377 ILE A O 1
ATOM 3061 N N . LEU A 1 378 ? -22.473 -3.945 -5.199 1.00 95.00 378 LEU A N 1
ATOM 3062 C CA . LEU A 1 378 ? -22.045 -2.803 -4.400 1.00 95.00 378 LEU A CA 1
ATOM 3063 C C . LEU A 1 378 ? -20.624 -2.384 -4.781 1.00 95.00 378 LEU A C 1
ATOM 3065 O O . LEU A 1 378 ? -19.671 -3.136 -4.582 1.00 95.00 378 LEU A O 1
ATOM 3069 N N . ILE A 1 379 ? -20.464 -1.159 -5.272 1.00 93.94 379 ILE A N 1
ATOM 3070 C CA . ILE A 1 379 ? -19.158 -0.551 -5.541 1.00 93.94 379 ILE A CA 1
ATOM 3071 C C . ILE A 1 379 ? -18.714 0.212 -4.294 1.00 93.94 379 ILE A C 1
ATOM 3073 O O . ILE A 1 379 ? -19.428 1.094 -3.814 1.00 93.94 379 ILE A O 1
ATOM 3077 N N . ALA A 1 380 ? -17.524 -0.097 -3.784 1.00 89.25 380 ALA A N 1
ATOM 3078 C CA . ALA A 1 380 ? -16.966 0.537 -2.597 1.00 89.25 380 ALA A CA 1
ATOM 3079 C C . ALA A 1 380 ? -15.556 1.089 -2.851 1.00 89.25 380 ALA A C 1
ATOM 3081 O O . ALA A 1 380 ? -14.677 0.393 -3.364 1.00 89.25 380 ALA A O 1
ATOM 3082 N N . THR A 1 381 ? -15.302 2.333 -2.443 1.00 83.12 381 THR A N 1
ATOM 3083 C CA . THR A 1 381 ? -13.946 2.907 -2.462 1.00 83.12 381 THR A CA 1
ATOM 3084 C C . THR A 1 381 ? -13.229 2.698 -1.124 1.00 83.12 381 THR A C 1
ATOM 3086 O O . THR A 1 381 ? -13.846 2.428 -0.090 1.00 83.12 381 THR A O 1
ATOM 3089 N N . THR A 1 382 ? -11.903 2.868 -1.111 1.00 64.50 382 THR A N 1
ATOM 3090 C CA . THR A 1 382 ? -11.040 2.821 0.094 1.00 64.50 382 THR A CA 1
ATOM 3091 C C . THR A 1 382 ? -11.502 3.698 1.259 1.00 64.50 382 THR A C 1
ATOM 3093 O O . THR A 1 382 ? -11.116 3.448 2.396 1.00 64.50 382 THR A O 1
ATOM 3096 N N . THR A 1 383 ? -12.340 4.703 1.009 1.00 52.28 383 THR A N 1
ATOM 3097 C CA . THR A 1 383 ? -12.957 5.567 2.024 1.00 52.28 383 THR A CA 1
ATOM 3098 C C . THR A 1 383 ? -14.004 4.881 2.903 1.00 52.28 383 THR A C 1
ATOM 3100 O O . THR A 1 383 ? -14.369 5.451 3.932 1.00 52.28 383 THR A O 1
ATOM 3103 N N . MET A 1 384 ? -14.429 3.645 2.611 1.00 51.62 384 MET A N 1
ATOM 3104 C CA . MET A 1 384 ? -15.002 2.796 3.658 1.00 51.62 384 MET A CA 1
ATOM 3105 C C . MET A 1 384 ? -13.878 2.436 4.638 1.00 51.62 384 MET A C 1
ATOM 3107 O O . MET A 1 384 ? -13.218 1.414 4.483 1.00 51.62 384 MET A O 1
ATOM 3111 N N . ASN A 1 385 ? -13.652 3.275 5.647 1.00 45.94 385 ASN A N 1
ATOM 3112 C CA . ASN A 1 385 ? -12.869 2.961 6.851 1.00 45.94 385 ASN A CA 1
ATOM 3113 C C . ASN A 1 385 ? -13.778 2.674 8.059 1.00 45.94 385 ASN A C 1
ATOM 3115 O O . ASN A 1 385 ? -13.308 2.366 9.151 1.00 45.94 385 ASN A O 1
ATOM 3119 N N . GLU A 1 386 ? -15.091 2.758 7.859 1.00 52.47 386 GLU A N 1
ATOM 3120 C CA . GLU A 1 386 ? -16.111 2.510 8.870 1.00 52.47 386 GLU A CA 1
ATOM 3121 C C . GLU A 1 386 ? -16.522 1.029 8.811 1.00 52.47 386 GLU A C 1
ATOM 3123 O O . GLU A 1 386 ? -16.575 0.423 7.734 1.00 52.47 386 GLU A O 1
ATOM 3128 N N . GLY A 1 387 ? -16.704 0.407 9.977 1.00 55.03 387 GLY A N 1
ATOM 3129 C CA . GLY A 1 387 ? -16.919 -1.033 10.156 1.00 55.03 387 GLY A CA 1
ATOM 3130 C C . GLY A 1 387 ? -18.314 -1.507 9.754 1.00 55.03 387 GLY A C 1
ATOM 3131 O O . GLY A 1 387 ? -19.013 -2.073 10.581 1.00 55.03 387 GLY A O 1
ATOM 3132 N N . VAL A 1 388 ? -18.714 -1.249 8.511 1.00 67.94 388 VAL A N 1
ATOM 3133 C CA . VAL A 1 388 ? -20.010 -1.653 7.961 1.00 67.94 388 VAL A CA 1
ATOM 3134 C C . VAL A 1 388 ? -19.980 -3.134 7.573 1.00 67.94 388 VAL A C 1
ATOM 3136 O O . VAL A 1 388 ? -19.079 -3.556 6.841 1.00 67.94 388 VAL A O 1
ATOM 3139 N N . ASP A 1 389 ? -20.966 -3.899 8.038 1.00 75.56 389 ASP A N 1
ATOM 3140 C CA . ASP A 1 389 ? -21.119 -5.318 7.711 1.00 75.56 389 ASP A CA 1
ATOM 3141 C C . ASP A 1 389 ? -21.830 -5.490 6.354 1.00 75.56 389 ASP A C 1
ATOM 3143 O O . ASP A 1 389 ? -22.847 -4.848 6.080 1.00 75.56 389 ASP A O 1
ATOM 3147 N N . LEU A 1 390 ? -21.266 -6.344 5.493 1.00 85.44 390 LEU A N 1
ATOM 3148 C CA . LEU A 1 390 ? -21.709 -6.630 4.119 1.00 85.44 390 LEU A CA 1
ATOM 3149 C C . LEU A 1 390 ? -21.930 -8.137 3.935 1.00 85.44 390 LEU A C 1
ATOM 3151 O O . LEU A 1 390 ? -21.400 -8.783 3.028 1.00 85.44 390 LEU A O 1
ATOM 3155 N N . THR A 1 391 ? -22.694 -8.729 4.849 1.00 86.69 391 THR A N 1
ATOM 3156 C CA . THR A 1 391 ? -22.772 -10.192 4.990 1.00 86.69 391 THR A CA 1
ATOM 3157 C C . THR A 1 391 ? -23.478 -10.904 3.838 1.00 86.69 391 THR A C 1
ATOM 3159 O O . THR A 1 391 ? -23.162 -12.062 3.579 1.00 86.69 391 THR A O 1
ATOM 3162 N N . ALA A 1 392 ? -24.303 -10.197 3.060 1.00 90.56 392 ALA A N 1
ATOM 3163 C CA . ALA A 1 392 ? -24.976 -10.739 1.877 1.00 90.56 392 ALA A CA 1
ATOM 3164 C C . ALA A 1 392 ? -24.045 -11.060 0.694 1.00 90.56 392 ALA A C 1
ATOM 3166 O O . ALA A 1 392 ? -24.426 -11.817 -0.192 1.00 90.56 392 ALA A O 1
ATOM 3167 N N . ALA A 1 393 ? -22.839 -10.484 0.652 1.00 92.62 393 ALA A N 1
ATOM 3168 C CA . ALA A 1 393 ? -21.932 -10.662 -0.478 1.00 92.62 393 ALA A CA 1
ATOM 3169 C C . ALA A 1 393 ? -21.400 -12.102 -0.553 1.00 92.62 393 ALA A C 1
ATOM 3171 O O . ALA A 1 393 ? -20.782 -12.567 0.407 1.00 92.62 393 ALA A O 1
ATOM 3172 N N . THR A 1 394 ? -21.584 -12.777 -1.684 1.00 93.94 394 THR A N 1
ATOM 3173 C CA . THR A 1 394 ? -20.982 -14.087 -1.994 1.00 93.94 394 THR A CA 1
ATOM 3174 C C . THR A 1 394 ? -19.662 -13.944 -2.746 1.00 93.94 394 THR A C 1
ATOM 3176 O O . THR A 1 394 ? -18.806 -14.815 -2.616 1.00 93.94 394 THR A O 1
ATOM 3179 N N . GLY A 1 395 ? -19.472 -12.817 -3.441 1.00 95.12 395 GLY A N 1
ATOM 3180 C CA . GLY A 1 395 ? -18.241 -12.449 -4.132 1.00 95.12 395 GLY A CA 1
ATOM 3181 C C . GLY A 1 395 ? -17.664 -11.124 -3.626 1.00 95.12 395 GLY A C 1
ATOM 3182 O O . GLY A 1 395 ? -18.383 -10.139 -3.445 1.00 95.12 395 GLY A O 1
ATOM 3183 N N . ILE A 1 396 ? -16.350 -11.075 -3.420 1.00 95.12 396 ILE A N 1
ATOM 3184 C CA . ILE A 1 396 ? -15.584 -9.841 -3.211 1.00 95.12 396 ILE A CA 1
ATOM 3185 C C . ILE A 1 396 ? -14.570 -9.725 -4.335 1.00 95.12 396 ILE A C 1
ATOM 3187 O O . ILE A 1 396 ? -13.768 -10.632 -4.528 1.00 95.12 396 ILE A O 1
ATOM 3191 N N . VAL A 1 397 ? -14.549 -8.588 -5.022 1.00 96.38 397 VAL A N 1
ATOM 3192 C CA . VAL A 1 397 ? -13.567 -8.309 -6.066 1.00 96.38 397 VAL A CA 1
ATOM 3193 C C . VAL A 1 397 ? -12.711 -7.110 -5.684 1.00 96.38 397 VAL A C 1
ATOM 3195 O O . VAL A 1 397 ? -13.219 -6.002 -5.516 1.00 96.38 397 VAL A O 1
ATOM 3198 N N . HIS A 1 398 ? -11.398 -7.305 -5.577 1.00 94.62 398 HIS A N 1
ATOM 3199 C CA . HIS A 1 398 ? -10.427 -6.218 -5.465 1.00 94.62 398 HIS A CA 1
ATOM 3200 C C . HIS A 1 398 ? -9.956 -5.833 -6.855 1.00 94.62 398 HIS A C 1
ATOM 3202 O O . HIS A 1 398 ? -9.051 -6.442 -7.424 1.00 94.62 398 HIS A O 1
ATOM 3208 N N . LEU A 1 399 ? -10.575 -4.784 -7.386 1.00 93.50 399 LEU A N 1
ATOM 3209 C CA . LEU A 1 399 ? -10.230 -4.214 -8.681 1.00 93.50 399 LEU A CA 1
ATOM 3210 C C . LEU A 1 399 ? -8.882 -3.472 -8.642 1.00 93.50 399 LEU A C 1
ATOM 3212 O O . LEU A 1 399 ? -8.236 -3.304 -9.670 1.00 93.50 399 LEU A O 1
ATOM 3216 N N . GLY A 1 400 ? -8.433 -3.069 -7.452 1.00 87.94 400 GLY A N 1
ATOM 3217 C CA . GLY A 1 400 ? -7.071 -2.615 -7.185 1.00 87.94 400 GLY A CA 1
ATOM 3218 C C . GLY A 1 400 ? -6.592 -3.119 -5.826 1.00 87.94 400 GLY A C 1
ATOM 3219 O O . GLY A 1 400 ? -7.302 -2.997 -4.817 1.00 87.94 400 GLY A O 1
ATOM 3220 N N . ILE A 1 401 ? -5.380 -3.677 -5.795 1.00 86.25 401 ILE A N 1
ATOM 3221 C CA . ILE A 1 401 ? -4.783 -4.222 -4.572 1.00 86.25 401 ILE A CA 1
ATOM 3222 C C . ILE A 1 401 ? -4.401 -3.058 -3.639 1.00 86.25 401 ILE A C 1
ATOM 3224 O O . ILE A 1 401 ? -3.748 -2.108 -4.074 1.00 86.25 401 ILE A O 1
ATOM 3228 N N . PRO A 1 402 ? -4.815 -3.066 -2.360 1.00 83.81 402 PRO A N 1
ATOM 3229 C CA . PRO A 1 402 ? -4.420 -2.030 -1.412 1.00 83.81 402 PRO A CA 1
ATOM 3230 C C . PRO A 1 402 ? -2.934 -2.143 -1.048 1.00 83.81 402 PRO A C 1
ATOM 3232 O O . PRO A 1 402 ? -2.320 -3.202 -1.139 1.00 83.81 402 PRO A O 1
ATOM 3235 N N . TRP A 1 403 ? -2.353 -1.056 -0.546 1.00 78.62 403 TRP A N 1
ATOM 3236 C CA . TRP A 1 403 ? -0.922 -0.970 -0.224 1.00 78.62 403 TRP A CA 1
ATOM 3237 C C . TRP A 1 403 ? -0.519 -1.703 1.067 1.00 78.62 403 TRP A C 1
ATOM 3239 O O . TRP A 1 403 ? 0.677 -1.816 1.394 1.00 78.62 403 TRP A O 1
ATOM 3249 N N . THR A 1 404 ? -1.503 -2.149 1.854 1.00 74.75 404 THR A N 1
ATOM 3250 C CA . THR A 1 404 ? -1.277 -2.858 3.112 1.00 74.75 404 THR A CA 1
ATOM 3251 C C . THR A 1 404 ? -2.137 -4.125 3.222 1.00 74.75 404 THR A C 1
ATOM 3253 O O . THR A 1 404 ? -3.319 -4.095 2.878 1.00 74.75 404 THR A O 1
ATOM 3256 N N . PRO A 1 405 ? -1.593 -5.232 3.773 1.00 75.50 405 PRO A N 1
ATOM 3257 C CA . PRO A 1 405 ? -2.387 -6.437 4.043 1.00 75.50 405 PRO A CA 1
ATOM 3258 C C . PRO A 1 405 ? -3.524 -6.183 5.035 1.00 75.50 405 PRO A C 1
ATOM 3260 O O . PRO A 1 405 ? -4.559 -6.835 4.980 1.00 75.50 405 PRO A O 1
ATOM 3263 N N . ALA A 1 406 ? -3.332 -5.221 5.943 1.00 72.94 406 ALA A N 1
ATOM 3264 C CA . ALA A 1 406 ? -4.337 -4.826 6.919 1.00 72.94 406 ALA A CA 1
ATOM 3265 C C . ALA A 1 406 ? -5.598 -4.280 6.236 1.00 72.94 406 ALA A C 1
ATOM 3267 O O . ALA A 1 406 ? -6.693 -4.732 6.552 1.00 72.94 406 ALA A O 1
ATOM 3268 N N . GLU A 1 407 ? -5.440 -3.383 5.257 1.00 77.56 407 GLU A N 1
ATOM 3269 C CA . GLU A 1 407 ? -6.557 -2.862 4.460 1.00 77.56 407 GLU A CA 1
ATOM 3270 C C . GLU A 1 407 ? -7.257 -3.974 3.669 1.00 77.56 407 GLU A C 1
ATOM 3272 O O . GLU A 1 407 ? -8.485 -4.033 3.665 1.00 77.56 407 GLU A O 1
ATOM 3277 N N . LEU A 1 408 ? -6.500 -4.886 3.043 1.00 81.44 408 LEU A N 1
ATOM 3278 C CA . LEU A 1 408 ? -7.072 -6.022 2.305 1.00 81.44 408 LEU A CA 1
ATOM 3279 C C . LEU A 1 408 ? -7.905 -6.923 3.227 1.00 81.44 408 LEU A C 1
ATOM 3281 O O . LEU A 1 408 ? -9.076 -7.195 2.968 1.00 81.44 408 LEU A O 1
ATOM 3285 N N . SER A 1 409 ? -7.320 -7.315 4.359 1.00 77.69 409 SER A N 1
ATOM 3286 C CA . SER A 1 409 ? -7.981 -8.131 5.375 1.00 77.69 409 SER A CA 1
ATOM 3287 C C . SER A 1 409 ? -9.207 -7.431 5.967 1.00 77.69 409 SER A C 1
ATOM 3289 O O . SER A 1 409 ? -10.224 -8.074 6.221 1.00 77.69 409 SER A O 1
ATOM 3291 N N . GLN A 1 410 ? -9.145 -6.112 6.165 1.00 76.94 410 GLN A N 1
ATOM 3292 C CA . GLN A 1 410 ? -10.271 -5.314 6.643 1.00 76.94 410 GLN A CA 1
ATOM 3293 C C . GLN A 1 410 ? -11.417 -5.286 5.629 1.00 76.94 410 GLN A C 1
ATOM 3295 O O . GLN A 1 410 ? -12.569 -5.415 6.039 1.00 76.94 410 GLN A O 1
ATOM 3300 N N . ARG A 1 411 ? -11.127 -5.163 4.325 1.00 84.12 411 ARG A N 1
ATOM 3301 C CA . ARG A 1 411 ? -12.145 -5.264 3.266 1.00 84.12 411 ARG A CA 1
ATOM 3302 C C . ARG A 1 411 ? -12.808 -6.640 3.261 1.00 84.12 411 ARG A C 1
ATOM 3304 O O . ARG A 1 411 ? -14.031 -6.709 3.325 1.00 84.12 411 ARG A O 1
ATOM 3311 N N . ASN A 1 412 ? -12.014 -7.713 3.262 1.00 85.50 412 ASN A N 1
ATOM 3312 C CA . ASN A 1 412 ? -12.514 -9.095 3.219 1.00 85.50 412 ASN A CA 1
ATOM 3313 C C . ASN A 1 412 ? -13.395 -9.423 4.432 1.00 85.50 412 ASN A C 1
ATOM 3315 O O . ASN A 1 412 ? -14.464 -10.025 4.311 1.00 85.50 412 ASN A O 1
ATOM 3319 N N . ARG A 1 413 ? -12.995 -8.945 5.616 1.00 77.12 413 ARG A N 1
ATOM 3320 C CA . ARG A 1 413 ? -13.734 -9.155 6.866 1.00 77.12 413 ARG A CA 1
ATOM 3321 C C . ARG A 1 413 ? -15.061 -8.413 6.965 1.00 77.12 413 ARG A C 1
ATOM 3323 O O . 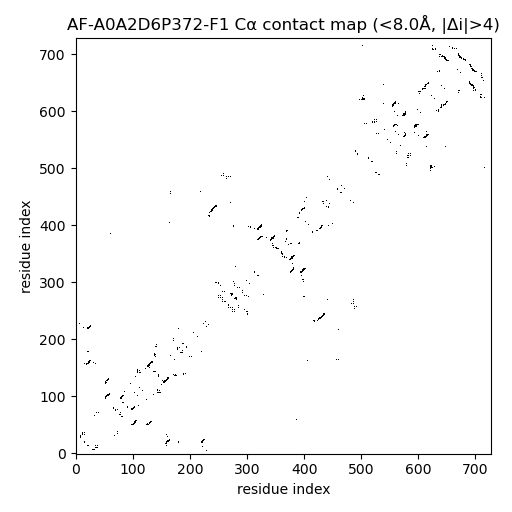ARG A 1 413 ? -15.804 -8.691 7.897 1.00 77.12 413 ARG A O 1
ATOM 3330 N N . ARG A 1 414 ? -15.407 -7.523 6.031 1.00 78.38 414 ARG A N 1
ATOM 3331 C CA . ARG A 1 414 ? -16.761 -6.938 5.983 1.00 78.38 414 ARG A CA 1
ATOM 3332 C C . ARG A 1 414 ? -17.823 -7.973 5.649 1.00 78.38 414 ARG A C 1
ATOM 3334 O O . ARG A 1 414 ? -18.937 -7.878 6.149 1.00 78.38 414 ARG A O 1
ATOM 3341 N N . SER A 1 415 ? -17.463 -8.963 4.837 1.00 80.88 415 SER A N 1
ATOM 3342 C CA . SER A 1 415 ? -18.372 -10.036 4.438 1.00 80.88 415 SER A CA 1
ATOM 3343 C C . SER A 1 415 ? -18.065 -11.353 5.158 1.00 80.88 415 SER A C 1
ATOM 3345 O O . SER A 1 415 ? -18.933 -12.220 5.194 1.00 80.88 415 SER A O 1
ATOM 3347 N N . LEU A 1 416 ? -16.868 -11.510 5.741 1.00 74.69 416 LEU A N 1
ATOM 3348 C CA . LEU A 1 416 ? -16.463 -12.664 6.557 1.00 74.69 416 LEU A CA 1
ATOM 3349 C C . LEU A 1 416 ? -16.752 -12.429 8.053 1.00 74.69 416 LEU A C 1
ATOM 3351 O O . LEU A 1 416 ? -15.835 -12.338 8.871 1.00 74.69 416 LEU A O 1
ATOM 3355 N N . ARG A 1 417 ? -18.031 -12.272 8.402 1.00 70.31 417 ARG A N 1
ATOM 3356 C CA . ARG A 1 417 ? -18.532 -12.142 9.781 1.00 70.31 417 ARG A CA 1
ATOM 3357 C C . ARG A 1 417 ? -19.881 -12.833 9.906 1.00 70.31 417 ARG A C 1
ATOM 3359 O O . ARG A 1 417 ? -20.629 -12.892 8.932 1.00 70.31 417 ARG A O 1
ATOM 3366 N N . ASN A 1 418 ? -20.218 -13.262 11.118 1.00 63.47 418 ASN A N 1
ATOM 3367 C CA . ASN A 1 418 ? -21.600 -13.549 11.470 1.00 63.47 418 ASN A CA 1
ATOM 3368 C C . ASN A 1 418 ? -22.387 -12.243 11.512 1.00 63.47 418 ASN A C 1
ATOM 3370 O O . ASN A 1 418 ? -22.233 -11.446 12.435 1.00 63.47 418 ASN A O 1
ATOM 3374 N N . GLY A 1 419 ? -23.211 -12.023 10.498 1.00 66.06 419 GLY A N 1
ATOM 3375 C CA . GLY A 1 419 ? -24.136 -10.900 10.457 1.00 66.06 419 GLY A CA 1
ATOM 3376 C C . GLY A 1 419 ? -25.553 -11.364 10.183 1.00 66.06 419 GLY A C 1
ATOM 3377 O O . GLY A 1 419 ? -25.899 -12.529 10.372 1.00 66.06 419 GLY A O 1
ATOM 3378 N N . GLU A 1 420 ? -26.371 -10.418 9.741 1.00 64.19 420 GLU A N 1
ATOM 3379 C CA . GLU A 1 420 ? -27.810 -10.600 9.542 1.00 64.19 420 GLU A CA 1
ATOM 3380 C C . GLU A 1 420 ? -28.128 -11.672 8.485 1.00 64.19 420 GLU A C 1
ATOM 3382 O O . GLU A 1 420 ? -29.193 -12.285 8.537 1.00 64.19 420 GLU A O 1
ATOM 3387 N N . ILE A 1 421 ? -27.201 -11.935 7.554 1.00 76.12 421 ILE A N 1
ATOM 3388 C CA . ILE A 1 421 ? -27.359 -12.927 6.488 1.00 76.12 421 ILE A CA 1
ATOM 3389 C C . ILE A 1 421 ? -26.258 -13.984 6.590 1.00 76.12 421 ILE A C 1
ATOM 3391 O O . ILE A 1 421 ? -25.066 -13.672 6.584 1.00 76.12 421 ILE A O 1
ATOM 3395 N N . LYS A 1 422 ? -26.673 -15.254 6.656 1.00 77.31 422 LYS A N 1
ATOM 3396 C CA . LYS A 1 422 ? -25.780 -16.418 6.611 1.00 77.31 422 LYS A CA 1
ATOM 3397 C C . LYS A 1 422 ? -25.561 -16.863 5.169 1.00 77.31 422 LYS A C 1
ATOM 3399 O O . LYS A 1 422 ? -26.476 -16.793 4.352 1.00 77.31 422 LYS A O 1
ATOM 3404 N N . LYS A 1 423 ? -24.357 -17.348 4.880 1.00 83.75 423 LYS A N 1
ATOM 3405 C CA . LYS A 1 423 ? -23.974 -17.910 3.582 1.00 83.75 423 LYS A CA 1
ATOM 3406 C C . LYS A 1 423 ? -22.964 -19.031 3.785 1.00 83.75 423 LYS A C 1
ATOM 3408 O O . LYS A 1 423 ? -22.190 -18.988 4.739 1.00 83.75 423 LYS A O 1
ATOM 3413 N N . ASP A 1 424 ? -22.946 -19.971 2.850 1.00 83.62 424 ASP A N 1
ATOM 3414 C CA . ASP A 1 424 ? -22.086 -21.154 2.940 1.00 83.62 424 ASP A CA 1
ATOM 3415 C C . ASP A 1 424 ? -20.693 -20.917 2.346 1.00 83.62 424 ASP A C 1
ATOM 3417 O O . ASP A 1 424 ? -19.727 -21.557 2.752 1.00 83.62 424 ASP A O 1
ATOM 3421 N N . ARG A 1 425 ? -20.568 -19.974 1.401 1.00 88.50 425 ARG A N 1
ATOM 3422 C CA . ARG A 1 425 ? -19.311 -19.671 0.702 1.00 88.50 425 ARG A CA 1
ATOM 3423 C C . ARG A 1 425 ? -19.078 -18.177 0.503 1.00 88.50 425 ARG A C 1
ATOM 3425 O O . ARG A 1 425 ? -20.025 -17.394 0.413 1.00 88.50 425 ARG A O 1
ATOM 3432 N N . LEU A 1 426 ? -17.806 -17.806 0.405 1.00 92.06 426 LEU A N 1
ATOM 3433 C CA . LEU A 1 426 ? -17.336 -16.473 0.044 1.00 92.06 426 LEU A CA 1
ATOM 3434 C C . LEU A 1 426 ? -16.145 -16.595 -0.910 1.00 92.06 426 LEU A C 1
ATOM 3436 O O . LEU A 1 426 ? -15.078 -17.065 -0.515 1.00 92.06 426 LEU A O 1
ATOM 3440 N N . ASN A 1 427 ? -16.313 -16.129 -2.142 1.00 95.12 427 ASN A N 1
ATOM 3441 C CA . ASN A 1 427 ? -15.239 -16.062 -3.121 1.00 95.12 427 ASN A CA 1
ATOM 3442 C C . ASN A 1 427 ? -14.584 -14.674 -3.087 1.00 95.12 427 ASN A C 1
ATOM 3444 O O . ASN A 1 427 ? -15.265 -13.647 -3.078 1.00 95.12 427 ASN A O 1
ATOM 3448 N N . ILE A 1 428 ? -13.257 -14.638 -3.039 1.00 95.31 428 ILE A N 1
ATOM 3449 C CA . ILE A 1 428 ? -12.453 -13.416 -3.006 1.00 95.31 428 ILE A CA 1
ATOM 3450 C C . ILE A 1 428 ? -11.543 -13.425 -4.228 1.00 95.31 428 ILE A C 1
ATOM 3452 O O . ILE A 1 428 ? -10.716 -14.321 -4.385 1.00 95.31 428 ILE A O 1
ATOM 3456 N N . TYR A 1 429 ? -11.683 -12.409 -5.070 1.00 96.25 429 TYR A N 1
ATOM 3457 C CA . TYR A 1 429 ? -10.960 -12.260 -6.324 1.00 96.25 429 TYR A CA 1
ATOM 3458 C C . TYR A 1 429 ? -10.038 -11.044 -6.251 1.00 96.25 429 TYR A C 1
ATOM 3460 O O . TYR A 1 429 ? -10.496 -9.902 -6.168 1.00 96.25 429 TYR A O 1
ATOM 3468 N N . ASN A 1 430 ? -8.733 -11.276 -6.308 1.00 94.94 430 ASN A N 1
ATOM 3469 C CA . ASN A 1 430 ? -7.724 -10.229 -6.419 1.00 94.94 430 ASN A CA 1
ATOM 3470 C C . ASN A 1 430 ? -7.330 -10.098 -7.895 1.00 94.94 430 ASN A C 1
ATOM 3472 O O . ASN A 1 430 ? -6.636 -10.971 -8.414 1.00 94.94 430 ASN A O 1
ATOM 3476 N N . LEU A 1 431 ? -7.759 -9.042 -8.596 1.00 96.25 431 LEU A N 1
ATOM 3477 C CA . LEU A 1 431 ? -7.360 -8.855 -9.997 1.00 96.25 431 LEU A CA 1
ATOM 3478 C C . LEU A 1 431 ? -5.982 -8.198 -10.048 1.00 96.25 431 LEU A C 1
ATOM 3480 O O . LEU A 1 431 ? -5.802 -7.070 -9.575 1.00 96.25 431 LEU A O 1
ATOM 3484 N N . VAL A 1 432 ? -5.028 -8.892 -10.662 1.00 95.75 432 VAL A N 1
ATOM 3485 C CA . VAL A 1 432 ? -3.619 -8.500 -10.712 1.00 95.75 432 VAL A CA 1
ATOM 3486 C C . VAL A 1 432 ? -3.195 -8.372 -12.161 1.00 95.75 432 VAL A C 1
ATOM 3488 O O . VAL A 1 432 ? -3.124 -9.352 -12.900 1.00 95.75 432 VAL A O 1
ATOM 3491 N N . THR A 1 433 ? -2.896 -7.150 -12.566 1.00 95.69 433 THR A N 1
ATOM 3492 C CA . THR A 1 433 ? -2.387 -6.859 -13.901 1.00 95.69 433 THR A CA 1
ATOM 3493 C C . THR A 1 433 ? -0.997 -7.449 -14.066 1.00 95.69 433 THR A C 1
ATOM 3495 O O . THR A 1 433 ? -0.149 -7.284 -13.189 1.00 95.69 433 THR A O 1
ATOM 3498 N N . LYS A 1 434 ? -0.737 -8.089 -15.201 1.00 93.31 434 LYS A N 1
ATOM 3499 C CA . LYS A 1 434 ? 0.590 -8.561 -15.593 1.00 93.31 434 LYS A CA 1
ATOM 3500 C C . LYS A 1 434 ? 0.977 -7.930 -16.918 1.00 93.31 434 LYS A C 1
ATOM 3502 O O . LYS A 1 434 ? 0.144 -7.806 -17.809 1.00 93.31 434 LYS A O 1
ATOM 3507 N N . VAL A 1 435 ? 2.234 -7.536 -17.042 1.00 86.81 435 VAL A N 1
ATOM 3508 C CA . VAL A 1 435 ? 2.770 -6.932 -18.263 1.00 86.81 435 VAL A CA 1
ATOM 3509 C C . VAL A 1 435 ? 3.927 -7.795 -18.747 1.00 86.81 435 VAL A C 1
ATOM 3511 O O . VAL A 1 435 ? 4.639 -8.402 -17.946 1.00 86.81 435 VAL A O 1
ATOM 3514 N N . GLU A 1 436 ? 4.086 -7.919 -20.060 1.00 79.38 436 GLU A N 1
ATOM 3515 C CA . GLU A 1 436 ? 5.198 -8.676 -20.624 1.00 79.38 436 GLU A CA 1
ATOM 3516 C C . GLU A 1 436 ? 6.532 -7.977 -20.305 1.00 79.38 436 GLU A C 1
ATOM 3518 O O . GLU A 1 436 ? 6.615 -6.750 -20.234 1.00 79.38 436 GLU A O 1
ATOM 3523 N N . ASP A 1 437 ? 7.581 -8.759 -20.053 1.00 69.06 437 ASP A N 1
ATOM 3524 C CA . ASP A 1 437 ? 8.956 -8.296 -19.808 1.00 69.06 437 ASP A CA 1
ATOM 3525 C C . ASP A 1 437 ? 9.226 -7.402 -18.585 1.00 69.06 437 ASP A C 1
ATOM 3527 O O . ASP A 1 437 ? 10.395 -7.178 -18.249 1.00 69.06 437 ASP A O 1
ATOM 3531 N N . VAL A 1 438 ? 8.200 -6.921 -17.881 1.00 75.00 438 VAL A N 1
ATOM 3532 C CA . VAL A 1 438 ? 8.341 -6.072 -16.693 1.00 75.00 438 VAL A CA 1
ATOM 3533 C C . VAL A 1 438 ? 7.393 -6.508 -15.580 1.00 75.00 438 VAL A C 1
ATOM 3535 O O . VAL A 1 438 ? 6.243 -6.843 -15.822 1.00 75.00 438 VAL A O 1
ATOM 3538 N N . GLU A 1 439 ? 7.868 -6.450 -14.333 1.00 84.81 439 GLU A N 1
ATOM 3539 C CA . GLU A 1 439 ? 6.996 -6.593 -13.162 1.00 84.81 439 GLU A CA 1
ATOM 3540 C C . GLU A 1 439 ? 6.024 -5.407 -13.110 1.00 84.81 439 GLU A C 1
ATOM 3542 O O . GLU A 1 439 ? 6.457 -4.246 -13.061 1.00 84.81 439 GLU A O 1
ATOM 3547 N N . SER A 1 440 ? 4.721 -5.690 -13.120 1.00 91.06 440 SER A N 1
ATOM 3548 C CA . SER A 1 440 ? 3.705 -4.651 -12.998 1.00 91.06 440 SER A CA 1
ATOM 3549 C C . SER A 1 440 ? 3.728 -4.022 -11.601 1.00 91.06 440 SER A C 1
ATOM 3551 O O . SER A 1 440 ? 4.197 -4.599 -10.613 1.00 91.06 440 SER A O 1
ATOM 3553 N N . ILE A 1 441 ? 3.180 -2.815 -11.479 1.00 91.50 441 ILE A N 1
ATOM 3554 C CA . ILE A 1 441 ? 3.014 -2.189 -10.163 1.00 91.50 441 ILE A CA 1
ATOM 3555 C C . ILE A 1 441 ? 2.123 -3.019 -9.222 1.00 91.50 441 ILE A C 1
ATOM 3557 O O . ILE A 1 441 ? 2.384 -3.041 -8.022 1.00 91.50 441 ILE A O 1
ATOM 3561 N N . GLU A 1 442 ? 1.116 -3.729 -9.736 1.00 91.50 442 GLU A N 1
ATOM 3562 C CA . GLU A 1 442 ? 0.207 -4.541 -8.922 1.00 91.50 442 GLU A CA 1
ATOM 3563 C C . GLU A 1 442 ? 0.872 -5.840 -8.461 1.00 91.50 442 GLU A C 1
ATOM 3565 O O . GLU A 1 442 ? 0.706 -6.217 -7.300 1.00 91.50 442 GLU A O 1
ATOM 3570 N N . GLU A 1 443 ? 1.698 -6.466 -9.307 1.00 90.56 443 GLU A N 1
ATOM 3571 C CA . GLU A 1 443 ? 2.554 -7.598 -8.923 1.00 90.56 443 GLU A CA 1
ATOM 3572 C C . GLU A 1 443 ? 3.516 -7.188 -7.799 1.00 90.56 443 GLU A C 1
ATOM 3574 O O . GLU A 1 443 ? 3.611 -7.868 -6.771 1.00 90.56 443 GLU A O 1
ATOM 3579 N N . ALA A 1 444 ? 4.151 -6.019 -7.932 1.00 87.44 444 ALA A N 1
ATOM 3580 C CA . ALA A 1 444 ? 5.047 -5.480 -6.913 1.00 87.44 444 ALA A CA 1
ATOM 3581 C C . ALA A 1 444 ? 4.320 -5.183 -5.582 1.00 87.44 444 ALA A C 1
ATOM 3583 O O . ALA A 1 444 ? 4.858 -5.463 -4.502 1.00 87.44 444 ALA A O 1
ATOM 3584 N N . ILE A 1 445 ? 3.099 -4.629 -5.628 1.00 86.69 445 ILE A N 1
ATOM 3585 C CA . ILE A 1 445 ? 2.266 -4.370 -4.437 1.00 86.69 445 ILE A CA 1
ATOM 3586 C C . ILE A 1 445 ? 1.847 -5.685 -3.776 1.00 86.69 445 ILE A C 1
ATOM 3588 O O . ILE A 1 445 ? 1.978 -5.826 -2.556 1.00 86.69 445 ILE A O 1
ATOM 3592 N N . LEU A 1 446 ? 1.386 -6.662 -4.559 1.00 86.00 446 LEU A N 1
ATOM 3593 C CA . LEU A 1 446 ? 0.965 -7.964 -4.050 1.00 86.00 446 LEU A CA 1
ATOM 3594 C C . LEU A 1 446 ? 2.132 -8.708 -3.395 1.00 86.00 446 LEU A C 1
ATOM 3596 O O . LEU A 1 446 ? 2.000 -9.193 -2.269 1.00 86.00 446 LEU A O 1
ATOM 3600 N N . GLY A 1 447 ? 3.301 -8.736 -4.040 1.00 83.25 447 GLY A N 1
ATOM 3601 C CA . GLY A 1 447 ? 4.519 -9.315 -3.473 1.00 83.25 447 GLY A CA 1
ATOM 3602 C C . GLY A 1 447 ? 4.936 -8.630 -2.168 1.00 83.25 447 GLY A C 1
ATOM 3603 O O . GLY A 1 447 ? 5.298 -9.288 -1.189 1.00 83.25 447 GLY A O 1
ATOM 3604 N N . LEU A 1 448 ? 4.820 -7.302 -2.099 1.00 80.62 448 LEU A N 1
ATOM 3605 C CA . LEU A 1 448 ? 5.076 -6.541 -0.876 1.00 80.62 448 LEU A CA 1
ATOM 3606 C C . LEU A 1 448 ? 4.068 -6.863 0.239 1.00 80.62 448 LEU A C 1
ATOM 3608 O O . LEU A 1 448 ? 4.470 -6.965 1.403 1.00 80.62 448 LEU A O 1
ATOM 3612 N N . ASN A 1 449 ? 2.790 -7.038 -0.091 1.00 81.06 449 ASN A N 1
ATOM 3613 C CA . ASN A 1 449 ? 1.763 -7.432 0.868 1.00 81.06 449 ASN A CA 1
ATOM 3614 C C . ASN A 1 449 ? 2.006 -8.841 1.409 1.00 81.06 449 ASN A C 1
ATOM 3616 O O . ASN A 1 449 ? 2.073 -8.996 2.628 1.00 81.06 449 ASN A O 1
ATOM 3620 N N . ARG A 1 450 ? 2.257 -9.823 0.537 1.00 80.81 450 ARG A N 1
ATOM 3621 C CA . ARG A 1 450 ? 2.611 -11.195 0.937 1.00 80.81 450 ARG A CA 1
ATOM 3622 C C . ARG A 1 450 ? 3.822 -11.205 1.865 1.00 80.81 450 ARG A C 1
ATOM 3624 O O . ARG A 1 450 ? 3.768 -11.778 2.945 1.00 80.81 450 ARG A O 1
ATOM 3631 N N . ASN A 1 451 ? 4.870 -10.453 1.529 1.00 75.69 451 ASN A N 1
ATOM 3632 C CA . ASN A 1 451 ? 6.049 -10.325 2.387 1.00 75.69 451 ASN A CA 1
ATOM 3633 C C . ASN A 1 451 ? 5.730 -9.707 3.754 1.00 75.69 451 ASN A C 1
ATOM 3635 O O . ASN A 1 451 ? 6.268 -10.138 4.773 1.00 75.69 451 ASN A O 1
ATOM 3639 N N . LYS A 1 452 ? 4.882 -8.673 3.811 1.00 75.44 452 LYS A N 1
ATOM 3640 C CA . LYS A 1 452 ? 4.432 -8.093 5.088 1.00 75.44 452 LYS A CA 1
ATOM 3641 C C . LYS A 1 452 ? 3.622 -9.106 5.899 1.00 75.44 452 LYS A C 1
ATOM 3643 O O . LYS A 1 452 ? 3.788 -9.159 7.114 1.00 75.44 452 LYS A O 1
ATOM 3648 N N . GLU A 1 453 ? 2.790 -9.900 5.240 1.00 75.75 453 GLU A N 1
ATOM 3649 C CA . GLU A 1 453 ? 1.948 -10.905 5.875 1.00 75.75 453 GLU A CA 1
ATOM 3650 C C . GLU A 1 453 ? 2.751 -12.101 6.406 1.00 75.75 453 GLU A C 1
ATOM 3652 O O . GLU A 1 453 ? 2.537 -12.516 7.541 1.00 75.75 453 GLU A O 1
ATOM 3657 N N . THR A 1 454 ? 3.745 -12.597 5.667 1.00 75.00 454 THR A N 1
ATOM 3658 C CA . THR A 1 454 ? 4.658 -13.646 6.151 1.00 75.00 454 THR A CA 1
ATOM 3659 C C . THR A 1 454 ? 5.391 -13.191 7.410 1.00 75.00 454 THR A C 1
ATOM 3661 O O . THR A 1 454 ? 5.433 -13.911 8.408 1.00 75.00 454 THR A O 1
ATOM 3664 N N . ARG A 1 455 ? 5.907 -11.952 7.419 1.00 72.56 455 ARG A N 1
ATOM 3665 C CA . ARG A 1 455 ? 6.536 -11.365 8.617 1.00 72.56 455 ARG A CA 1
ATOM 3666 C C . ARG A 1 455 ? 5.555 -11.235 9.768 1.00 72.56 455 ARG A C 1
ATOM 3668 O O . ARG A 1 455 ? 5.938 -11.449 10.915 1.00 72.56 455 ARG A O 1
ATOM 3675 N N . PHE A 1 456 ? 4.319 -10.858 9.451 1.00 73.31 456 PHE A N 1
ATOM 3676 C CA . PHE A 1 456 ? 3.254 -10.774 10.428 1.00 73.31 456 PHE A CA 1
ATOM 3677 C C . PHE A 1 456 ? 3.051 -12.142 11.096 1.00 73.31 456 PHE A C 1
ATOM 3679 O O . PHE A 1 456 ? 3.255 -12.295 12.297 1.00 73.31 456 PHE A O 1
ATOM 3686 N N . ARG A 1 457 ? 2.777 -13.170 10.292 1.00 73.62 457 ARG A N 1
ATOM 3687 C CA . ARG A 1 457 ? 2.531 -14.538 10.755 1.00 73.62 457 ARG A CA 1
ATOM 3688 C C . ARG A 1 457 ? 3.716 -15.145 11.515 1.00 73.62 457 ARG A C 1
ATOM 3690 O O . ARG A 1 457 ? 3.514 -15.817 12.525 1.00 73.62 457 ARG A O 1
ATOM 3697 N N . TYR A 1 458 ? 4.948 -14.878 11.093 1.00 76.50 458 TYR A N 1
ATOM 3698 C CA . TYR A 1 458 ? 6.143 -15.322 11.818 1.00 76.50 458 TYR A CA 1
ATOM 3699 C C . TYR A 1 458 ? 6.182 -14.805 13.262 1.00 76.50 458 TYR A C 1
ATOM 3701 O O . TYR A 1 458 ? 6.398 -15.560 14.210 1.00 76.50 458 TYR A O 1
ATOM 3709 N N . MET A 1 459 ? 5.932 -13.508 13.419 1.00 73.06 459 MET A N 1
ATOM 3710 C CA . MET A 1 459 ? 6.017 -12.812 14.699 1.00 73.06 459 MET A CA 1
ATOM 3711 C C . MET A 1 459 ? 4.799 -13.059 15.605 1.00 73.06 459 MET A C 1
ATOM 3713 O O . MET A 1 459 ? 4.924 -12.845 16.804 1.00 73.06 459 MET A O 1
ATOM 3717 N N . THR A 1 460 ? 3.637 -13.469 15.070 1.00 71.25 460 THR A N 1
ATOM 3718 C CA . THR A 1 460 ? 2.411 -13.684 15.872 1.00 71.25 460 THR A CA 1
ATOM 3719 C C . THR A 1 460 ? 1.959 -15.125 16.057 1.00 71.25 460 THR A C 1
ATOM 3721 O O . THR A 1 460 ? 1.233 -15.394 17.008 1.00 71.25 460 THR A O 1
ATOM 3724 N N . SER A 1 461 ? 2.285 -16.029 15.133 1.00 65.38 461 SER A N 1
ATOM 3725 C CA . SER A 1 461 ? 1.694 -17.382 15.067 1.00 65.38 461 SER A CA 1
ATOM 3726 C C . SER A 1 461 ? 2.737 -18.504 15.083 1.00 65.38 461 SER A C 1
ATOM 3728 O O . SER A 1 461 ? 2.417 -19.650 14.797 1.00 65.38 461 SER A O 1
ATOM 3730 N N . GLY A 1 462 ? 3.996 -18.197 15.414 1.00 56.53 462 GLY A N 1
ATOM 3731 C CA . GLY A 1 462 ? 5.009 -19.223 15.680 1.00 56.53 462 GLY A CA 1
ATOM 3732 C C . GLY A 1 462 ? 5.538 -19.993 14.462 1.00 56.53 462 GLY A C 1
ATOM 3733 O O . GLY A 1 462 ? 6.370 -20.874 14.648 1.00 56.53 462 GLY A O 1
ATOM 3734 N N . ILE A 1 463 ? 5.110 -19.661 13.238 1.00 60.78 463 ILE A N 1
ATOM 3735 C CA . ILE A 1 463 ? 5.553 -20.318 11.995 1.00 60.78 463 ILE A CA 1
ATOM 3736 C C . ILE A 1 463 ? 7.078 -20.219 11.839 1.00 60.78 463 ILE A C 1
ATOM 3738 O O . ILE A 1 463 ? 7.667 -19.190 12.154 1.00 60.78 463 ILE A O 1
ATOM 3742 N N . THR A 1 464 ? 7.719 -21.273 11.332 1.00 57.19 464 THR A N 1
ATOM 3743 C CA . THR A 1 464 ? 9.142 -21.266 10.961 1.00 57.19 464 THR A CA 1
ATOM 3744 C C . THR A 1 464 ? 9.314 -20.648 9.573 1.00 57.19 464 THR A C 1
ATOM 3746 O O . THR A 1 464 ? 8.631 -21.043 8.630 1.00 57.19 464 THR A O 1
ATOM 3749 N N . LEU A 1 465 ? 10.214 -19.674 9.434 1.00 58.66 465 LEU A N 1
ATOM 3750 C CA . LEU A 1 465 ? 10.527 -19.063 8.138 1.00 58.66 465 LEU A CA 1
ATOM 3751 C C . LEU A 1 465 ? 11.347 -20.016 7.268 1.00 58.66 465 LEU A C 1
ATOM 3753 O O . LEU A 1 465 ? 12.243 -20.701 7.767 1.00 58.66 465 LEU A O 1
ATOM 3757 N N . SER A 1 466 ? 11.099 -20.014 5.957 1.00 61.81 466 SER A N 1
ATOM 3758 C CA . SER A 1 466 ? 12.034 -20.634 5.021 1.00 61.81 466 SER A CA 1
ATOM 3759 C C . SER A 1 466 ? 13.343 -19.834 4.964 1.00 61.81 466 SER A C 1
ATOM 3761 O O . SER A 1 466 ? 13.406 -18.664 5.350 1.00 61.81 466 SER A O 1
ATOM 3763 N N . LYS A 1 467 ? 14.408 -20.440 4.429 1.00 58.59 467 LYS A N 1
ATOM 3764 C CA . LYS A 1 467 ? 15.693 -19.749 4.227 1.00 58.59 467 LYS A CA 1
ATOM 3765 C C . LYS A 1 467 ? 15.544 -18.490 3.357 1.00 58.59 467 LYS A C 1
ATOM 3767 O O . LYS A 1 467 ? 16.127 -17.459 3.675 1.00 58.59 467 LYS A O 1
ATOM 3772 N N . LYS A 1 468 ? 14.699 -18.558 2.322 1.00 59.16 468 LYS A N 1
ATOM 3773 C CA . LYS A 1 468 ? 14.369 -17.423 1.451 1.00 59.16 468 LYS A CA 1
ATOM 3774 C C . LYS A 1 468 ? 13.634 -16.321 2.215 1.00 59.16 468 LYS A C 1
ATOM 3776 O O . LYS A 1 468 ? 13.977 -15.151 2.080 1.00 59.16 468 LYS A O 1
ATOM 3781 N N . ASP A 1 469 ? 12.675 -16.693 3.064 1.00 56.59 469 ASP A N 1
ATOM 3782 C CA . ASP A 1 469 ? 11.954 -15.713 3.875 1.00 56.59 469 ASP A CA 1
ATOM 3783 C C . ASP A 1 469 ? 12.890 -14.995 4.850 1.00 56.59 469 ASP A C 1
ATOM 3785 O O . ASP A 1 469 ? 12.721 -13.798 5.051 1.00 56.59 469 ASP A O 1
ATOM 3789 N N . LEU A 1 470 ? 13.877 -15.697 5.428 1.00 57.56 470 LEU A N 1
ATOM 3790 C CA . LEU A 1 470 ? 14.907 -15.124 6.309 1.00 57.56 470 LEU A CA 1
ATOM 3791 C C . LEU A 1 470 ? 15.827 -14.137 5.572 1.00 57.56 470 LEU A C 1
ATOM 3793 O O . LEU A 1 470 ? 16.129 -13.070 6.108 1.00 57.56 470 LEU A O 1
ATOM 3797 N N . GLU A 1 471 ? 16.238 -14.455 4.344 1.00 58.38 471 GLU A N 1
ATOM 3798 C CA . GLU A 1 471 ? 17.030 -13.560 3.486 1.00 58.38 471 GLU A CA 1
ATOM 3799 C C . GLU A 1 471 ? 16.227 -12.290 3.135 1.00 58.38 471 GLU A C 1
ATOM 3801 O O . GLU A 1 471 ? 16.663 -11.170 3.431 1.00 58.38 471 GLU A O 1
ATOM 3806 N N . ASP A 1 472 ? 14.986 -12.448 2.657 1.00 57.12 472 ASP A N 1
ATOM 3807 C CA . ASP A 1 472 ? 14.053 -11.339 2.406 1.00 57.12 472 ASP A CA 1
ATOM 3808 C C . ASP A 1 472 ? 13.762 -10.531 3.691 1.00 57.12 472 ASP A C 1
ATOM 3810 O O . ASP A 1 472 ? 13.544 -9.311 3.655 1.00 57.12 472 ASP A O 1
ATOM 3814 N N . PHE A 1 473 ? 13.762 -11.179 4.863 1.00 55.56 473 PHE A N 1
ATOM 3815 C CA . PHE A 1 473 ? 13.561 -10.547 6.171 1.00 55.56 473 PHE A CA 1
ATOM 3816 C C . PHE A 1 473 ? 14.665 -9.533 6.491 1.00 55.56 473 PHE A C 1
ATOM 3818 O O . PHE A 1 473 ? 14.363 -8.411 6.931 1.00 55.56 473 PHE A O 1
ATOM 3825 N N . GLN A 1 474 ? 15.922 -9.922 6.241 1.00 52.06 474 GLN A N 1
ATOM 3826 C CA . GLN A 1 474 ? 17.141 -9.154 6.519 1.00 52.06 474 GLN A CA 1
ATOM 3827 C C . GLN A 1 474 ? 17.346 -7.993 5.533 1.00 52.06 474 GLN A C 1
ATOM 3829 O O . GLN A 1 474 ? 17.872 -6.928 5.911 1.00 52.06 474 GLN A O 1
ATOM 3834 N N . GLU A 1 475 ? 16.862 -8.147 4.300 1.00 52.81 475 GLU A N 1
ATOM 3835 C CA . GLU A 1 475 ? 16.838 -7.115 3.268 1.00 52.81 475 GLU A CA 1
ATOM 3836 C C . GLU A 1 475 ? 15.741 -6.065 3.525 1.00 52.81 475 GLU A C 1
ATOM 3838 O O . GLU A 1 475 ? 14.666 -6.024 2.930 1.00 52.81 475 GLU A O 1
ATOM 3843 N N . ALA A 1 476 ? 16.007 -5.133 4.437 1.00 45.62 476 ALA A N 1
ATOM 3844 C CA . ALA A 1 476 ? 15.107 -4.026 4.771 1.00 45.62 476 ALA A CA 1
ATOM 3845 C C . ALA A 1 476 ? 14.955 -2.949 3.656 1.00 45.62 476 ALA A C 1
ATOM 3847 O O . ALA A 1 476 ? 14.863 -1.759 3.959 1.00 45.62 476 ALA A O 1
ATOM 3848 N N . LYS A 1 477 ? 14.922 -3.314 2.364 1.00 52.16 477 LYS A N 1
ATOM 3849 C CA . LYS A 1 477 ? 14.819 -2.384 1.214 1.00 52.16 477 LYS A CA 1
ATOM 3850 C C . LYS A 1 477 ? 13.409 -2.360 0.593 1.00 52.16 477 LYS A C 1
ATOM 3852 O O . LYS A 1 477 ? 13.238 -2.438 -0.618 1.00 52.16 477 LYS A O 1
ATOM 3857 N N . LYS A 1 478 ? 12.377 -2.194 1.428 1.00 54.88 478 LYS A N 1
ATOM 3858 C CA . LYS A 1 478 ? 10.949 -2.316 1.047 1.00 54.88 478 LYS A CA 1
ATOM 3859 C C . LYS A 1 478 ? 10.467 -1.318 -0.024 1.00 54.88 478 LYS A C 1
ATOM 3861 O O . LYS A 1 478 ? 9.616 -1.661 -0.830 1.00 54.88 478 LYS A O 1
ATOM 3866 N N . THR A 1 479 ? 11.015 -0.102 -0.072 1.00 55.00 479 THR A N 1
ATOM 3867 C CA . THR A 1 479 ? 10.627 0.923 -1.068 1.00 55.00 479 THR A CA 1
ATOM 3868 C C . THR A 1 479 ? 11.347 0.748 -2.409 1.00 55.00 479 THR A C 1
ATOM 3870 O O . THR A 1 479 ? 10.984 1.386 -3.394 1.00 55.00 479 THR A O 1
ATOM 3873 N N . ARG A 1 480 ? 12.386 -0.096 -2.465 1.00 62.59 480 ARG A N 1
ATOM 3874 C CA . ARG A 1 480 ? 13.210 -0.250 -3.666 1.00 62.59 480 ARG A CA 1
ATOM 3875 C C . ARG A 1 480 ? 12.476 -1.034 -4.756 1.00 62.59 480 ARG A C 1
ATOM 3877 O O . ARG A 1 480 ? 12.462 -0.539 -5.871 1.00 62.59 480 ARG A O 1
ATOM 3884 N N . LYS A 1 481 ? 11.792 -2.137 -4.412 1.00 68.19 481 LYS A N 1
ATOM 3885 C CA . LYS A 1 481 ? 11.056 -2.982 -5.376 1.00 68.19 481 LYS A CA 1
ATOM 3886 C C . LYS A 1 481 ? 9.947 -2.215 -6.112 1.00 68.19 481 LYS A C 1
ATOM 3888 O O . LYS A 1 481 ? 9.979 -2.140 -7.329 1.00 68.19 481 LYS A O 1
ATOM 3893 N N . ILE A 1 482 ? 9.066 -1.502 -5.396 1.00 77.62 482 ILE A N 1
ATOM 3894 C CA . ILE A 1 482 ? 8.034 -0.652 -6.038 1.00 77.62 482 ILE A CA 1
ATOM 3895 C C . ILE A 1 482 ? 8.681 0.455 -6.885 1.00 77.62 482 ILE A C 1
ATOM 3897 O O . ILE A 1 482 ? 8.257 0.748 -7.996 1.00 77.62 482 ILE A O 1
ATOM 3901 N N . LYS A 1 483 ? 9.748 1.091 -6.387 1.00 77.88 483 LYS A N 1
ATOM 3902 C CA . LYS A 1 483 ? 10.463 2.104 -7.175 1.00 77.88 483 LYS A CA 1
ATOM 3903 C C . LYS A 1 483 ? 11.108 1.506 -8.427 1.00 77.88 483 LYS A C 1
ATOM 3905 O O . LYS A 1 483 ? 11.235 2.203 -9.428 1.00 77.88 483 LYS A O 1
ATOM 3910 N N . GLU A 1 484 ? 11.521 0.247 -8.384 1.00 73.69 484 GLU A N 1
ATOM 3911 C CA . GLU A 1 484 ? 12.067 -0.483 -9.523 1.00 73.69 484 GLU A CA 1
ATOM 3912 C C . GLU A 1 484 ? 10.981 -0.912 -10.513 1.00 73.69 484 GLU A C 1
ATOM 3914 O O . GLU A 1 484 ? 11.227 -0.786 -11.709 1.00 73.69 484 GLU A O 1
ATOM 3919 N N . SER A 1 485 ? 9.778 -1.299 -10.076 1.00 78.00 485 SER A N 1
ATOM 3920 C CA . SER A 1 485 ? 8.661 -1.601 -10.990 1.00 78.00 485 SER A CA 1
ATOM 3921 C C . SER A 1 485 ? 8.162 -0.368 -11.754 1.00 78.00 485 SER A C 1
ATOM 3923 O O . SER A 1 485 ? 7.696 -0.486 -12.878 1.00 78.00 485 SER A O 1
ATOM 3925 N N . THR A 1 486 ? 8.369 0.844 -11.220 1.00 79.31 486 THR A N 1
ATOM 3926 C CA . THR A 1 486 ? 8.094 2.097 -11.956 1.00 79.31 486 THR A CA 1
ATOM 3927 C C . THR A 1 486 ? 9.171 2.500 -12.975 1.00 79.31 486 THR A C 1
ATOM 3929 O O . THR A 1 486 ? 9.052 3.545 -13.611 1.00 79.31 486 THR A O 1
ATOM 3932 N N . LYS A 1 487 ? 10.264 1.745 -13.123 1.00 72.44 487 LYS A N 1
ATOM 3933 C CA . LYS A 1 487 ? 11.314 2.063 -14.104 1.00 72.44 487 LYS A CA 1
ATOM 3934 C C . LYS A 1 487 ? 11.143 1.232 -15.368 1.00 72.44 487 LYS A C 1
ATOM 3936 O O . LYS A 1 487 ? 10.980 0.015 -15.270 1.00 72.44 487 LYS A O 1
ATOM 3941 N N . SER A 1 488 ? 11.292 1.868 -16.529 1.00 66.94 488 SER A N 1
ATOM 3942 C CA . SER A 1 488 ? 11.430 1.144 -17.796 1.00 66.94 488 SER A CA 1
ATOM 3943 C C . SER A 1 488 ? 12.695 0.279 -17.810 1.00 66.94 488 SER A C 1
ATOM 3945 O O . SER A 1 488 ? 13.617 0.478 -17.007 1.00 66.94 488 SER A O 1
ATOM 3947 N N . ILE A 1 489 ? 12.738 -0.686 -18.730 1.00 63.22 489 ILE A N 1
ATOM 3948 C CA . ILE A 1 489 ? 13.921 -1.517 -19.004 1.00 63.22 489 ILE A CA 1
ATOM 3949 C C . ILE A 1 489 ? 15.143 -0.619 -19.250 1.00 63.22 489 ILE A C 1
ATOM 3951 O O . ILE A 1 489 ? 16.174 -0.781 -18.592 1.00 63.22 489 ILE A O 1
ATOM 3955 N N . ASP A 1 490 ? 14.977 0.416 -20.072 1.00 58.38 490 ASP A N 1
ATOM 3956 C CA . ASP A 1 490 ? 16.020 1.395 -20.382 1.00 58.38 490 ASP A CA 1
ATOM 3957 C C . ASP A 1 490 ? 16.487 2.157 -19.141 1.00 58.38 490 ASP A C 1
ATOM 3959 O O . ASP A 1 490 ? 17.683 2.249 -18.878 1.00 58.38 490 ASP A O 1
ATOM 3963 N N . GLN A 1 491 ? 15.569 2.647 -18.304 1.00 63.31 491 GLN A N 1
ATOM 3964 C CA . GLN A 1 491 ? 15.922 3.353 -17.065 1.00 63.31 491 GLN A CA 1
ATOM 3965 C C . GLN A 1 491 ? 16.666 2.448 -16.074 1.00 63.31 491 GLN A C 1
ATOM 3967 O O . GLN A 1 491 ? 17.550 2.907 -15.338 1.00 63.31 491 GLN A O 1
ATOM 3972 N N . LYS A 1 492 ? 16.319 1.155 -16.030 1.00 65.81 492 LYS A N 1
ATOM 3973 C CA . LYS A 1 492 ? 17.035 0.159 -15.225 1.00 65.81 492 LYS A CA 1
ATOM 3974 C C . LYS A 1 492 ? 18.451 -0.038 -15.767 1.00 65.81 492 LYS A C 1
ATOM 3976 O O . LYS A 1 492 ? 19.398 0.062 -14.984 1.00 65.81 492 LYS A O 1
ATOM 3981 N N . LEU A 1 493 ? 18.621 -0.218 -17.073 1.00 61.84 493 LEU A N 1
ATOM 3982 C CA . LEU A 1 493 ? 19.927 -0.415 -17.713 1.00 61.84 493 LEU A CA 1
ATOM 3983 C C . LEU A 1 493 ? 20.832 0.816 -17.665 1.00 61.84 493 LEU A C 1
ATOM 3985 O O . LEU A 1 493 ? 21.974 0.712 -17.221 1.00 61.84 493 LEU A O 1
ATOM 3989 N N . VAL A 1 494 ? 20.315 1.997 -18.006 1.00 60.41 494 VAL A N 1
ATOM 3990 C CA . VAL A 1 494 ? 21.050 3.271 -17.934 1.00 60.41 494 VAL A CA 1
ATOM 3991 C C . VAL A 1 494 ? 21.611 3.493 -16.529 1.00 60.41 494 VAL A C 1
ATOM 3993 O O . VAL A 1 494 ? 22.759 3.905 -16.374 1.00 60.41 494 VAL A O 1
ATOM 3996 N N . SER A 1 495 ? 20.860 3.140 -15.478 1.00 63.56 495 SER A N 1
ATOM 3997 C CA . SER A 1 495 ? 21.348 3.268 -14.100 1.00 63.56 495 SER A CA 1
ATOM 3998 C C . SER A 1 495 ? 22.537 2.354 -13.765 1.00 63.56 495 SER A C 1
ATOM 4000 O O . SER A 1 495 ? 23.337 2.698 -12.889 1.00 63.56 495 SER A O 1
ATOM 4002 N N . HIS A 1 496 ? 22.681 1.226 -14.468 1.00 62.62 496 HIS A N 1
ATOM 4003 C CA . HIS A 1 496 ? 23.850 0.352 -14.379 1.00 62.62 496 HIS A CA 1
ATOM 4004 C C . HIS A 1 496 ? 25.005 0.886 -15.235 1.00 62.62 496 HIS A C 1
ATOM 4006 O O . HIS A 1 496 ? 26.116 1.005 -14.720 1.00 62.62 496 HIS A O 1
ATOM 4012 N N . PHE A 1 497 ? 24.750 1.321 -16.476 1.00 61.47 497 PHE A N 1
ATOM 4013 C CA . PHE A 1 497 ? 25.785 1.904 -17.344 1.00 61.47 497 PHE A CA 1
ATOM 4014 C C . PHE A 1 497 ? 26.451 3.143 -16.742 1.00 61.47 497 PHE A C 1
ATOM 4016 O O . PHE A 1 497 ? 27.673 3.274 -16.808 1.00 61.47 497 PHE A O 1
ATOM 4023 N N . ILE A 1 498 ? 25.693 3.996 -16.041 1.00 60.75 498 ILE A N 1
ATOM 4024 C CA . ILE A 1 498 ? 26.252 5.141 -15.300 1.00 60.75 498 ILE A CA 1
ATOM 4025 C C . ILE A 1 498 ? 27.321 4.696 -14.289 1.00 60.75 498 ILE A C 1
ATOM 4027 O O . ILE A 1 498 ? 28.316 5.392 -14.100 1.00 60.75 498 ILE A O 1
ATOM 4031 N N . ARG A 1 499 ? 27.148 3.541 -13.635 1.00 63.59 499 ARG A N 1
ATOM 4032 C CA . ARG A 1 499 ? 28.124 3.021 -12.659 1.00 63.59 499 ARG A CA 1
ATOM 4033 C C . ARG A 1 499 ? 29.368 2.436 -13.324 1.00 63.59 499 ARG A C 1
ATOM 4035 O O . ARG A 1 499 ? 30.417 2.386 -12.688 1.00 63.59 499 ARG A O 1
ATOM 4042 N N . PHE A 1 500 ? 29.247 1.986 -14.570 1.00 64.44 500 PHE A N 1
ATOM 4043 C CA . PHE A 1 500 ? 30.331 1.373 -15.341 1.00 64.44 500 PHE A CA 1
ATOM 4044 C C . PHE A 1 500 ? 31.178 2.379 -16.118 1.00 64.44 500 PHE A C 1
ATOM 4046 O O . PHE A 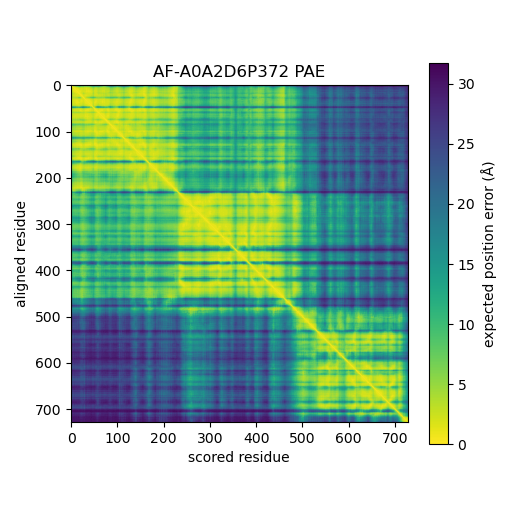1 500 ? 32.268 2.035 -16.573 1.00 64.44 500 PHE A O 1
ATOM 4053 N N . ARG A 1 501 ? 30.714 3.625 -16.231 1.00 65.19 501 ARG A N 1
ATOM 4054 C CA . ARG A 1 501 ? 31.406 4.701 -16.940 1.00 65.19 501 ARG A CA 1
ATOM 4055 C C . ARG A 1 501 ? 32.867 4.851 -16.499 1.00 65.19 501 ARG A C 1
ATOM 4057 O O . ARG A 1 501 ? 33.147 4.992 -15.308 1.00 65.19 501 ARG A O 1
ATOM 4064 N N . GLY A 1 502 ? 33.778 4.849 -17.476 1.00 64.50 502 GLY A N 1
ATOM 4065 C CA . GLY A 1 502 ? 35.215 5.073 -17.284 1.00 64.50 502 GLY A CA 1
ATOM 4066 C C . GLY A 1 502 ? 35.928 4.054 -16.388 1.00 64.50 502 GLY A C 1
ATOM 4067 O O . GLY A 1 502 ? 37.069 4.280 -15.996 1.00 64.50 502 GLY A O 1
ATOM 4068 N N . GLN A 1 503 ? 35.276 2.945 -16.021 1.00 69.88 503 GLN A N 1
ATOM 4069 C CA . GLN A 1 503 ? 35.872 1.936 -15.141 1.00 69.88 503 GLN A CA 1
ATOM 4070 C C . GLN A 1 503 ? 36.778 0.960 -15.905 1.00 69.88 503 GLN A C 1
ATOM 4072 O O . GLN A 1 503 ? 37.660 0.357 -15.288 1.00 69.88 503 GLN A O 1
ATOM 4077 N N . GLY A 1 504 ? 36.567 0.802 -17.216 1.00 68.50 504 GLY A N 1
ATOM 4078 C CA . GLY A 1 504 ? 37.249 -0.200 -18.033 1.00 68.50 504 GLY A CA 1
ATOM 4079 C C . GLY A 1 504 ? 36.694 -1.612 -17.855 1.00 68.50 504 GLY A C 1
ATOM 4080 O O . GLY A 1 504 ? 36.060 -1.948 -16.843 1.00 68.50 504 GLY A O 1
ATOM 4081 N N . LYS A 1 505 ? 36.976 -2.468 -18.840 1.00 68.69 505 LYS A N 1
ATOM 4082 C CA . LYS A 1 505 ? 36.432 -3.836 -18.950 1.00 68.69 505 LYS A CA 1
ATOM 4083 C C . LYS A 1 505 ? 36.648 -4.691 -17.694 1.00 68.69 505 LYS A C 1
ATOM 4085 O O . LYS A 1 505 ? 35.717 -5.327 -17.197 1.00 68.69 505 LYS A O 1
ATOM 4090 N N . ASP A 1 506 ? 37.837 -4.637 -17.097 1.00 69.19 506 ASP A N 1
ATOM 4091 C CA . ASP A 1 506 ? 38.202 -5.508 -15.971 1.00 69.19 506 ASP A CA 1
ATOM 4092 C C . ASP A 1 506 ? 37.509 -5.149 -14.655 1.00 69.19 506 ASP A C 1
ATOM 4094 O O . ASP A 1 506 ? 37.263 -6.020 -13.812 1.00 69.19 506 ASP A O 1
ATOM 4098 N N . LYS A 1 507 ? 37.223 -3.863 -14.422 1.00 71.12 507 LYS A N 1
ATOM 4099 C CA . LYS A 1 507 ? 36.493 -3.432 -13.221 1.00 71.12 507 LYS A CA 1
ATOM 4100 C C . LYS A 1 507 ? 35.004 -3.714 -13.358 1.00 71.12 507 LYS A C 1
ATOM 4102 O O . LYS A 1 507 ? 34.408 -4.169 -12.384 1.00 71.12 507 LYS A O 1
ATOM 4107 N N . VAL A 1 508 ? 34.431 -3.509 -14.546 1.00 69.75 508 VAL A N 1
ATOM 4108 C CA . VAL A 1 508 ? 33.030 -3.853 -14.838 1.00 69.75 508 VAL A CA 1
ATOM 4109 C C . VAL A 1 508 ? 32.814 -5.357 -14.675 1.00 69.75 508 VAL A C 1
ATOM 4111 O O . VAL A 1 508 ? 31.948 -5.766 -13.903 1.00 69.75 508 VAL A O 1
ATOM 4114 N N . SER A 1 509 ? 33.681 -6.187 -15.264 1.00 68.69 509 SER A N 1
ATOM 4115 C CA . SER A 1 509 ? 33.592 -7.645 -15.121 1.00 68.69 509 SER A CA 1
ATOM 4116 C C . SER A 1 509 ? 33.742 -8.101 -13.661 1.00 68.69 509 SER A C 1
ATOM 4118 O O . SER A 1 509 ? 32.986 -8.947 -13.181 1.00 68.69 509 SER A O 1
ATOM 4120 N N . ARG A 1 510 ? 34.671 -7.507 -12.893 1.00 72.56 510 ARG A N 1
ATOM 4121 C CA . ARG A 1 510 ? 34.800 -7.788 -11.449 1.00 72.56 510 ARG A CA 1
ATOM 4122 C C . ARG A 1 510 ? 33.586 -7.340 -10.642 1.00 72.56 510 ARG A C 1
ATOM 4124 O O . ARG A 1 510 ? 33.232 -8.025 -9.687 1.00 72.56 510 ARG A O 1
ATOM 4131 N N . PHE A 1 511 ? 32.969 -6.212 -10.987 1.00 70.56 511 PHE A N 1
ATOM 4132 C CA . PHE A 1 511 ? 31.750 -5.742 -10.331 1.00 70.56 511 PHE A CA 1
ATOM 4133 C C . PHE A 1 511 ? 30.600 -6.727 -10.556 1.00 70.56 511 PHE A C 1
ATOM 4135 O O . PHE A 1 511 ? 30.005 -7.184 -9.586 1.00 70.56 511 PHE A O 1
ATOM 4142 N N . LEU A 1 512 ? 30.357 -7.123 -11.808 1.00 66.81 512 LEU A N 1
ATOM 4143 C CA . LEU A 1 512 ? 29.295 -8.068 -12.170 1.00 66.81 512 LEU A CA 1
ATOM 4144 C C . LEU A 1 512 ? 29.499 -9.438 -11.501 1.00 66.81 512 LEU A C 1
ATOM 4146 O O . LEU A 1 512 ? 28.549 -10.046 -11.025 1.00 66.81 512 LEU A O 1
ATOM 4150 N N . LYS A 1 513 ? 30.750 -9.895 -11.349 1.00 67.50 513 LYS A N 1
ATOM 4151 C CA . LYS A 1 513 ? 31.062 -11.122 -10.589 1.00 67.50 513 LYS A CA 1
ATOM 4152 C C . LYS A 1 513 ? 30.786 -11.013 -9.086 1.00 67.50 513 LYS A C 1
ATOM 4154 O O . LYS A 1 513 ? 30.523 -12.027 -8.448 1.00 67.50 513 LYS A O 1
ATOM 4159 N N . ARG A 1 514 ? 30.904 -9.816 -8.502 1.00 67.38 514 ARG A N 1
ATOM 4160 C CA . ARG A 1 514 ? 30.674 -9.575 -7.064 1.00 67.38 514 ARG A CA 1
ATOM 4161 C C . ARG A 1 514 ? 29.210 -9.282 -6.735 1.00 67.38 514 ARG A C 1
ATOM 4163 O O . ARG A 1 514 ? 28.853 -9.373 -5.565 1.00 67.38 514 ARG A O 1
ATOM 4170 N N . ASP A 1 515 ? 28.399 -8.940 -7.733 1.00 60.84 515 ASP A N 1
ATOM 4171 C CA . ASP A 1 515 ? 26.972 -8.636 -7.602 1.00 60.84 515 ASP A CA 1
ATOM 4172 C C . ASP A 1 515 ? 26.151 -9.431 -8.642 1.00 60.84 515 ASP A C 1
ATOM 4174 O O . ASP A 1 515 ? 25.775 -8.886 -9.687 1.00 60.84 515 ASP A O 1
ATOM 4178 N N . PRO A 1 516 ? 25.903 -10.733 -8.383 1.00 61.34 516 PRO A N 1
ATOM 4179 C CA . PRO A 1 516 ? 25.225 -11.624 -9.324 1.00 61.34 516 PRO A CA 1
ATOM 4180 C C . PRO A 1 516 ? 23.805 -11.183 -9.689 1.00 61.34 516 PRO A C 1
ATOM 4182 O O . PRO A 1 516 ? 23.378 -11.433 -10.811 1.00 61.34 516 PRO A O 1
ATOM 4185 N N . GLU A 1 517 ? 23.086 -10.504 -8.788 1.00 56.69 517 GLU A N 1
ATOM 4186 C CA . GLU A 1 517 ? 21.737 -9.987 -9.061 1.00 56.69 517 GLU A CA 1
ATOM 4187 C C . GLU A 1 517 ? 21.768 -8.834 -10.062 1.00 56.69 517 GLU A C 1
ATOM 4189 O O . GLU A 1 517 ? 21.027 -8.845 -11.045 1.00 56.69 517 GLU A O 1
ATOM 4194 N N . SER A 1 518 ? 22.655 -7.852 -9.856 1.00 61.09 518 SER A N 1
ATOM 4195 C CA . SER A 1 518 ? 22.848 -6.780 -10.839 1.00 61.09 518 SER A CA 1
ATOM 4196 C C . SER A 1 518 ? 23.350 -7.345 -12.165 1.00 61.09 518 SER A C 1
ATOM 4198 O O . SER A 1 518 ? 22.933 -6.883 -13.223 1.00 61.09 518 SER A O 1
ATOM 4200 N N . ALA A 1 519 ? 24.217 -8.360 -12.130 1.00 62.69 519 ALA A N 1
ATOM 4201 C CA . ALA A 1 519 ? 24.703 -9.005 -13.339 1.00 62.69 519 ALA A CA 1
ATOM 4202 C C . ALA A 1 519 ? 23.586 -9.721 -14.094 1.00 62.69 519 ALA A C 1
ATOM 4204 O O . ALA A 1 519 ? 23.459 -9.528 -15.301 1.00 62.69 519 ALA A O 1
ATOM 4205 N N . GLN A 1 520 ? 22.756 -10.497 -13.397 1.00 62.34 520 GLN A N 1
ATOM 4206 C CA . GLN A 1 520 ? 21.593 -11.161 -13.975 1.00 62.34 520 GLN A CA 1
ATOM 4207 C C . GLN A 1 520 ? 20.601 -10.141 -14.535 1.00 62.34 520 GLN A C 1
ATOM 4209 O O . GLN A 1 520 ? 20.184 -10.277 -15.678 1.00 62.34 520 GLN A O 1
ATOM 4214 N N . SER A 1 521 ? 20.298 -9.078 -13.786 1.00 63.44 521 SER A N 1
ATOM 4215 C CA . SER A 1 521 ? 19.407 -8.012 -14.243 1.00 63.44 521 SER A CA 1
ATOM 4216 C C . SER A 1 521 ? 19.934 -7.339 -15.508 1.00 63.44 521 SER A C 1
ATOM 4218 O O . SER A 1 521 ? 19.186 -7.173 -16.466 1.00 63.44 521 SER A O 1
ATOM 4220 N N . VAL A 1 522 ? 21.222 -6.990 -15.561 1.00 62.78 522 VAL A N 1
ATOM 4221 C CA . VAL A 1 522 ? 21.805 -6.418 -16.777 1.00 62.78 522 VAL A CA 1
ATOM 4222 C C . VAL A 1 522 ? 21.764 -7.437 -17.914 1.00 62.78 522 VAL A C 1
ATOM 4224 O O . VAL A 1 522 ? 21.324 -7.090 -18.997 1.00 62.78 522 VAL A O 1
ATOM 4227 N N . ALA A 1 523 ? 22.125 -8.696 -17.679 1.00 62.75 523 ALA A N 1
ATOM 4228 C CA . ALA A 1 523 ? 22.140 -9.735 -18.708 1.00 62.75 523 ALA A CA 1
ATOM 4229 C C . ALA A 1 523 ? 20.744 -10.109 -19.253 1.00 62.75 523 ALA A C 1
ATOM 4231 O O . ALA A 1 523 ? 20.634 -10.497 -20.412 1.00 62.75 523 ALA A O 1
ATOM 4232 N N . GLU A 1 524 ? 19.684 -9.983 -18.450 1.00 61.22 524 GLU A N 1
ATOM 4233 C CA . GLU A 1 524 ? 18.286 -10.188 -18.864 1.00 61.22 524 GLU A CA 1
ATOM 4234 C C . GLU A 1 524 ? 17.708 -8.983 -19.612 1.00 61.22 524 GLU A C 1
ATOM 4236 O O . GLU A 1 524 ? 16.907 -9.143 -20.534 1.00 61.22 524 GLU A O 1
ATOM 4241 N N . LEU A 1 525 ? 18.098 -7.771 -19.212 1.00 61.66 525 LEU A N 1
ATOM 4242 C CA . LEU A 1 525 ? 17.593 -6.535 -19.803 1.00 61.66 525 LEU A CA 1
ATOM 4243 C C . LEU A 1 525 ? 18.354 -6.164 -21.082 1.00 61.66 525 LEU A C 1
ATOM 4245 O O . LEU A 1 525 ? 17.758 -5.624 -22.006 1.00 61.66 525 LEU A O 1
ATOM 4249 N N . TYR A 1 526 ? 19.653 -6.452 -21.158 1.00 62.28 526 TYR A N 1
ATOM 4250 C CA . TYR A 1 526 ? 20.536 -6.047 -22.255 1.00 62.28 526 TYR A CA 1
ATOM 4251 C C . TYR A 1 526 ? 20.107 -6.536 -23.653 1.00 62.28 526 TYR A C 1
ATOM 4253 O O . TYR A 1 526 ? 20.157 -5.740 -24.584 1.00 62.28 526 TYR A O 1
ATOM 4261 N N . PRO A 1 527 ? 19.601 -7.772 -23.837 1.00 54.12 527 PRO A N 1
ATOM 4262 C CA . PRO A 1 527 ? 19.072 -8.226 -25.126 1.00 54.12 527 PRO A CA 1
ATOM 4263 C C . PRO A 1 527 ? 17.710 -7.600 -25.477 1.00 54.12 527 PRO A C 1
ATOM 4265 O O . PRO A 1 527 ? 17.296 -7.642 -26.633 1.00 54.12 527 PRO A O 1
ATOM 4268 N N . LYS A 1 528 ? 16.999 -7.054 -24.478 1.00 55.00 528 LYS A N 1
ATOM 4269 C CA . LYS A 1 528 ? 15.717 -6.340 -24.623 1.00 55.00 528 LYS A CA 1
ATOM 4270 C C . LYS A 1 528 ? 15.911 -4.829 -24.758 1.00 55.00 528 LYS A C 1
ATOM 4272 O O . LYS A 1 528 ? 14.953 -4.110 -25.031 1.00 55.00 528 LYS A O 1
ATOM 4277 N N . PHE A 1 529 ? 17.139 -4.351 -24.557 1.00 55.12 529 PHE A N 1
ATOM 4278 C CA . PHE A 1 529 ? 17.517 -2.960 -24.729 1.00 55.12 529 PHE A CA 1
ATOM 4279 C C . PHE A 1 529 ? 17.466 -2.615 -26.209 1.00 55.12 529 PHE A C 1
ATOM 4281 O O . PHE A 1 529 ? 18.390 -2.892 -26.970 1.00 55.12 529 PHE A O 1
ATOM 4288 N N . LYS A 1 530 ? 16.374 -1.986 -26.621 1.00 53.69 530 LYS A N 1
ATOM 4289 C CA . LYS A 1 530 ? 16.360 -1.223 -27.859 1.00 53.69 530 LYS A CA 1
ATOM 4290 C C . LYS A 1 530 ? 16.873 0.149 -27.459 1.00 53.69 530 LYS A C 1
ATOM 4292 O O . LYS A 1 530 ? 16.174 0.849 -26.732 1.00 53.69 530 LYS A O 1
ATOM 4297 N N . MET A 1 531 ? 18.090 0.528 -27.877 1.00 52.50 531 MET A N 1
ATOM 4298 C CA . MET A 1 531 ? 18.509 1.935 -27.790 1.00 52.50 531 MET A CA 1
ATOM 4299 C C . MET A 1 531 ? 17.321 2.784 -28.229 1.00 52.50 531 MET A C 1
ATOM 4301 O O . MET A 1 531 ? 16.727 2.449 -29.259 1.00 52.50 531 MET A O 1
ATOM 4305 N N . SER A 1 532 ? 16.954 3.784 -27.410 1.00 50.78 532 SER A N 1
ATOM 4306 C CA . SER A 1 532 ? 15.680 4.506 -27.516 1.00 50.78 532 SER A CA 1
ATOM 4307 C C . SER A 1 532 ? 15.266 4.652 -28.975 1.00 50.78 532 SER A C 1
ATOM 4309 O O . SER A 1 532 ? 16.098 5.002 -29.812 1.00 50.78 532 SER A O 1
ATOM 4311 N N . LYS A 1 533 ? 14.005 4.353 -29.307 1.00 49.84 533 LYS A N 1
ATOM 4312 C CA . LYS A 1 533 ? 13.502 4.373 -30.695 1.00 49.84 533 LYS A CA 1
ATOM 4313 C C . LYS A 1 533 ? 13.986 5.612 -31.470 1.00 49.84 533 LYS A C 1
ATOM 4315 O O . LYS A 1 533 ? 14.348 5.521 -32.635 1.00 49.84 533 LYS A O 1
ATOM 4320 N N . ASN A 1 534 ? 14.115 6.735 -30.759 1.00 52.31 534 ASN A N 1
ATOM 4321 C CA . ASN A 1 534 ? 14.725 7.973 -31.226 1.00 52.31 534 ASN A CA 1
ATOM 4322 C C . ASN A 1 534 ? 16.197 7.840 -31.642 1.00 52.31 534 ASN A C 1
ATOM 4324 O O . ASN A 1 534 ? 16.507 8.243 -32.748 1.00 52.31 534 ASN A O 1
ATOM 4328 N N . ALA A 1 535 ? 17.095 7.292 -30.817 1.00 59.41 535 ALA A N 1
ATOM 4329 C CA . ALA A 1 535 ? 18.502 7.106 -31.176 1.00 59.41 535 ALA A CA 1
ATOM 4330 C C . ALA A 1 535 ? 18.704 6.094 -32.315 1.00 59.41 535 ALA A C 1
ATOM 4332 O O . ALA A 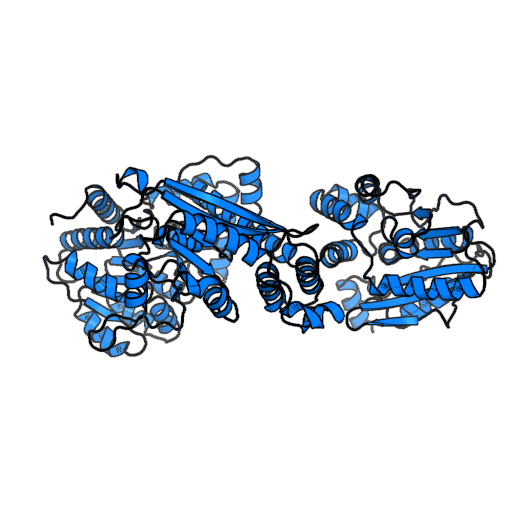1 535 ? 19.612 6.267 -33.125 1.00 59.41 535 ALA A O 1
ATOM 4333 N N . SER A 1 536 ? 17.833 5.084 -32.400 1.00 65.12 536 SER A N 1
ATOM 4334 C CA . SER A 1 536 ? 17.865 4.105 -33.488 1.00 65.12 536 SER A CA 1
ATOM 4335 C C . SER A 1 536 ? 17.476 4.703 -34.838 1.00 65.12 536 SER A C 1
ATOM 4337 O O . SER A 1 536 ? 18.201 4.544 -35.815 1.00 65.12 536 SER A O 1
ATOM 4339 N N . ASN A 1 537 ? 16.423 5.519 -34.873 1.00 68.38 537 ASN A N 1
ATOM 4340 C CA . ASN A 1 537 ? 16.023 6.247 -36.080 1.00 68.38 537 ASN A CA 1
ATOM 4341 C C . ASN A 1 537 ? 17.116 7.191 -36.622 1.00 68.38 537 ASN A C 1
ATOM 4343 O O . ASN A 1 537 ? 17.120 7.483 -37.813 1.00 68.38 537 ASN A O 1
ATOM 4347 N N . ILE A 1 538 ? 18.035 7.669 -35.772 1.00 72.62 538 ILE A N 1
ATOM 4348 C CA . ILE A 1 538 ? 19.119 8.575 -36.189 1.00 72.62 538 ILE A CA 1
ATOM 4349 C C . ILE A 1 538 ? 20.091 7.860 -37.109 1.00 72.62 538 ILE A C 1
ATOM 4351 O O . ILE A 1 538 ? 20.318 8.310 -38.228 1.00 72.62 538 ILE A O 1
ATOM 4355 N N . TYR A 1 539 ? 20.698 6.772 -36.626 1.00 76.62 539 TYR A N 1
ATOM 4356 C CA . TYR A 1 539 ? 21.686 6.083 -37.441 1.00 76.62 539 TYR A CA 1
ATOM 4357 C C . TYR A 1 539 ? 21.013 5.417 -38.637 1.00 76.62 539 TYR A C 1
ATOM 4359 O O . TYR A 1 539 ? 21.627 5.405 -39.688 1.00 76.62 539 TYR A O 1
ATOM 4367 N N . LEU A 1 540 ? 19.755 4.965 -38.534 1.00 81.81 540 LEU A N 1
ATOM 4368 C CA . LEU A 1 540 ? 19.003 4.487 -39.698 1.00 81.81 540 LEU A CA 1
ATOM 4369 C C . LEU A 1 540 ? 18.909 5.557 -40.792 1.00 81.81 540 LEU A C 1
ATOM 4371 O O . LEU A 1 540 ? 19.311 5.292 -41.916 1.00 81.81 540 LEU A O 1
ATOM 4375 N N . GLY A 1 541 ? 18.479 6.777 -40.456 1.00 83.44 541 GLY A N 1
ATOM 4376 C CA . GLY A 1 541 ? 18.395 7.862 -41.437 1.00 83.44 541 GLY A CA 1
ATOM 4377 C C . GLY A 1 541 ? 19.755 8.251 -42.027 1.00 83.44 541 GLY A C 1
ATOM 4378 O O . GLY A 1 541 ? 19.857 8.500 -43.222 1.00 83.44 541 GLY A O 1
ATOM 4379 N N . ILE A 1 542 ? 20.821 8.260 -41.215 1.00 86.81 542 ILE A N 1
ATOM 4380 C CA . ILE A 1 542 ? 22.183 8.520 -41.714 1.00 86.81 542 ILE A CA 1
ATOM 4381 C C . ILE A 1 542 ? 22.639 7.398 -42.653 1.00 86.81 542 ILE A C 1
ATOM 4383 O O . ILE A 1 542 ? 23.197 7.680 -43.707 1.00 86.81 542 ILE A O 1
ATOM 4387 N N . ILE A 1 543 ? 22.404 6.137 -42.289 1.00 89.00 543 ILE A N 1
ATOM 4388 C CA . ILE A 1 543 ? 22.767 4.974 -43.107 1.00 89.00 543 ILE A CA 1
ATOM 4389 C C . ILE A 1 543 ? 22.024 5.017 -44.440 1.00 89.00 543 ILE A C 1
ATOM 4391 O O . ILE A 1 543 ? 22.665 4.872 -45.474 1.00 89.00 543 ILE A O 1
ATOM 4395 N N . GLU A 1 544 ? 20.719 5.294 -44.426 1.00 88.44 544 GLU A N 1
ATOM 4396 C CA . GLU A 1 544 ? 19.909 5.429 -45.640 1.00 88.44 544 GLU A CA 1
ATOM 4397 C C . GLU A 1 544 ? 20.458 6.504 -46.589 1.00 88.44 544 GLU A C 1
ATOM 4399 O O . GLU A 1 544 ? 20.488 6.288 -47.798 1.00 88.44 544 GLU A O 1
ATOM 4404 N N . GLU A 1 545 ? 20.911 7.655 -46.078 1.00 88.94 545 GLU A N 1
ATOM 4405 C CA . GLU A 1 545 ? 21.539 8.686 -46.918 1.00 88.94 545 GLU A CA 1
ATOM 4406 C C . GLU A 1 545 ? 22.924 8.262 -47.428 1.00 88.94 545 GLU A C 1
ATOM 4408 O O . GLU A 1 545 ? 23.213 8.416 -48.615 1.00 88.94 545 GLU A O 1
ATOM 4413 N N . LEU A 1 546 ? 23.763 7.663 -46.577 1.00 88.81 546 LEU A N 1
ATOM 4414 C CA . LEU A 1 546 ? 25.090 7.182 -46.980 1.00 88.81 546 LEU A CA 1
ATOM 4415 C C . LEU A 1 546 ? 25.004 6.088 -48.058 1.00 88.81 546 LEU A C 1
ATOM 4417 O O . LEU A 1 546 ? 25.824 6.061 -48.978 1.00 88.81 546 LEU A O 1
ATOM 4421 N N . GLU A 1 547 ? 23.999 5.214 -47.983 1.00 88.56 547 GLU A N 1
ATOM 4422 C CA . GLU A 1 547 ? 23.770 4.147 -48.962 1.00 88.56 547 GLU A CA 1
ATOM 4423 C C . GLU A 1 547 ? 23.307 4.662 -50.329 1.00 88.56 547 GLU A C 1
ATOM 4425 O O . GLU A 1 547 ? 23.552 3.998 -51.340 1.00 88.56 547 GLU A O 1
ATOM 4430 N N . LYS A 1 548 ? 22.696 5.855 -50.399 1.00 87.12 548 LYS A N 1
ATOM 4431 C CA . LYS A 1 548 ? 22.391 6.509 -51.685 1.00 87.12 548 LYS A CA 1
ATOM 4432 C C . LYS A 1 548 ? 23.656 6.941 -52.420 1.00 87.12 548 LYS A C 1
ATOM 4434 O O . LYS A 1 548 ? 23.650 6.984 -53.650 1.00 87.12 548 LYS A O 1
ATOM 4439 N N . GLU A 1 549 ? 24.716 7.279 -51.688 1.00 81.25 549 GLU A N 1
ATOM 4440 C CA . GLU A 1 549 ? 26.000 7.676 -52.265 1.00 81.25 549 GLU A CA 1
ATOM 4441 C C . GLU A 1 549 ? 26.848 6.460 -52.651 1.00 81.25 549 GLU A C 1
ATOM 4443 O O . GLU A 1 549 ? 27.366 6.405 -53.766 1.00 81.25 549 GLU A O 1
ATOM 4448 N N . ASN A 1 550 ? 26.997 5.488 -51.742 1.00 82.00 550 ASN A N 1
ATOM 4449 C CA . ASN A 1 550 ? 27.742 4.249 -51.977 1.00 82.00 550 ASN A CA 1
ATOM 4450 C C . ASN A 1 550 ? 27.126 3.070 -51.199 1.00 82.00 550 ASN A C 1
ATOM 4452 O O . ASN A 1 550 ? 26.922 3.196 -49.992 1.00 82.00 550 ASN A O 1
ATOM 4456 N N . PRO A 1 551 ? 26.917 1.895 -51.825 1.00 84.31 551 PRO A N 1
ATOM 4457 C CA . PRO A 1 551 ? 26.408 0.714 -51.127 1.00 84.31 551 PRO A CA 1
ATOM 4458 C C . PRO A 1 551 ? 27.305 0.274 -49.958 1.00 84.31 551 PRO A C 1
ATOM 4460 O O . PRO A 1 551 ? 28.518 0.123 -50.120 1.00 84.31 551 PRO A O 1
ATOM 4463 N N . LEU A 1 552 ? 26.702 0.021 -48.792 1.00 88.62 552 LEU A N 1
ATOM 4464 C CA . LEU A 1 552 ? 27.383 -0.439 -47.576 1.00 88.62 552 LEU A CA 1
ATOM 4465 C C . LEU A 1 552 ? 27.101 -1.935 -47.347 1.00 88.62 552 LEU A C 1
ATOM 4467 O O . LEU A 1 552 ? 26.172 -2.310 -46.631 1.00 88.62 552 LEU A O 1
ATOM 4471 N N . GLU A 1 553 ? 27.897 -2.802 -47.976 1.00 85.00 553 GLU A N 1
ATOM 4472 C CA . GLU A 1 553 ? 27.644 -4.253 -48.007 1.00 85.00 553 GLU A CA 1
ATOM 4473 C C . GLU A 1 553 ? 27.952 -4.963 -46.682 1.00 85.00 553 GLU A C 1
ATOM 4475 O O . GLU A 1 553 ? 27.222 -5.864 -46.269 1.00 85.00 553 GLU A O 1
ATOM 4480 N N . VAL A 1 554 ? 29.044 -4.591 -46.008 1.00 88.62 554 VAL A N 1
ATOM 4481 C CA . VAL A 1 554 ? 29.489 -5.239 -44.769 1.00 88.62 554 VAL A CA 1
ATOM 4482 C C . VAL A 1 554 ? 29.402 -4.257 -43.608 1.00 88.62 554 VAL A C 1
ATOM 4484 O O . VAL A 1 554 ? 30.237 -3.360 -43.466 1.00 88.62 554 VAL A O 1
ATOM 4487 N N . LYS A 1 555 ? 28.406 -4.465 -42.742 1.00 90.31 555 LYS A N 1
ATOM 4488 C CA . LYS A 1 555 ? 28.129 -3.625 -41.572 1.00 90.31 555 LYS A CA 1
ATOM 4489 C C . LYS A 1 555 ? 28.508 -4.326 -40.264 1.00 90.31 555 LYS A C 1
ATOM 4491 O O . LYS A 1 555 ? 28.325 -5.539 -40.109 1.00 90.31 555 LYS A O 1
ATOM 4496 N N . LEU A 1 556 ? 29.020 -3.551 -39.312 1.00 87.00 556 LEU A N 1
ATOM 4497 C CA . LEU A 1 556 ? 29.409 -4.000 -37.977 1.00 87.00 556 LEU A CA 1
ATOM 4498 C C . LEU A 1 556 ? 28.691 -3.177 -36.901 1.00 87.00 556 LEU A C 1
ATOM 4500 O O . LEU A 1 556 ? 28.827 -1.957 -36.833 1.00 87.00 556 LEU A O 1
ATOM 4504 N N . ASP A 1 557 ? 27.982 -3.877 -36.025 1.00 84.00 557 ASP A N 1
ATOM 4505 C CA . ASP A 1 557 ? 27.446 -3.377 -34.763 1.00 84.00 557 ASP A CA 1
ATOM 4506 C C . ASP A 1 557 ? 28.509 -3.573 -33.673 1.00 84.00 557 ASP A C 1
ATOM 4508 O O . ASP A 1 557 ? 28.852 -4.707 -33.313 1.00 84.00 557 ASP A O 1
ATOM 4512 N N . LEU A 1 558 ? 29.069 -2.465 -33.187 1.00 83.25 558 LEU A N 1
ATOM 4513 C CA . LEU A 1 558 ? 30.060 -2.442 -32.121 1.00 83.25 558 LEU A CA 1
ATOM 4514 C C . LEU A 1 558 ? 29.421 -1.908 -30.835 1.00 83.25 558 LEU A C 1
ATOM 4516 O O . LEU A 1 558 ? 29.329 -0.702 -30.592 1.00 83.25 558 LEU A O 1
ATOM 4520 N N . ALA A 1 559 ? 29.020 -2.844 -29.980 1.00 73.88 559 ALA A N 1
ATOM 4521 C CA . ALA A 1 559 ? 28.448 -2.601 -28.666 1.00 73.88 559 ALA A CA 1
ATOM 4522 C C . ALA A 1 559 ? 27.171 -1.738 -28.668 1.00 73.88 559 ALA A C 1
ATOM 4524 O O . ALA A 1 559 ? 26.967 -0.963 -27.733 1.00 73.88 559 ALA A O 1
ATOM 4525 N N . CYS A 1 560 ? 26.295 -1.843 -29.677 1.00 68.62 560 CYS A N 1
ATOM 4526 C CA . CYS A 1 560 ? 24.985 -1.167 -29.702 1.00 68.62 560 CYS A CA 1
ATOM 4527 C C . CYS A 1 560 ? 23.875 -1.909 -28.942 1.00 68.62 560 CYS A C 1
ATOM 4529 O O . CYS A 1 560 ? 22.755 -1.403 -28.847 1.00 68.62 560 CYS A O 1
ATOM 4531 N N . GLY A 1 561 ? 24.192 -3.058 -28.346 1.00 66.62 561 GLY A N 1
ATOM 4532 C CA . GLY A 1 561 ? 23.226 -4.009 -27.807 1.00 66.62 561 GLY A CA 1
ATOM 4533 C C . GLY A 1 561 ? 23.091 -5.213 -28.738 1.00 66.62 561 GLY A C 1
ATOM 4534 O O . GLY A 1 561 ? 23.388 -5.141 -29.927 1.00 66.62 561 GLY A O 1
ATOM 4535 N N . ILE A 1 562 ? 22.670 -6.354 -28.195 1.00 63.09 562 ILE A N 1
ATOM 4536 C CA . ILE A 1 562 ? 22.703 -7.637 -28.912 1.00 63.09 562 ILE A CA 1
ATOM 4537 C C . ILE A 1 562 ? 21.796 -7.588 -30.154 1.00 63.09 562 ILE A C 1
ATOM 4539 O O . ILE A 1 562 ? 20.578 -7.691 -30.039 1.00 63.09 562 ILE A O 1
ATOM 4543 N N . GLY A 1 563 ? 22.406 -7.456 -31.339 1.00 62.31 563 GLY A N 1
ATOM 4544 C CA . GLY A 1 563 ? 21.722 -7.463 -32.637 1.00 62.31 563 GLY A CA 1
ATOM 4545 C C . GLY A 1 563 ? 20.890 -6.213 -32.943 1.00 62.31 563 GLY A C 1
ATOM 4546 O O . GLY A 1 563 ? 20.075 -6.256 -33.864 1.00 62.31 563 GLY A O 1
ATOM 4547 N N . ALA A 1 564 ? 21.067 -5.122 -32.192 1.00 68.69 564 ALA A N 1
ATOM 4548 C CA . ALA A 1 564 ? 20.214 -3.935 -32.270 1.00 68.69 564 ALA A CA 1
ATOM 4549 C C . ALA A 1 564 ? 20.198 -3.301 -33.672 1.00 68.69 564 ALA A C 1
ATOM 4551 O O . ALA A 1 564 ? 19.125 -2.953 -34.179 1.00 68.69 564 ALA A O 1
ATOM 4552 N N . LEU A 1 565 ? 21.366 -3.203 -34.316 1.00 74.62 565 LEU A N 1
ATOM 4553 C CA . LEU A 1 565 ? 21.479 -2.644 -35.663 1.00 74.62 565 LEU A CA 1
ATOM 4554 C C . LEU A 1 565 ? 20.804 -3.539 -36.713 1.00 74.62 565 LEU A C 1
ATOM 4556 O O . LEU A 1 565 ? 20.016 -3.049 -37.517 1.00 74.62 565 LEU A O 1
ATOM 4560 N N . GLY A 1 566 ? 21.046 -4.853 -36.661 1.00 73.12 566 GLY A N 1
ATOM 4561 C CA . GLY A 1 566 ? 20.460 -5.810 -37.608 1.00 73.12 566 GLY A CA 1
ATOM 4562 C C . GLY A 1 566 ? 18.933 -5.897 -37.513 1.00 73.12 566 GLY A C 1
ATOM 4563 O O . GLY A 1 566 ? 18.259 -5.972 -38.534 1.00 73.12 566 GLY A O 1
ATOM 4564 N N . ILE A 1 567 ? 18.367 -5.804 -36.303 1.00 70.25 567 ILE A N 1
ATOM 4565 C CA . ILE A 1 567 ? 16.906 -5.744 -36.098 1.00 70.25 567 ILE A CA 1
ATOM 4566 C C . ILE A 1 567 ? 16.319 -4.476 -36.722 1.00 70.25 567 ILE A C 1
ATOM 4568 O O . ILE A 1 567 ? 15.247 -4.516 -37.318 1.00 70.25 567 ILE A O 1
ATOM 4572 N N . SER A 1 568 ? 17.012 -3.352 -36.556 1.00 72.69 568 SER A N 1
ATOM 4573 C CA . SER A 1 568 ? 16.539 -2.049 -37.021 1.00 72.69 568 SER A CA 1
ATOM 4574 C C . SER A 1 568 ? 16.596 -1.930 -38.547 1.00 72.69 568 SER A C 1
ATOM 4576 O O . SER A 1 568 ? 15.680 -1.367 -39.138 1.00 72.69 568 SER A O 1
ATOM 4578 N N . LEU A 1 569 ? 17.635 -2.494 -39.173 1.00 74.75 569 LEU A N 1
ATOM 4579 C CA . LEU A 1 569 ? 17.823 -2.524 -40.630 1.00 74.75 569 LEU A CA 1
ATOM 4580 C C . LEU A 1 569 ? 17.096 -3.693 -41.315 1.00 74.75 569 LEU A C 1
ATOM 4582 O O . LEU A 1 569 ? 16.933 -3.686 -42.531 1.00 74.75 569 LEU A O 1
ATOM 4586 N N . ASN A 1 570 ? 16.647 -4.690 -40.546 1.00 77.12 570 ASN A N 1
ATOM 4587 C CA . ASN A 1 570 ? 16.081 -5.941 -41.053 1.00 77.12 570 ASN A CA 1
ATOM 4588 C C . ASN A 1 570 ? 17.031 -6.678 -42.026 1.00 77.12 570 ASN A C 1
ATOM 4590 O O . ASN A 1 570 ? 16.611 -7.197 -43.061 1.00 77.12 570 ASN A O 1
ATOM 4594 N N . GLU A 1 571 ? 18.325 -6.721 -41.691 1.00 77.81 571 GLU A N 1
ATOM 4595 C CA . GLU A 1 571 ? 19.383 -7.329 -42.509 1.00 77.81 571 GLU A CA 1
ATOM 4596 C C . GLU A 1 571 ? 20.482 -7.978 -41.633 1.00 77.81 571 GLU A C 1
ATOM 4598 O O . GLU A 1 571 ? 20.606 -7.647 -40.446 1.00 77.81 571 GLU A O 1
ATOM 4603 N N . PRO A 1 572 ? 21.298 -8.909 -42.171 1.00 76.62 572 PRO A N 1
ATOM 4604 C CA . PRO A 1 572 ? 22.355 -9.558 -41.399 1.00 76.62 572 PRO A CA 1
ATOM 4605 C C . PRO A 1 572 ? 23.523 -8.602 -41.118 1.00 76.62 572 PRO A C 1
ATOM 4607 O O . PRO A 1 572 ? 24.178 -8.103 -42.031 1.00 76.62 572 PRO A O 1
ATOM 4610 N N . VAL A 1 573 ? 23.843 -8.417 -39.836 1.00 77.56 573 VAL A N 1
ATOM 4611 C CA . VAL A 1 573 ? 24.924 -7.539 -39.361 1.00 77.56 573 VAL A CA 1
ATOM 4612 C C . VAL A 1 573 ? 25.877 -8.328 -38.458 1.00 77.56 573 VAL A C 1
ATOM 4614 O O . VAL A 1 573 ? 25.456 -9.188 -37.678 1.00 77.56 573 VAL A O 1
ATOM 4617 N N . ILE A 1 574 ? 27.183 -8.054 -38.544 1.00 78.69 574 ILE A N 1
ATOM 4618 C CA . ILE A 1 574 ? 28.159 -8.613 -37.596 1.00 78.69 574 ILE A CA 1
ATOM 4619 C C . ILE A 1 574 ? 27.990 -7.866 -36.268 1.00 78.69 574 ILE A C 1
ATOM 4621 O O . ILE A 1 574 ? 28.088 -6.648 -36.259 1.00 78.69 574 ILE A O 1
ATOM 4625 N N . SER A 1 575 ? 27.776 -8.557 -35.145 1.00 74.19 575 SER A N 1
ATOM 4626 C CA . SER A 1 575 ? 27.641 -7.907 -33.828 1.00 74.19 575 SER A CA 1
ATOM 4627 C C . SER A 1 575 ? 28.767 -8.314 -32.873 1.00 74.19 575 SER A C 1
ATOM 4629 O O . SER A 1 575 ? 28.980 -9.506 -32.615 1.00 74.19 575 SER A O 1
ATOM 4631 N N . LEU A 1 576 ? 29.471 -7.315 -32.332 1.00 73.31 576 LEU A N 1
ATOM 4632 C CA . LEU A 1 576 ? 30.536 -7.434 -31.331 1.00 73.31 576 LEU A CA 1
ATOM 4633 C C . LEU A 1 576 ? 30.127 -6.714 -30.043 1.00 73.31 576 LEU A C 1
ATOM 4635 O O . LEU A 1 576 ? 29.785 -5.538 -30.080 1.00 73.31 576 LEU A O 1
ATOM 4639 N N . ASP A 1 577 ? 30.216 -7.393 -28.898 1.00 69.56 577 ASP A N 1
ATOM 4640 C CA . ASP A 1 577 ? 29.844 -6.814 -27.601 1.00 69.56 577 ASP A CA 1
ATOM 4641 C C . ASP A 1 577 ? 30.862 -7.117 -26.483 1.00 69.56 577 ASP A C 1
ATOM 4643 O O . ASP A 1 577 ? 31.671 -8.047 -26.579 1.00 69.56 577 ASP A O 1
ATOM 4647 N N . ILE A 1 578 ? 30.828 -6.308 -25.422 1.00 61.62 578 ILE A N 1
ATOM 4648 C CA . ILE A 1 578 ? 31.958 -6.031 -24.521 1.00 61.62 578 ILE A CA 1
ATOM 4649 C C . ILE A 1 578 ? 32.064 -7.039 -23.372 1.00 61.62 578 ILE A C 1
ATOM 4651 O O . ILE A 1 578 ? 33.176 -7.381 -22.963 1.00 61.62 578 ILE A O 1
ATOM 4655 N N . ASP A 1 579 ? 30.935 -7.517 -22.826 1.00 64.00 579 ASP A N 1
ATOM 4656 C CA . ASP A 1 579 ? 30.935 -8.349 -21.615 1.00 64.00 579 ASP A CA 1
ATOM 4657 C C . ASP A 1 579 ? 30.440 -9.798 -21.852 1.00 64.00 579 ASP A C 1
ATOM 4659 O O . ASP A 1 579 ? 29.340 -10.022 -22.367 1.00 64.00 579 ASP A O 1
ATOM 4663 N N . PRO A 1 580 ? 31.211 -10.822 -21.431 1.00 58.56 580 PRO A N 1
ATOM 4664 C CA . PRO A 1 580 ? 30.872 -12.230 -21.651 1.00 58.56 580 PRO A CA 1
ATOM 4665 C C . PRO A 1 580 ? 29.631 -12.710 -20.900 1.00 58.56 580 PRO A C 1
ATOM 4667 O O . PRO A 1 580 ? 28.974 -13.648 -21.350 1.00 58.56 580 PRO A O 1
ATOM 4670 N N . PHE A 1 581 ? 29.349 -12.121 -19.737 1.00 58.47 581 PHE A N 1
ATOM 4671 C CA . PHE A 1 581 ? 28.224 -12.497 -18.891 1.00 58.47 581 PHE A CA 1
ATOM 4672 C C . PHE A 1 581 ? 26.912 -11.994 -19.505 1.00 58.47 581 PHE A C 1
ATOM 4674 O O . PHE A 1 581 ? 25.947 -12.752 -19.594 1.00 58.47 581 PHE A O 1
ATOM 4681 N N . MET A 1 582 ? 26.911 -10.757 -20.016 1.00 60.31 582 MET A N 1
ATOM 4682 C CA . MET A 1 582 ? 25.771 -10.177 -20.741 1.00 60.31 582 MET A CA 1
ATOM 4683 C C . MET A 1 582 ? 25.483 -10.933 -22.051 1.00 60.31 582 MET A C 1
ATOM 4685 O O . MET A 1 582 ? 24.334 -11.260 -22.346 1.00 60.31 582 MET A O 1
ATOM 4689 N N . LEU A 1 583 ? 26.535 -11.303 -22.793 1.00 58.75 583 LEU A N 1
ATOM 4690 C CA . LEU A 1 583 ? 26.433 -12.072 -24.040 1.00 58.75 583 LEU A CA 1
ATOM 4691 C C . LEU A 1 583 ? 25.943 -13.516 -23.848 1.00 58.75 583 LEU A C 1
ATOM 4693 O O . LEU A 1 583 ? 25.178 -14.017 -24.671 1.00 58.75 583 LEU A O 1
ATOM 4697 N N . HIS A 1 584 ? 26.380 -14.209 -22.790 1.00 60.00 584 HIS A N 1
ATOM 4698 C CA . HIS A 1 584 ? 26.015 -15.613 -22.553 1.00 60.00 584 HIS A CA 1
ATOM 4699 C C . HIS A 1 584 ? 24.504 -15.796 -22.355 1.00 60.00 584 HIS A C 1
ATOM 4701 O O . HIS A 1 584 ? 23.943 -16.776 -22.831 1.00 60.00 584 HIS A O 1
ATOM 4707 N N . LYS A 1 585 ? 23.836 -14.861 -21.671 1.00 56.25 585 LYS A N 1
ATOM 4708 C CA . LYS A 1 585 ? 22.380 -14.909 -21.461 1.00 56.25 585 LYS A CA 1
ATOM 4709 C C . LYS A 1 585 ? 21.583 -14.431 -22.677 1.00 56.25 585 LYS A C 1
ATOM 4711 O O . LYS A 1 585 ? 20.520 -14.977 -22.941 1.00 56.25 585 LYS A O 1
ATOM 4716 N N . GLY A 1 586 ? 22.103 -13.473 -23.448 1.00 53.66 586 GLY A N 1
ATOM 4717 C CA . GLY A 1 586 ? 21.438 -12.995 -24.665 1.00 53.66 586 GLY A CA 1
ATOM 4718 C C . GLY A 1 586 ? 21.533 -13.933 -25.873 1.00 53.66 586 GLY A C 1
ATOM 4719 O O . GLY A 1 586 ? 20.672 -13.880 -26.746 1.00 53.66 586 GLY A O 1
ATOM 4720 N N . LYS A 1 587 ? 22.530 -14.830 -25.915 1.00 55.44 587 LYS A N 1
ATOM 4721 C CA . LYS A 1 587 ? 22.696 -15.833 -26.986 1.00 55.44 587 LYS A CA 1
ATOM 4722 C C . LYS A 1 587 ? 21.504 -16.780 -27.149 1.00 55.44 587 LYS A C 1
ATOM 4724 O O . LYS A 1 587 ? 21.264 -17.250 -28.254 1.00 55.44 587 LYS A O 1
ATOM 4729 N N . GLU A 1 588 ? 20.768 -17.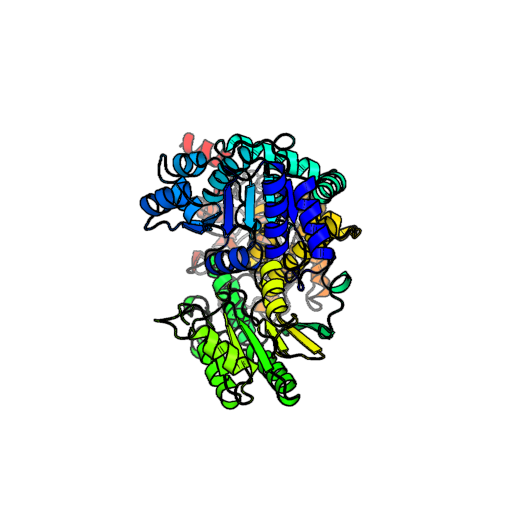067 -26.076 1.00 54.16 588 GLU A N 1
ATOM 4730 C CA . GLU A 1 588 ? 19.588 -17.945 -26.127 1.00 54.16 588 GLU A CA 1
ATOM 4731 C C . GLU A 1 588 ? 18.383 -17.276 -26.816 1.00 54.16 588 GLU A C 1
ATOM 4733 O O . GLU A 1 588 ? 17.488 -17.973 -27.292 1.00 54.16 588 GLU A O 1
ATOM 4738 N N . LEU A 1 589 ? 18.378 -15.941 -26.918 1.00 51.72 589 LEU A N 1
ATOM 4739 C CA . LEU A 1 589 ? 17.268 -15.151 -27.461 1.00 51.72 589 LEU A CA 1
ATOM 4740 C C . LEU A 1 589 ? 17.402 -14.839 -28.962 1.00 51.72 589 LEU A C 1
ATOM 4742 O O . LEU A 1 589 ? 16.397 -14.533 -29.596 1.00 51.72 589 LEU A O 1
ATOM 4746 N N . TYR A 1 590 ? 18.598 -14.952 -29.554 1.00 54.44 590 TYR A N 1
ATOM 4747 C CA . TYR A 1 590 ? 18.846 -14.561 -30.950 1.00 54.44 590 TYR A CA 1
ATOM 4748 C C . TYR A 1 590 ? 19.657 -15.623 -31.703 1.00 54.44 590 TYR A C 1
ATOM 4750 O O . TYR A 1 590 ? 20.844 -15.815 -31.444 1.00 54.44 590 TYR A O 1
ATOM 4758 N N . LYS A 1 591 ? 19.006 -16.321 -32.646 1.00 52.03 591 LYS A N 1
ATOM 4759 C CA . LYS A 1 591 ? 19.576 -17.477 -33.367 1.00 52.03 591 LYS A CA 1
ATOM 4760 C C . LYS A 1 591 ? 20.305 -17.129 -34.673 1.00 52.03 591 LYS A C 1
ATOM 4762 O O . LYS A 1 591 ? 21.066 -17.960 -35.156 1.00 52.03 591 LYS A O 1
ATOM 4767 N N . GLU A 1 592 ? 20.084 -15.940 -35.238 1.00 53.22 592 GLU A N 1
ATOM 4768 C CA . GLU A 1 592 ? 20.431 -15.652 -36.643 1.00 53.22 592 GLU A CA 1
ATOM 4769 C C . GLU A 1 592 ? 21.699 -14.796 -36.842 1.00 53.22 592 GLU A C 1
ATOM 4771 O O . GLU A 1 592 ? 22.306 -14.857 -37.908 1.00 53.22 592 GLU A O 1
ATOM 4776 N N . ASN A 1 593 ? 22.176 -14.072 -35.819 1.00 55.91 593 ASN A N 1
ATOM 4777 C CA . ASN A 1 593 ? 23.363 -13.211 -35.937 1.00 55.91 593 AS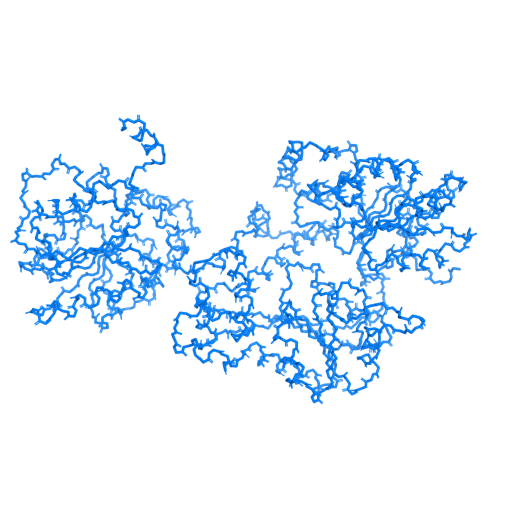N A CA 1
ATOM 4778 C C . ASN A 1 593 ? 24.651 -13.886 -35.436 1.00 55.91 593 ASN A C 1
ATOM 4780 O O . ASN A 1 593 ? 24.682 -14.558 -34.400 1.00 55.91 593 ASN A O 1
ATOM 4784 N N . LYS A 1 594 ? 25.767 -13.652 -36.143 1.00 59.16 594 LYS A N 1
ATOM 4785 C CA . LYS A 1 594 ? 27.100 -14.138 -35.752 1.00 59.16 594 LYS A CA 1
ATOM 4786 C C . LYS A 1 594 ? 27.652 -13.294 -34.597 1.00 59.16 594 LYS A C 1
ATOM 4788 O O . LYS A 1 594 ? 28.361 -12.317 -34.812 1.00 59.16 594 LYS A O 1
ATOM 4793 N N . LEU A 1 595 ? 27.333 -13.693 -33.366 1.00 63.38 595 LEU A N 1
ATOM 4794 C CA . LEU A 1 595 ? 27.809 -13.041 -32.142 1.00 63.38 595 LEU A CA 1
ATOM 4795 C C . LEU A 1 595 ? 29.263 -13.417 -31.845 1.00 63.38 595 LEU A C 1
ATOM 4797 O O . LEU A 1 595 ? 29.563 -14.562 -31.480 1.00 63.38 595 LEU A O 1
ATOM 4801 N N . VAL A 1 596 ? 30.160 -12.441 -31.958 1.00 63.69 596 VAL A N 1
ATOM 4802 C CA . VAL A 1 596 ? 31.585 -12.612 -31.662 1.00 63.69 596 VAL A CA 1
ATOM 4803 C C . VAL A 1 596 ? 31.928 -11.868 -30.368 1.00 63.69 596 VAL A C 1
ATOM 4805 O O . VAL A 1 596 ? 31.435 -10.779 -30.094 1.00 63.69 596 VAL A O 1
ATOM 4808 N N . ARG A 1 597 ? 32.745 -12.494 -29.518 1.00 65.94 597 ARG A N 1
ATOM 4809 C CA . ARG A 1 597 ? 33.173 -11.925 -28.236 1.00 65.94 597 ARG A CA 1
ATOM 4810 C C . ARG A 1 597 ? 34.559 -11.327 -28.406 1.00 65.94 597 ARG A C 1
ATOM 4812 O O . ARG A 1 597 ? 35.501 -12.087 -28.622 1.00 65.94 597 ARG A O 1
ATOM 4819 N N . SER A 1 598 ? 34.686 -10.013 -28.239 1.00 67.69 598 SER A N 1
ATOM 4820 C CA . SER A 1 598 ? 35.995 -9.368 -28.197 1.00 67.69 598 SER A CA 1
ATOM 4821 C C . SER A 1 598 ? 35.974 -8.031 -27.463 1.00 67.69 598 SER A C 1
ATOM 4823 O O . SER A 1 598 ? 34.959 -7.338 -27.510 1.00 67.69 598 SER A O 1
ATOM 4825 N N . PRO A 1 599 ? 37.078 -7.638 -26.807 1.00 70.62 599 PRO A N 1
ATOM 4826 C CA . PRO A 1 599 ? 37.268 -6.260 -26.375 1.00 70.62 599 PRO A CA 1
ATOM 4827 C C . PRO A 1 599 ? 37.159 -5.279 -27.556 1.00 70.62 599 PRO A C 1
ATOM 4829 O O . PRO A 1 599 ? 37.611 -5.587 -28.657 1.00 70.62 599 PRO A O 1
ATOM 4832 N N . MET A 1 600 ? 36.587 -4.090 -27.335 1.00 75.50 600 MET A N 1
ATOM 4833 C CA . MET A 1 600 ? 36.449 -3.076 -28.398 1.00 75.50 600 MET A CA 1
ATOM 4834 C C . MET A 1 600 ? 37.800 -2.516 -28.868 1.00 75.50 600 MET A C 1
ATOM 4836 O O . MET A 1 600 ? 37.896 -2.011 -29.978 1.00 75.50 600 MET A O 1
ATOM 4840 N N . ASP A 1 601 ? 38.829 -2.606 -28.024 1.00 74.88 601 ASP A N 1
ATOM 4841 C CA . ASP A 1 601 ? 40.215 -2.217 -28.298 1.00 74.88 601 ASP A CA 1
ATOM 4842 C C . ASP A 1 601 ? 41.025 -3.335 -28.980 1.00 74.88 601 ASP A C 1
ATOM 4844 O O . ASP A 1 601 ? 42.228 -3.195 -29.186 1.00 74.88 601 ASP A O 1
ATOM 4848 N N . THR A 1 602 ? 40.406 -4.474 -29.310 1.00 81.94 602 THR A N 1
ATOM 4849 C CA . THR A 1 602 ? 41.053 -5.570 -30.048 1.00 81.94 602 THR A CA 1
ATOM 4850 C C . THR A 1 602 ? 40.002 -6.366 -30.824 1.00 81.94 602 THR A C 1
ATOM 4852 O O . THR A 1 602 ? 39.435 -7.339 -30.320 1.00 81.94 602 THR A O 1
ATOM 4855 N N . LEU A 1 603 ? 39.711 -5.961 -32.059 1.00 83.00 603 LEU A N 1
ATOM 4856 C CA . LEU A 1 603 ? 38.649 -6.534 -32.886 1.00 83.00 603 LEU A CA 1
ATOM 4857 C C . LEU A 1 603 ? 39.156 -7.763 -33.670 1.00 83.00 603 LEU A C 1
ATOM 4859 O O . LEU A 1 603 ? 40.139 -7.670 -34.408 1.00 83.00 603 LEU A O 1
ATOM 4863 N N . PRO A 1 604 ? 38.466 -8.918 -33.626 1.00 84.56 604 PRO A N 1
ATOM 4864 C CA . PRO A 1 604 ? 38.853 -10.147 -34.317 1.00 84.56 604 PRO A CA 1
ATOM 4865 C C . PRO A 1 604 ? 38.354 -10.116 -35.770 1.00 84.56 604 PRO A C 1
ATOM 4867 O O . PRO A 1 604 ? 37.738 -11.058 -36.269 1.00 84.56 604 PRO A O 1
ATOM 4870 N N . ILE A 1 605 ? 38.561 -8.978 -36.424 1.00 85.62 605 ILE A N 1
ATOM 4871 C CA . ILE A 1 605 ? 38.087 -8.640 -37.760 1.00 85.62 605 ILE A CA 1
ATOM 4872 C C . ILE A 1 605 ? 39.313 -8.376 -38.629 1.00 85.62 605 ILE A C 1
ATOM 4874 O O . ILE A 1 605 ? 40.291 -7.773 -38.180 1.00 85.62 605 ILE A O 1
ATOM 4878 N N . LYS A 1 606 ? 39.272 -8.858 -39.874 1.00 88.81 606 LYS A N 1
ATOM 4879 C CA . LYS A 1 606 ? 40.358 -8.661 -40.837 1.00 88.81 606 LYS A CA 1
ATOM 4880 C C . LYS A 1 606 ? 40.497 -7.173 -41.170 1.00 88.81 606 LYS A C 1
ATOM 4882 O O . LYS A 1 606 ? 39.495 -6.470 -41.286 1.00 88.81 606 LYS A O 1
ATOM 4887 N N . ASP A 1 607 ? 41.726 -6.721 -41.376 1.00 90.50 607 ASP A N 1
ATOM 4888 C CA . ASP A 1 607 ? 42.013 -5.365 -41.844 1.00 90.50 607 ASP A CA 1
ATOM 4889 C C . ASP A 1 607 ? 41.211 -5.035 -43.105 1.00 90.50 607 ASP A C 1
ATOM 4891 O O . ASP A 1 607 ? 41.078 -5.878 -44.003 1.00 90.50 607 ASP A O 1
ATOM 4895 N N . LYS A 1 608 ? 40.710 -3.798 -43.177 1.00 91.69 608 LYS A N 1
ATOM 4896 C CA . LYS A 1 608 ? 40.053 -3.235 -44.366 1.00 91.69 608 LYS A CA 1
ATOM 4897 C C . LYS A 1 608 ? 38.956 -4.153 -44.927 1.00 91.69 608 LYS A C 1
ATOM 4899 O O . LYS A 1 608 ? 38.927 -4.441 -46.122 1.00 91.69 608 LYS A O 1
ATOM 4904 N N . SER A 1 609 ? 38.070 -4.647 -44.063 1.00 91.94 609 SER A N 1
ATOM 4905 C CA . SER A 1 609 ? 37.017 -5.604 -44.435 1.00 91.94 609 SER A CA 1
ATOM 4906 C C . SER A 1 609 ? 35.589 -5.100 -44.227 1.00 91.94 609 SER A C 1
ATOM 4908 O O . SER A 1 609 ? 34.680 -5.689 -44.811 1.00 91.94 609 SER A O 1
ATOM 4910 N N . ILE A 1 610 ? 35.410 -4.013 -43.471 1.00 92.44 610 ILE A N 1
ATOM 4911 C CA . ILE A 1 610 ? 34.108 -3.444 -43.098 1.00 92.44 610 ILE A CA 1
ATOM 4912 C C . ILE A 1 610 ? 33.846 -2.138 -43.862 1.00 92.44 610 ILE A C 1
ATOM 4914 O O . ILE A 1 610 ? 34.763 -1.327 -44.024 1.00 92.44 610 ILE A O 1
ATOM 4918 N N . ASP A 1 611 ? 32.603 -1.937 -44.303 1.00 92.00 611 ASP A N 1
ATOM 4919 C CA . ASP A 1 611 ? 32.142 -0.719 -44.985 1.00 92.00 611 ASP A CA 1
ATOM 4920 C C . ASP A 1 611 ? 31.571 0.304 -43.993 1.00 92.00 611 ASP A C 1
ATOM 4922 O O . ASP A 1 611 ? 31.850 1.498 -44.108 1.00 92.00 611 ASP A O 1
ATOM 4926 N N . LEU A 1 612 ? 30.828 -0.172 -42.986 1.00 92.56 612 LEU A N 1
ATOM 4927 C CA . LEU A 1 612 ? 30.211 0.655 -41.950 1.00 92.56 612 LEU A CA 1
ATOM 4928 C C . LEU A 1 612 ? 30.380 0.051 -40.554 1.00 92.56 612 LEU A C 1
ATOM 4930 O O . LEU A 1 612 ? 30.055 -1.116 -40.333 1.00 92.56 612 LEU A O 1
ATOM 4934 N N . ILE A 1 613 ? 30.798 0.870 -39.590 1.00 91.19 613 ILE A N 1
ATOM 4935 C CA . ILE A 1 613 ? 30.775 0.527 -38.162 1.00 91.19 613 ILE A CA 1
ATOM 4936 C C . ILE A 1 613 ? 29.825 1.475 -37.431 1.00 91.19 613 ILE A C 1
ATOM 4938 O O . ILE A 1 613 ? 29.979 2.688 -37.521 1.00 91.19 613 ILE A O 1
ATOM 4942 N N . VAL A 1 614 ? 28.877 0.949 -36.659 1.00 87.81 614 VAL A N 1
ATOM 4943 C CA . VAL A 1 614 ? 28.108 1.751 -35.695 1.00 87.81 614 VAL A CA 1
ATOM 4944 C C . VAL A 1 614 ? 28.610 1.419 -34.298 1.00 87.81 614 VAL A C 1
ATOM 4946 O O . VAL A 1 614 ? 28.678 0.251 -33.925 1.00 87.81 614 VAL A O 1
ATOM 4949 N N . CYS A 1 615 ? 28.991 2.439 -33.532 1.00 85.75 615 CYS A N 1
ATOM 4950 C CA . CYS A 1 615 ? 29.517 2.303 -32.178 1.00 85.75 615 CYS A CA 1
ATOM 4951 C C . CYS A 1 615 ? 28.695 3.148 -31.195 1.00 85.75 615 CYS A C 1
ATOM 4953 O O . CYS A 1 615 ? 28.468 4.342 -31.412 1.00 85.75 615 CYS A O 1
ATOM 4955 N N . SER A 1 616 ? 28.218 2.525 -30.114 1.00 73.69 616 SER A N 1
ATOM 4956 C CA . SER A 1 616 ? 27.203 3.120 -29.229 1.00 73.69 616 SER A CA 1
ATOM 4957 C C . SER A 1 616 ? 27.741 3.754 -27.937 1.00 73.69 616 SER A C 1
ATOM 4959 O O . SER A 1 616 ? 28.943 3.791 -27.678 1.00 73.69 616 SER A O 1
ATOM 4961 N N . LEU A 1 617 ? 26.805 4.180 -27.072 1.00 59.72 617 LEU A N 1
ATOM 4962 C CA . LEU A 1 617 ? 26.986 4.648 -25.691 1.00 59.72 617 LEU A CA 1
ATOM 4963 C C . LEU A 1 617 ? 27.989 3.840 -24.857 1.00 59.72 617 LEU A C 1
ATOM 4965 O O . LEU A 1 617 ? 28.613 4.395 -23.950 1.00 59.72 617 LEU A O 1
ATOM 4969 N N . ALA A 1 618 ? 28.167 2.552 -25.147 1.00 62.28 618 ALA A N 1
ATOM 4970 C CA . ALA A 1 618 ? 29.129 1.710 -24.452 1.00 62.28 618 ALA A CA 1
ATOM 4971 C C . ALA A 1 618 ? 30.595 2.147 -24.670 1.00 62.28 618 ALA A C 1
ATOM 4973 O O . ALA A 1 618 ? 31.448 1.888 -23.819 1.00 62.28 618 ALA A O 1
ATOM 4974 N N . TYR A 1 619 ? 30.876 2.936 -25.715 1.00 69.06 619 TYR A N 1
ATOM 4975 C CA . TYR A 1 619 ? 32.137 3.665 -25.889 1.00 69.06 619 TYR A CA 1
ATOM 4976 C C . TYR A 1 619 ? 32.496 4.528 -24.661 1.00 69.06 619 TYR A C 1
ATOM 4978 O O . TYR A 1 619 ? 33.662 4.691 -24.304 1.00 69.06 619 TYR A O 1
ATOM 4986 N N . GLN A 1 620 ? 31.498 5.036 -23.930 1.00 67.81 620 GLN A N 1
ATOM 4987 C CA . GLN A 1 620 ? 31.713 5.829 -22.713 1.00 67.81 620 GLN A CA 1
ATOM 4988 C C . GLN A 1 620 ? 32.134 4.980 -21.492 1.00 67.81 620 GLN A C 1
ATOM 4990 O O . GLN A 1 620 ? 32.619 5.530 -20.498 1.00 67.81 620 GLN A O 1
ATOM 4995 N N . MET A 1 621 ? 31.974 3.651 -21.543 1.00 66.75 621 MET A N 1
ATOM 4996 C CA . MET A 1 621 ? 32.382 2.711 -20.480 1.00 66.75 621 MET A CA 1
ATOM 4997 C C . MET A 1 621 ? 33.876 2.356 -20.529 1.00 66.75 621 MET A C 1
ATOM 4999 O O . MET A 1 621 ? 34.430 1.865 -19.541 1.00 66.75 621 MET A O 1
ATOM 5003 N N . VAL A 1 622 ? 34.516 2.631 -21.663 1.00 73.62 622 VAL A N 1
ATOM 5004 C CA . VAL A 1 622 ? 35.937 2.407 -21.933 1.00 73.62 622 VAL A CA 1
ATOM 5005 C C . VAL A 1 622 ? 36.806 3.248 -20.994 1.00 73.62 622 VAL A C 1
ATOM 5007 O O . VAL A 1 622 ? 36.426 4.376 -20.671 1.00 73.62 622 VAL A O 1
ATOM 5010 N N . ASN A 1 623 ? 37.933 2.706 -20.515 1.00 74.19 623 ASN A N 1
ATOM 5011 C CA . ASN A 1 623 ? 38.782 3.386 -19.534 1.00 74.19 623 ASN A CA 1
ATOM 5012 C C . ASN A 1 623 ? 39.566 4.542 -20.178 1.00 74.19 623 ASN A C 1
ATOM 5014 O O . ASN A 1 623 ? 40.533 4.285 -20.904 1.00 74.19 623 ASN A O 1
ATOM 5018 N N . PRO A 1 624 ? 39.225 5.810 -19.880 1.00 69.38 624 PRO A N 1
ATOM 5019 C CA . PRO A 1 624 ? 39.951 6.933 -20.448 1.00 69.38 624 PRO A CA 1
ATOM 5020 C C . PRO A 1 624 ? 41.366 7.044 -19.870 1.00 69.38 624 PRO A C 1
ATOM 5022 O O . PRO A 1 624 ? 42.232 7.584 -20.527 1.00 69.38 624 PRO A O 1
ATOM 5025 N N . GLU A 1 625 ? 41.661 6.534 -18.670 1.00 69.44 625 GLU A N 1
ATOM 5026 C CA . GLU A 1 625 ? 42.998 6.681 -18.064 1.00 69.44 625 GLU A CA 1
ATOM 5027 C C . GLU A 1 625 ? 44.073 5.803 -18.725 1.00 69.44 625 GLU A C 1
ATOM 5029 O O . GLU A 1 625 ? 45.258 6.077 -18.567 1.00 69.44 625 GLU A O 1
ATOM 5034 N N . ASN A 1 626 ? 43.667 4.769 -19.469 1.00 71.25 626 ASN A N 1
ATOM 5035 C CA . ASN A 1 626 ? 44.566 3.799 -20.104 1.00 71.25 626 ASN A CA 1
ATOM 5036 C C . ASN A 1 626 ? 44.573 3.907 -21.642 1.00 71.25 626 ASN A C 1
ATOM 5038 O O . ASN A 1 626 ? 44.944 2.946 -22.312 1.00 71.25 626 ASN A O 1
ATOM 5042 N N . ASN A 1 627 ? 44.120 5.036 -22.199 1.00 76.81 627 ASN A N 1
ATOM 5043 C CA . ASN A 1 627 ? 43.977 5.267 -23.643 1.00 76.81 627 ASN A CA 1
ATOM 5044 C C . ASN A 1 627 ? 43.092 4.227 -24.366 1.00 76.81 627 ASN A C 1
ATOM 5046 O O . ASN A 1 627 ? 43.215 4.011 -25.572 1.00 76.81 627 ASN A O 1
ATOM 5050 N N . GLU A 1 628 ? 42.199 3.532 -23.647 1.00 79.00 628 GLU A N 1
ATOM 5051 C CA . GLU A 1 628 ? 41.390 2.482 -24.271 1.00 79.00 628 GLU A CA 1
ATOM 5052 C C . GLU A 1 628 ? 40.438 3.083 -25.330 1.00 79.00 628 GLU A C 1
ATOM 5054 O O . GLU A 1 628 ? 40.134 2.416 -26.313 1.00 79.00 628 GLU A O 1
ATOM 5059 N N . ARG A 1 629 ? 39.989 4.343 -25.183 1.00 82.19 629 ARG A N 1
ATOM 5060 C CA . ARG A 1 629 ? 39.091 5.017 -26.148 1.00 82.19 629 ARG A CA 1
ATOM 5061 C C . ARG A 1 629 ? 39.772 5.285 -27.486 1.00 82.19 629 ARG A C 1
ATOM 5063 O O . ARG A 1 629 ? 39.152 5.119 -28.538 1.00 82.19 629 ARG A O 1
ATOM 5070 N N . GLU A 1 630 ? 41.032 5.689 -27.434 1.00 84.00 630 GLU A N 1
ATOM 5071 C CA . GLU A 1 630 ? 41.914 5.872 -28.578 1.00 84.00 630 GLU A CA 1
ATOM 5072 C C . GLU A 1 630 ? 42.141 4.532 -29.276 1.00 84.00 630 GLU A C 1
ATOM 5074 O O . GLU A 1 630 ? 41.952 4.438 -30.486 1.00 84.00 630 GLU A O 1
ATOM 5079 N N . ASN A 1 631 ? 42.423 3.474 -28.510 1.00 83.94 631 ASN A N 1
ATOM 5080 C CA . ASN A 1 631 ? 42.608 2.128 -29.054 1.00 83.94 631 ASN A CA 1
ATOM 5081 C C . ASN A 1 631 ? 41.356 1.610 -29.781 1.00 83.94 631 ASN A C 1
ATOM 5083 O O . ASN A 1 631 ? 41.482 0.984 -30.831 1.00 83.94 631 ASN A O 1
ATOM 5087 N N . VAL A 1 632 ? 40.146 1.917 -29.293 1.00 86.25 632 VAL A N 1
ATOM 5088 C CA . VAL A 1 632 ? 38.906 1.590 -30.024 1.00 86.25 632 VAL A CA 1
ATOM 5089 C C . VAL A 1 632 ? 38.856 2.296 -31.384 1.00 86.25 632 VAL A C 1
ATOM 5091 O O . VAL A 1 632 ? 38.518 1.666 -32.383 1.00 86.25 632 VAL A O 1
ATOM 5094 N N . LEU A 1 633 ? 39.204 3.585 -31.462 1.00 88.62 633 LEU A N 1
ATOM 5095 C CA . LEU A 1 633 ? 39.221 4.307 -32.742 1.00 88.62 633 LEU A CA 1
ATOM 5096 C C . LEU A 1 633 ? 40.314 3.798 -33.691 1.00 88.62 633 LEU A C 1
ATOM 5098 O O . LEU A 1 633 ? 40.089 3.756 -34.899 1.00 88.62 633 LEU A O 1
ATOM 5102 N N . ILE A 1 634 ? 41.466 3.379 -33.159 1.00 89.06 634 ILE A N 1
ATOM 5103 C CA . ILE A 1 634 ? 42.539 2.740 -33.936 1.00 89.06 634 ILE A CA 1
ATOM 5104 C C . ILE A 1 634 ? 42.035 1.438 -34.562 1.00 89.06 634 ILE A C 1
ATOM 5106 O O . ILE A 1 634 ? 42.225 1.207 -35.755 1.00 89.06 634 ILE A O 1
ATOM 5110 N N . GLU A 1 635 ? 41.327 0.617 -33.793 1.00 89.56 635 GLU A N 1
ATOM 5111 C CA . GLU A 1 635 ? 40.758 -0.635 -34.288 1.00 89.56 635 GLU A CA 1
ATOM 5112 C C . GLU A 1 635 ? 39.620 -0.419 -35.297 1.00 89.56 635 GLU A C 1
ATOM 5114 O O . GLU A 1 635 ? 39.543 -1.123 -36.309 1.00 89.56 635 GLU A O 1
ATOM 5119 N N . ILE A 1 636 ? 38.770 0.590 -35.079 1.00 91.62 636 ILE A N 1
ATOM 5120 C CA . ILE A 1 636 ? 37.781 1.037 -36.073 1.00 91.62 636 ILE A CA 1
ATOM 5121 C C . ILE A 1 636 ? 38.501 1.444 -37.366 1.00 91.62 636 ILE A C 1
ATOM 5123 O O . ILE A 1 636 ? 38.110 1.002 -38.445 1.00 91.62 636 ILE A O 1
ATOM 5127 N N . ASN A 1 637 ? 39.589 2.218 -37.281 1.00 92.50 637 ASN A N 1
ATOM 5128 C CA . ASN A 1 637 ? 40.354 2.614 -38.464 1.00 92.50 637 ASN A CA 1
ATOM 5129 C C . ASN A 1 637 ? 40.922 1.381 -39.180 1.00 92.50 637 ASN A C 1
ATOM 5131 O O . ASN A 1 637 ? 40.701 1.216 -40.378 1.00 92.50 637 ASN A O 1
ATOM 5135 N N . ARG A 1 638 ? 41.601 0.482 -38.459 1.00 93.00 638 ARG A N 1
ATOM 5136 C CA . ARG A 1 638 ? 42.223 -0.729 -39.021 1.00 93.00 638 ARG A CA 1
ATOM 5137 C C . ARG A 1 638 ? 41.222 -1.596 -39.792 1.00 93.00 638 ARG A C 1
ATOM 5139 O O . ARG A 1 638 ? 41.533 -2.112 -40.869 1.00 93.00 638 ARG A O 1
ATOM 5146 N N . THR A 1 639 ? 40.022 -1.765 -39.246 1.00 92.69 639 THR A N 1
ATOM 5147 C CA . THR A 1 639 ? 38.998 -2.669 -39.792 1.00 92.69 639 THR A CA 1
ATOM 5148 C C . THR A 1 639 ? 38.214 -2.076 -40.963 1.00 92.69 639 THR A C 1
ATOM 5150 O O . THR A 1 639 ? 37.795 -2.830 -41.848 1.00 92.69 639 THR A O 1
ATOM 5153 N N . LEU A 1 640 ? 38.067 -0.750 -41.027 1.00 93.62 640 LEU A N 1
ATOM 5154 C CA . LEU A 1 640 ? 37.388 -0.066 -42.129 1.00 93.62 640 LEU A CA 1
ATOM 5155 C C . LEU A 1 640 ? 38.185 -0.105 -43.438 1.00 93.62 640 LEU A C 1
ATOM 5157 O O . LEU A 1 640 ? 39.409 0.099 -43.475 1.00 93.62 640 LEU A O 1
ATOM 5161 N N . ARG A 1 641 ? 37.465 -0.328 -44.543 1.00 92.44 641 ARG A N 1
ATOM 5162 C CA . ARG A 1 641 ? 37.975 -0.128 -45.908 1.00 92.44 641 ARG A CA 1
ATOM 5163 C C . ARG A 1 641 ? 38.328 1.341 -46.145 1.00 92.44 641 ARG A C 1
ATOM 5165 O O . ARG A 1 641 ? 37.917 2.233 -45.407 1.00 92.44 641 ARG A O 1
ATOM 5172 N N . LYS A 1 642 ? 39.098 1.602 -47.204 1.00 83.50 642 LYS A N 1
ATOM 5173 C CA . LYS A 1 642 ? 39.339 2.974 -47.669 1.00 83.50 642 LYS A CA 1
ATOM 5174 C C . LYS A 1 642 ? 37.989 3.617 -48.023 1.00 83.50 642 LYS A C 1
ATOM 5176 O O . LYS A 1 642 ? 37.221 2.988 -48.745 1.00 83.50 642 LYS A O 1
ATOM 5181 N N . ASN A 1 643 ? 37.716 4.822 -47.515 1.00 84.75 643 ASN A N 1
ATOM 5182 C CA . ASN A 1 643 ? 36.417 5.513 -47.585 1.00 84.75 643 ASN A CA 1
ATOM 5183 C C . ASN A 1 643 ? 35.274 4.846 -46.786 1.00 84.75 643 ASN A C 1
ATOM 5185 O O . ASN A 1 643 ? 34.108 5.211 -46.962 1.00 84.75 643 ASN A O 1
ATOM 5189 N N . GLY A 1 644 ? 35.585 3.868 -45.929 1.00 91.62 644 GLY A N 1
ATOM 5190 C CA . GLY A 1 644 ? 34.621 3.276 -45.004 1.00 91.62 644 GLY A CA 1
ATOM 5191 C C . GLY A 1 644 ? 34.157 4.287 -43.954 1.00 91.62 644 GLY A C 1
ATOM 5192 O O . GLY A 1 644 ? 34.872 5.242 -43.634 1.00 91.62 644 GLY A O 1
ATOM 5193 N N . LYS A 1 645 ? 32.954 4.073 -43.422 1.00 94.31 645 LYS A N 1
ATOM 5194 C CA . LYS A 1 645 ? 32.268 5.020 -42.537 1.00 94.31 645 LYS A CA 1
ATOM 5195 C C . LYS A 1 645 ? 32.134 4.469 -41.119 1.00 94.31 645 LYS A C 1
ATOM 5197 O O . LYS A 1 645 ? 31.968 3.268 -40.915 1.00 94.31 645 LYS A O 1
ATOM 5202 N N . SER A 1 646 ? 32.180 5.344 -40.120 1.00 93.56 646 SER A N 1
ATOM 5203 C CA . SER A 1 646 ? 31.854 4.991 -38.734 1.00 93.56 646 SER A CA 1
ATOM 5204 C C . SER A 1 646 ? 30.879 5.991 -38.137 1.00 93.56 646 SER A C 1
ATOM 5206 O O . SER A 1 646 ? 31.071 7.191 -38.295 1.00 93.56 646 SER A O 1
ATOM 5208 N N . ILE A 1 647 ? 29.853 5.518 -37.436 1.00 91.31 647 ILE A N 1
ATOM 5209 C CA . ILE A 1 647 ? 28.904 6.359 -36.702 1.00 91.31 647 ILE A CA 1
ATOM 5210 C C . ILE A 1 647 ? 29.131 6.126 -35.214 1.00 91.31 647 ILE A C 1
ATOM 5212 O O . ILE A 1 647 ? 28.928 5.021 -34.711 1.00 91.31 647 ILE A O 1
ATOM 5216 N N . ILE A 1 648 ? 29.536 7.173 -34.498 1.00 88.81 648 ILE A N 1
ATOM 5217 C CA . ILE A 1 648 ? 29.800 7.125 -33.060 1.00 88.81 648 ILE A CA 1
ATOM 5218 C C . ILE A 1 648 ? 28.743 7.935 -32.321 1.00 88.81 648 ILE A C 1
ATOM 5220 O O . ILE A 1 648 ? 28.574 9.135 -32.550 1.00 88.81 648 ILE A O 1
ATOM 5224 N N . LEU A 1 649 ? 28.049 7.266 -31.402 1.00 82.12 649 LEU A N 1
ATOM 5225 C CA . LEU A 1 649 ? 26.994 7.851 -30.582 1.00 82.12 649 LEU A CA 1
ATOM 5226 C C . LEU A 1 649 ? 27.487 8.076 -29.158 1.00 82.12 649 LEU A C 1
ATOM 5228 O O . LEU A 1 649 ? 27.758 7.140 -28.405 1.00 82.12 649 LEU A O 1
ATOM 5232 N N . LEU A 1 650 ? 27.534 9.342 -28.757 1.00 77.75 650 LEU A N 1
ATOM 5233 C CA . LEU A 1 650 ? 27.892 9.757 -27.408 1.00 77.75 650 LEU A CA 1
ATOM 5234 C C . LEU A 1 650 ? 26.692 10.431 -26.743 1.00 77.75 650 LEU A C 1
ATOM 5236 O O . LEU A 1 650 ? 26.015 11.261 -27.337 1.00 77.75 650 LEU A O 1
ATOM 5240 N N . ASN A 1 651 ? 26.419 10.134 -25.476 1.00 70.44 651 ASN A N 1
ATOM 5241 C CA . ASN A 1 651 ? 25.431 10.906 -24.725 1.00 70.44 651 ASN A CA 1
ATOM 5242 C C . ASN A 1 651 ? 26.002 12.301 -24.412 1.00 70.44 651 ASN A C 1
ATOM 5244 O O . ASN A 1 651 ? 26.994 12.422 -23.690 1.00 70.44 651 ASN A O 1
ATOM 5248 N N . SER A 1 652 ? 25.374 13.343 -24.963 1.00 63.00 652 SER A N 1
ATOM 5249 C CA . SER A 1 652 ? 25.857 14.730 -24.887 1.00 63.00 652 SER A CA 1
ATOM 5250 C C . SER A 1 652 ? 25.451 15.463 -23.610 1.00 63.00 652 SER A C 1
ATOM 5252 O O . SER A 1 652 ? 25.963 16.548 -23.358 1.00 63.00 652 SER A O 1
ATOM 5254 N N . SER A 1 653 ? 24.616 14.872 -22.744 1.00 58.12 653 SER A N 1
ATOM 5255 C CA . SER A 1 653 ? 24.454 15.368 -21.365 1.00 58.12 653 SER A CA 1
ATOM 5256 C C . SER A 1 653 ? 25.772 15.338 -20.574 1.00 58.12 653 SER A C 1
ATOM 5258 O O . SER A 1 653 ? 25.827 15.825 -19.445 1.00 58.12 653 SER A O 1
ATOM 5260 N N . TYR A 1 654 ? 26.823 14.751 -21.152 1.00 57.91 654 TYR A N 1
ATOM 5261 C CA . TYR A 1 654 ? 28.125 14.529 -20.540 1.00 57.91 654 TYR A CA 1
ATOM 5262 C C . TYR A 1 654 ? 29.312 15.073 -21.339 1.00 57.91 654 TYR A C 1
ATOM 5264 O O . TYR A 1 654 ? 30.443 14.833 -20.915 1.00 57.91 654 TYR A O 1
ATOM 5272 N N . LEU A 1 655 ? 29.057 15.744 -22.464 1.00 64.50 655 LEU A N 1
ATOM 5273 C CA . LEU A 1 655 ? 30.071 16.401 -23.286 1.00 64.50 655 LEU A CA 1
ATOM 5274 C C . LEU A 1 655 ? 29.914 17.911 -23.113 1.00 64.50 655 LEU A C 1
ATOM 5276 O O . LEU A 1 655 ? 28.794 18.423 -23.198 1.00 64.50 655 LEU A O 1
ATOM 5280 N N . ASP A 1 656 ? 31.013 18.616 -22.865 1.00 68.44 656 ASP A N 1
ATOM 5281 C CA . ASP A 1 656 ? 31.055 20.067 -23.054 1.00 68.44 656 ASP A CA 1
ATOM 5282 C C . ASP A 1 656 ? 31.535 20.420 -24.477 1.00 68.44 656 ASP A C 1
ATOM 5284 O O . ASP A 1 656 ? 31.870 19.542 -25.274 1.00 68.44 656 ASP A O 1
ATOM 5288 N N . GLU A 1 657 ? 31.534 21.708 -24.828 1.00 67.00 657 GLU A N 1
ATOM 5289 C CA . GLU A 1 657 ? 32.014 22.159 -26.144 1.00 67.00 657 GLU A CA 1
ATOM 5290 C C . GLU A 1 657 ? 33.479 21.762 -26.392 1.00 67.00 657 GLU A C 1
ATOM 5292 O O . GLU A 1 657 ? 33.823 21.338 -27.493 1.00 67.00 657 GLU A O 1
ATOM 5297 N N . ASN A 1 658 ? 34.319 21.777 -25.350 1.00 73.56 658 ASN A N 1
ATOM 5298 C CA . ASN A 1 658 ? 35.728 21.400 -25.471 1.00 73.56 658 ASN A CA 1
ATOM 5299 C C . ASN A 1 658 ? 35.902 19.898 -25.730 1.00 73.56 658 ASN A C 1
ATOM 5301 O O . ASN A 1 658 ? 36.872 19.494 -26.366 1.00 73.56 658 ASN A O 1
ATOM 5305 N N . ASP A 1 659 ? 35.006 19.056 -25.217 1.00 76.94 659 ASP A N 1
ATOM 5306 C CA . ASP A 1 659 ? 35.042 17.612 -25.436 1.00 76.94 659 ASP A CA 1
ATOM 5307 C C . ASP A 1 659 ? 34.712 17.257 -26.893 1.00 76.94 659 ASP A C 1
ATOM 5309 O O . ASP A 1 659 ? 35.326 16.343 -27.448 1.00 76.94 659 ASP A O 1
ATOM 5313 N N . ASN A 1 660 ? 33.822 18.016 -27.541 1.00 75.31 660 ASN A N 1
ATOM 5314 C CA . ASN A 1 660 ? 33.534 17.863 -28.972 1.00 75.31 660 ASN A CA 1
ATOM 5315 C C . ASN A 1 660 ? 34.741 18.272 -29.834 1.00 75.31 660 ASN A C 1
ATOM 5317 O O . ASN A 1 660 ? 35.094 17.572 -30.789 1.00 75.31 660 ASN A O 1
ATOM 5321 N N . ASP A 1 661 ? 35.413 19.366 -29.469 1.00 79.69 661 ASP A N 1
ATOM 5322 C CA . ASP A 1 661 ? 36.631 19.822 -30.147 1.00 79.69 661 ASP A CA 1
ATOM 5323 C C . ASP A 1 661 ? 37.779 18.823 -29.973 1.00 79.69 661 ASP A C 1
ATOM 5325 O O . ASP A 1 661 ? 38.476 18.492 -30.936 1.00 79.69 661 ASP A O 1
ATOM 5329 N N . ARG A 1 662 ? 37.947 18.274 -28.762 1.00 80.75 662 ARG A N 1
ATOM 5330 C CA . ARG A 1 662 ? 38.926 17.211 -28.483 1.00 80.75 662 ARG A CA 1
ATOM 5331 C C . ARG A 1 662 ? 38.643 15.955 -29.285 1.00 80.75 662 ARG A C 1
ATOM 5333 O O . ARG A 1 662 ? 39.568 15.410 -29.882 1.00 80.75 662 ARG A O 1
ATOM 5340 N N . PHE A 1 663 ? 37.386 15.515 -29.324 1.00 85.19 663 PHE A N 1
ATOM 5341 C CA . PHE A 1 663 ? 36.991 14.361 -30.123 1.00 85.19 663 PHE A CA 1
ATOM 5342 C C . PHE A 1 663 ? 37.312 14.589 -31.601 1.00 85.19 663 PHE A C 1
ATOM 5344 O O . PHE A 1 663 ? 37.931 13.743 -32.243 1.00 85.19 663 PHE A O 1
ATOM 5351 N N . SER A 1 664 ? 36.983 15.776 -32.111 1.00 84.19 664 SER A N 1
ATOM 5352 C CA . SER A 1 664 ? 37.249 16.155 -33.496 1.00 84.19 664 SER A CA 1
ATOM 5353 C C . SER A 1 664 ? 38.734 16.199 -33.832 1.00 84.19 664 SER A C 1
ATOM 5355 O O . SER A 1 664 ? 39.156 15.731 -34.892 1.00 84.19 664 SER A O 1
ATOM 5357 N N . PHE A 1 665 ? 39.544 16.731 -32.921 1.00 85.38 665 PHE A N 1
ATOM 5358 C CA . PHE A 1 665 ? 40.993 16.751 -33.052 1.00 85.38 665 PHE A CA 1
ATOM 5359 C C . PHE A 1 665 ? 41.587 15.336 -33.037 1.00 85.38 665 PHE A C 1
ATOM 5361 O O . PHE A 1 665 ? 42.398 15.002 -33.903 1.00 85.38 665 PHE A O 1
ATOM 5368 N N . ALA A 1 666 ? 41.162 14.495 -32.093 1.00 85.88 666 ALA A N 1
ATOM 5369 C CA . ALA A 1 666 ? 41.632 13.121 -31.965 1.00 85.88 666 ALA A CA 1
ATOM 5370 C C . ALA A 1 666 ? 41.250 12.267 -33.184 1.00 85.88 666 ALA A C 1
ATOM 5372 O O . ALA A 1 666 ? 42.110 11.587 -33.738 1.00 85.88 666 ALA A O 1
ATOM 5373 N N . ALA A 1 667 ? 40.005 12.357 -33.664 1.00 88.69 667 ALA A N 1
ATOM 5374 C CA . ALA A 1 667 ? 39.548 11.637 -34.853 1.00 88.69 667 ALA A CA 1
ATOM 5375 C C . ALA A 1 667 ? 40.410 11.973 -36.085 1.00 88.69 667 ALA A C 1
ATOM 5377 O O . ALA A 1 667 ? 40.889 11.069 -36.768 1.00 88.69 667 ALA A O 1
ATOM 5378 N N . LYS A 1 668 ? 40.713 13.262 -36.304 1.00 88.69 668 LYS A N 1
ATOM 5379 C CA . LYS A 1 668 ? 41.618 13.708 -37.380 1.00 88.69 668 LYS A CA 1
ATOM 5380 C C . LYS A 1 668 ? 43.023 13.135 -37.255 1.00 88.69 668 LYS A C 1
ATOM 5382 O O . LYS A 1 668 ? 43.611 12.722 -38.250 1.00 88.69 668 LYS A O 1
ATOM 5387 N N . LYS A 1 669 ? 43.569 13.088 -36.039 1.00 86.44 669 LYS A N 1
ATOM 5388 C CA . LYS A 1 669 ? 44.886 12.484 -35.783 1.00 86.44 669 LYS A CA 1
ATOM 5389 C C . LYS A 1 669 ? 44.912 10.978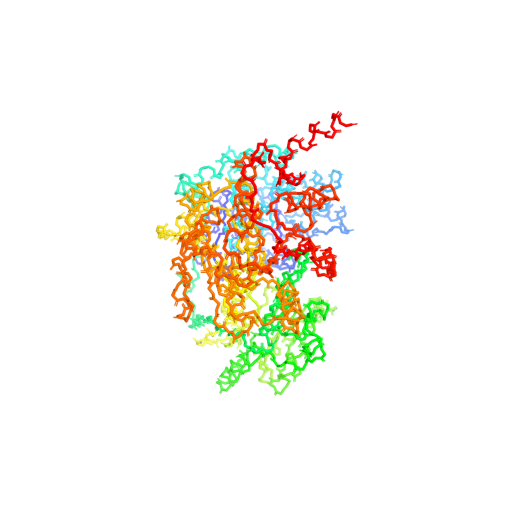 -36.038 1.00 86.44 669 LYS A C 1
ATOM 5391 O O . LYS A 1 669 ? 45.960 10.456 -36.399 1.00 86.44 669 LYS A O 1
ATOM 5396 N N . LEU A 1 670 ? 43.770 10.314 -35.904 1.00 88.00 670 LEU A N 1
ATOM 5397 C CA . LEU A 1 670 ? 43.596 8.881 -36.130 1.00 88.00 670 LEU A CA 1
ATOM 5398 C C . LEU A 1 670 ? 43.140 8.543 -37.561 1.00 88.00 670 LEU A C 1
ATOM 5400 O O . LEU A 1 670 ? 42.619 7.455 -37.795 1.00 88.00 670 LEU A O 1
ATOM 5404 N N . GLY A 1 671 ? 43.333 9.455 -38.521 1.00 90.00 671 GLY A N 1
ATOM 5405 C CA . GLY A 1 671 ? 43.084 9.189 -39.942 1.00 90.00 671 GLY A CA 1
ATOM 5406 C C . GLY A 1 671 ? 41.616 9.285 -40.364 1.00 90.00 671 GLY A C 1
ATOM 5407 O O . GLY A 1 671 ? 41.238 8.719 -41.391 1.00 90.00 671 GLY A O 1
ATOM 5408 N N . PHE A 1 672 ? 40.784 9.994 -39.594 1.00 92.81 672 PHE A N 1
ATOM 5409 C CA . PHE A 1 672 ? 39.380 10.230 -39.929 1.00 92.81 672 PHE A CA 1
ATOM 5410 C C . PHE A 1 672 ? 39.095 11.684 -40.297 1.00 92.81 672 PHE A C 1
ATOM 5412 O O . PHE A 1 672 ? 39.574 12.615 -39.652 1.00 92.81 672 PHE A O 1
ATOM 5419 N N . ASN A 1 673 ? 38.218 11.888 -41.272 1.00 92.69 673 ASN A N 1
ATOM 5420 C CA . ASN A 1 673 ? 37.523 13.153 -41.450 1.00 92.69 673 ASN A CA 1
ATOM 5421 C C . ASN A 1 673 ? 36.142 13.087 -40.785 1.00 92.69 673 ASN A C 1
ATOM 5423 O O . ASN A 1 673 ? 35.503 12.040 -40.783 1.00 92.69 673 ASN A O 1
ATOM 5427 N N . ILE A 1 674 ? 35.668 14.199 -40.225 1.00 91.50 674 ILE A N 1
ATOM 5428 C CA . ILE A 1 674 ? 34.309 14.281 -39.678 1.00 91.50 674 ILE A CA 1
ATOM 5429 C C . ILE A 1 674 ? 33.392 14.817 -40.766 1.00 91.50 674 ILE A C 1
ATOM 5431 O O . ILE A 1 674 ? 33.611 15.915 -41.280 1.00 91.50 674 ILE A O 1
ATOM 5435 N N . MET A 1 675 ? 32.350 14.059 -41.086 1.00 91.50 675 MET A N 1
ATOM 5436 C CA . MET A 1 675 ? 31.327 14.465 -42.042 1.00 91.50 675 MET A CA 1
ATOM 5437 C C . MET A 1 675 ? 30.360 15.421 -41.350 1.00 91.50 675 MET A C 1
ATOM 5439 O O . MET A 1 675 ? 29.457 14.989 -40.634 1.00 91.50 675 MET A O 1
ATOM 5443 N N . GLY A 1 676 ? 30.581 16.727 -41.516 1.00 85.12 676 GLY A N 1
ATOM 5444 C CA . GLY A 1 676 ? 29.815 17.768 -40.822 1.00 85.12 676 GLY A CA 1
ATOM 5445 C C . GLY A 1 676 ? 28.312 17.734 -41.111 1.00 85.12 676 GLY A C 1
ATOM 5446 O O . GLY A 1 676 ? 27.522 18.024 -40.224 1.00 85.12 676 GLY A O 1
ATOM 5447 N N . GLU A 1 677 ? 27.908 17.321 -42.312 1.00 85.62 677 GLU A N 1
ATOM 5448 C CA . GLU A 1 677 ? 26.494 17.190 -42.702 1.00 85.62 677 GLU A CA 1
ATOM 5449 C C . GLU A 1 677 ? 25.761 16.033 -42.001 1.00 85.62 677 GLU A C 1
ATOM 5451 O O . GLU A 1 677 ? 24.548 16.092 -41.820 1.00 85.62 677 GLU A O 1
ATOM 5456 N N . TYR A 1 678 ? 26.510 15.033 -41.524 1.00 87.38 678 TYR A N 1
ATOM 5457 C CA . TYR A 1 678 ? 26.000 13.868 -40.797 1.00 87.38 678 TYR A CA 1
ATOM 5458 C C . TYR A 1 678 ? 26.494 13.825 -39.339 1.00 87.38 678 TYR A C 1
ATOM 5460 O O . TYR A 1 678 ? 26.397 12.789 -38.679 1.00 87.38 678 TYR A O 1
ATOM 5468 N N . SER A 1 679 ? 27.060 14.924 -38.827 1.00 88.19 679 SER A N 1
ATOM 5469 C CA . SER A 1 679 ? 27.598 15.020 -37.465 1.00 88.19 679 SER A CA 1
ATOM 5470 C C . SER A 1 679 ? 27.033 16.226 -36.732 1.00 88.19 679 SER A C 1
ATOM 5472 O O . SER A 1 679 ? 26.864 17.301 -37.299 1.00 88.19 679 SER A O 1
ATOM 5474 N N . GLY A 1 680 ? 26.780 16.082 -35.436 1.00 84.06 680 GLY A N 1
ATOM 5475 C CA . GLY A 1 680 ? 26.305 17.191 -34.626 1.00 84.06 680 GLY A CA 1
ATOM 5476 C C . GLY A 1 680 ? 25.697 16.770 -33.303 1.00 84.06 680 GLY A C 1
ATOM 5477 O O . GLY A 1 680 ? 25.718 15.607 -32.897 1.00 84.06 680 GLY A O 1
ATOM 5478 N N . ILE A 1 681 ? 25.141 17.759 -32.614 1.00 80.62 681 ILE A N 1
ATOM 5479 C CA . ILE A 1 681 ? 24.373 17.541 -31.397 1.00 80.62 681 ILE A CA 1
ATOM 5480 C C . ILE A 1 681 ? 22.912 17.404 -31.789 1.00 80.62 681 ILE A C 1
ATOM 5482 O O . ILE A 1 681 ? 22.282 18.370 -32.215 1.00 80.62 681 ILE A O 1
ATOM 5486 N N . MET A 1 682 ? 22.354 16.224 -31.564 1.00 71.50 682 MET A N 1
ATOM 5487 C CA . MET A 1 682 ? 20.925 16.020 -31.673 1.00 71.50 682 MET A CA 1
ATOM 5488 C C . MET A 1 682 ? 20.266 16.147 -30.307 1.00 71.50 682 MET A C 1
ATOM 5490 O O . MET A 1 682 ? 20.685 15.528 -29.328 1.00 71.50 682 MET A O 1
ATOM 5494 N N . GLN A 1 683 ? 19.198 16.932 -30.253 1.00 66.31 683 GLN A N 1
ATOM 5495 C CA . GLN A 1 683 ? 18.410 17.136 -29.051 1.00 66.31 683 GLN A CA 1
ATOM 5496 C C . GLN A 1 683 ? 16.950 16.787 -29.327 1.00 66.31 683 GLN A C 1
ATOM 5498 O O . GLN A 1 683 ? 16.308 17.374 -30.190 1.00 66.31 683 GLN A O 1
ATOM 5503 N N . SER A 1 684 ? 16.431 15.837 -28.562 1.00 59.84 684 SER A N 1
ATOM 5504 C CA . SER A 1 684 ? 14.993 15.644 -28.371 1.00 59.84 684 SER A CA 1
ATOM 5505 C C . SER A 1 684 ? 14.568 16.311 -27.061 1.00 59.84 684 SER A C 1
ATOM 5507 O O . SER A 1 684 ? 15.415 16.710 -26.259 1.00 59.84 684 SER A O 1
ATOM 5509 N N . GLU A 1 685 ? 13.263 16.374 -26.790 1.00 48.97 685 GLU A N 1
ATOM 5510 C CA . GLU A 1 685 ? 12.747 16.856 -25.498 1.00 48.97 685 GLU A CA 1
ATOM 5511 C C . GLU A 1 685 ? 13.327 16.092 -24.292 1.00 48.97 685 GLU A C 1
ATOM 5513 O O . GLU A 1 685 ? 13.373 16.633 -23.189 1.00 48.97 685 GLU A O 1
ATOM 5518 N N . LYS A 1 686 ? 13.779 14.842 -24.491 1.00 47.34 686 LYS A N 1
ATOM 5519 C CA . LYS A 1 686 ? 14.136 13.904 -23.410 1.00 47.34 686 LYS A CA 1
ATOM 5520 C C . LYS A 1 686 ? 15.578 13.413 -23.440 1.00 47.34 686 LYS A C 1
ATOM 5522 O O . LYS A 1 686 ? 16.043 12.792 -22.491 1.00 47.34 686 LYS A O 1
ATOM 5527 N N . SER A 1 687 ? 16.302 13.617 -24.532 1.00 57.94 687 SER A N 1
ATOM 5528 C CA . SER A 1 687 ? 17.655 13.080 -24.688 1.00 57.94 687 SER A CA 1
ATOM 5529 C C . SER A 1 687 ? 18.468 13.924 -25.648 1.00 57.94 687 SER A C 1
ATOM 5531 O O . SER A 1 687 ? 17.952 14.390 -26.665 1.00 57.94 687 SER A O 1
ATOM 5533 N N . LYS A 1 688 ? 19.751 14.082 -25.330 1.00 67.88 688 LYS A N 1
ATOM 5534 C CA . LYS A 1 688 ? 20.700 14.859 -26.115 1.00 67.88 688 LYS A CA 1
ATOM 5535 C C . LYS A 1 688 ? 21.878 13.950 -26.470 1.00 67.88 688 LYS A C 1
ATOM 5537 O O . LYS A 1 688 ? 22.585 13.497 -25.567 1.00 67.88 688 LYS A O 1
ATOM 5542 N N . PHE A 1 689 ? 22.143 13.713 -27.748 1.00 75.00 689 PHE A N 1
ATOM 5543 C CA . PHE A 1 689 ? 23.239 12.863 -28.225 1.00 75.00 689 PHE A CA 1
ATOM 5544 C C . PHE A 1 689 ? 24.197 13.655 -29.115 1.00 75.00 689 PHE A C 1
ATOM 5546 O O . PHE A 1 689 ? 23.767 14.482 -29.908 1.00 75.00 689 PHE A O 1
ATOM 5553 N N . GLY A 1 690 ? 25.495 13.405 -28.971 1.00 80.62 690 GLY A N 1
ATOM 5554 C CA . GLY A 1 690 ? 26.503 13.765 -29.955 1.00 80.62 690 GLY A CA 1
ATOM 5555 C C . GLY A 1 690 ? 26.609 12.622 -30.953 1.00 80.62 690 GLY A C 1
ATOM 5556 O O . GLY A 1 690 ? 26.860 11.483 -30.556 1.00 80.62 690 GLY A O 1
ATOM 5557 N N . VAL A 1 691 ? 26.375 12.929 -32.220 1.00 87.19 691 VAL A N 1
ATOM 5558 C CA . VAL A 1 691 ? 26.473 11.996 -33.338 1.00 87.19 691 VAL A CA 1
ATOM 5559 C C . VAL A 1 691 ? 27.698 12.397 -34.141 1.00 87.19 691 VAL A C 1
ATOM 5561 O O . VAL A 1 691 ? 27.793 13.542 -34.585 1.00 87.19 691 VAL A O 1
ATOM 5564 N N . TYR A 1 692 ? 28.641 11.476 -34.300 1.00 89.56 692 TYR A N 1
ATOM 5565 C CA . TYR A 1 692 ? 29.870 11.706 -35.047 1.00 89.56 692 TYR A CA 1
ATOM 5566 C C . TYR A 1 692 ? 29.978 10.696 -36.173 1.00 89.56 692 TYR A C 1
ATOM 5568 O O . TYR A 1 692 ? 30.253 9.521 -35.928 1.00 89.56 692 TYR A O 1
ATOM 5576 N N . THR A 1 693 ? 29.779 11.170 -37.395 1.00 92.50 693 THR A N 1
ATOM 5577 C CA . THR A 1 693 ? 29.957 10.371 -38.601 1.00 92.50 693 THR A CA 1
ATOM 5578 C C . THR A 1 693 ? 31.359 10.621 -39.138 1.00 92.50 693 THR A C 1
ATOM 5580 O O . THR A 1 693 ? 31.724 11.741 -39.503 1.00 92.50 693 THR A O 1
ATOM 5583 N N . LEU A 1 694 ? 32.170 9.572 -39.116 1.00 93.81 694 LEU A N 1
ATOM 5584 C CA . LEU A 1 694 ? 33.573 9.575 -39.487 1.00 93.81 694 LEU A CA 1
ATOM 5585 C C . LEU A 1 694 ? 33.753 8.924 -40.854 1.00 93.81 694 LEU A C 1
ATOM 5587 O O . LEU A 1 694 ? 33.224 7.844 -41.109 1.00 93.81 694 LEU A O 1
ATOM 5591 N N . ASP A 1 695 ? 34.569 9.551 -41.686 1.00 93.25 695 ASP A N 1
ATOM 5592 C CA . ASP A 1 695 ? 35.051 9.015 -42.949 1.00 93.25 695 ASP A CA 1
ATOM 5593 C C . ASP A 1 695 ? 36.527 8.641 -42.824 1.00 93.25 695 ASP A C 1
ATOM 5595 O O . ASP A 1 695 ? 37.348 9.465 -42.409 1.00 93.25 695 ASP A O 1
ATOM 5599 N N . LYS A 1 696 ? 36.880 7.396 -43.154 1.00 93.19 696 LYS A N 1
ATOM 5600 C CA . LYS A 1 696 ? 38.276 6.956 -43.134 1.00 93.19 696 LYS A CA 1
ATOM 5601 C C . LYS A 1 696 ? 39.023 7.520 -44.344 1.00 93.19 696 LYS A C 1
ATOM 5603 O O . LYS A 1 696 ? 38.831 7.046 -45.466 1.00 93.19 696 LYS A O 1
ATOM 5608 N N . VAL A 1 697 ? 39.942 8.450 -44.080 1.00 91.88 697 VAL A N 1
ATOM 5609 C CA . VAL A 1 697 ? 40.783 9.090 -45.105 1.00 91.88 697 VAL A CA 1
ATOM 5610 C C . VAL A 1 697 ? 42.172 8.464 -45.198 1.00 91.88 697 VAL A C 1
ATOM 5612 O O . VAL A 1 697 ? 42.649 8.227 -46.305 1.00 91.88 697 VAL A O 1
ATOM 5615 N N . ASP A 1 698 ? 42.771 8.108 -44.058 1.00 90.12 698 ASP A N 1
ATOM 5616 C CA . ASP A 1 698 ? 44.130 7.566 -43.971 1.00 90.12 698 ASP A CA 1
ATOM 5617 C C . ASP A 1 698 ? 44.223 6.437 -42.930 1.00 90.12 698 ASP A C 1
ATOM 5619 O O . ASP A 1 698 ? 43.378 6.306 -42.040 1.00 90.12 698 ASP A O 1
ATOM 5623 N N . ASP A 1 699 ? 45.256 5.598 -43.049 1.00 88.06 699 ASP A N 1
ATOM 5624 C CA . ASP A 1 699 ? 45.622 4.648 -41.992 1.00 88.06 699 ASP A CA 1
ATOM 5625 C C . ASP A 1 699 ? 46.310 5.403 -40.828 1.00 88.06 699 ASP A C 1
ATOM 5627 O O . ASP A 1 699 ? 46.921 6.457 -41.022 1.00 88.06 699 ASP A O 1
ATOM 5631 N N . VAL A 1 700 ? 46.198 4.883 -39.601 1.00 84.31 700 VAL A N 1
ATOM 5632 C CA . VAL A 1 700 ? 46.766 5.524 -38.398 1.00 84.31 700 VAL A CA 1
ATOM 5633 C C . VAL A 1 700 ? 48.293 5.634 -38.507 1.00 84.31 700 VAL A C 1
ATOM 5635 O O . VAL A 1 700 ? 48.968 4.668 -38.846 1.00 84.31 700 VAL A O 1
ATOM 5638 N N . ASN A 1 701 ? 48.846 6.809 -38.192 1.00 73.31 701 ASN A N 1
ATOM 5639 C CA . ASN A 1 701 ? 50.291 7.035 -38.160 1.00 73.31 701 ASN A CA 1
ATOM 5640 C C . ASN A 1 701 ? 50.862 6.692 -36.769 1.00 73.31 701 ASN A C 1
ATOM 5642 O O . ASN A 1 701 ? 50.455 7.292 -35.772 1.00 73.31 701 ASN A O 1
ATOM 5646 N N . ASP A 1 702 ? 51.841 5.782 -36.713 1.00 59.75 702 ASP A N 1
ATOM 5647 C CA . ASP A 1 702 ? 52.443 5.233 -35.480 1.00 59.75 702 ASP A CA 1
ATOM 5648 C C . ASP A 1 702 ? 53.112 6.279 -34.561 1.00 59.75 702 ASP A C 1
ATOM 5650 O O . ASP A 1 702 ? 53.431 5.997 -33.408 1.00 59.75 702 ASP A O 1
ATOM 5654 N N . THR A 1 703 ? 53.330 7.509 -35.038 1.00 55.84 703 THR A N 1
ATOM 5655 C CA . THR A 1 703 ? 54.083 8.556 -34.320 1.00 55.84 703 THR A CA 1
ATOM 5656 C C . THR A 1 703 ? 53.261 9.425 -33.351 1.00 55.84 703 THR A C 1
ATOM 5658 O O . THR A 1 703 ? 53.802 10.384 -32.801 1.00 55.84 703 THR A O 1
ATOM 5661 N N . ILE A 1 704 ? 51.974 9.132 -33.102 1.00 57.34 704 ILE A N 1
ATOM 5662 C CA . ILE A 1 704 ? 51.072 10.015 -32.319 1.00 57.34 704 ILE A CA 1
ATOM 5663 C C . ILE A 1 704 ? 50.309 9.267 -31.203 1.00 57.34 704 ILE A C 1
ATOM 5665 O O . ILE A 1 704 ? 49.106 9.446 -31.034 1.00 57.34 704 ILE A O 1
ATOM 5669 N N . LEU A 1 705 ? 50.990 8.433 -30.408 1.00 54.22 705 LEU A N 1
ATOM 5670 C CA . LEU A 1 705 ? 50.345 7.628 -29.349 1.00 54.22 705 LEU A CA 1
ATOM 5671 C C . LEU A 1 705 ? 50.487 8.159 -27.906 1.00 54.22 705 LEU A C 1
ATOM 5673 O O . LEU A 1 705 ? 49.907 7.581 -26.991 1.00 54.22 705 LEU A O 1
ATOM 5677 N N . ASP A 1 706 ? 51.166 9.288 -27.678 1.00 52.66 706 ASP A N 1
ATOM 5678 C CA . ASP A 1 706 ? 51.530 9.734 -26.315 1.00 52.66 706 ASP A CA 1
ATOM 5679 C C . ASP A 1 706 ? 50.610 10.791 -25.674 1.00 52.66 706 ASP A C 1
ATOM 5681 O O . ASP A 1 706 ? 50.988 11.477 -24.723 1.00 52.66 706 ASP A O 1
ATOM 5685 N N . SER A 1 707 ? 49.363 10.925 -26.126 1.00 57.16 707 SER A N 1
ATOM 5686 C CA . SER A 1 707 ? 48.409 11.816 -25.453 1.00 57.16 707 SER A CA 1
ATOM 5687 C C . SER A 1 707 ? 47.045 11.158 -25.302 1.00 57.16 707 SER A C 1
ATOM 5689 O O . SER A 1 707 ? 46.464 10.687 -26.270 1.00 57.16 707 SER A O 1
ATOM 5691 N N . ASN A 1 708 ? 46.544 11.145 -24.068 1.00 70.25 708 ASN A N 1
ATOM 5692 C CA . ASN A 1 708 ? 45.183 10.762 -23.697 1.00 70.25 708 ASN A CA 1
ATOM 5693 C C . ASN A 1 708 ? 44.197 11.839 -24.197 1.00 70.25 708 ASN A C 1
ATOM 5695 O O . ASN A 1 708 ? 43.718 12.687 -23.434 1.00 70.25 708 ASN A O 1
ATOM 5699 N N . LEU A 1 709 ? 44.030 11.902 -25.519 1.00 71.12 709 LEU A N 1
ATOM 5700 C CA . LEU A 1 709 ? 43.309 12.949 -26.246 1.00 71.12 709 LEU A CA 1
ATOM 5701 C C . LEU A 1 709 ? 41.790 12.846 -26.061 1.00 71.12 709 LEU A C 1
ATOM 5703 O O . LEU A 1 709 ? 41.093 13.847 -26.225 1.00 71.12 709 LEU A O 1
ATOM 5707 N N . LEU A 1 710 ? 41.275 11.671 -25.690 1.00 76.62 710 LEU A N 1
ATOM 5708 C CA . LEU A 1 710 ? 39.844 11.370 -25.568 1.00 76.62 710 LEU A CA 1
ATOM 5709 C C . LEU A 1 710 ? 39.372 11.254 -24.112 1.00 76.62 710 LEU A C 1
ATOM 5711 O O . LEU A 1 710 ? 38.416 10.535 -23.795 1.00 76.62 710 LEU A O 1
ATOM 5715 N N . LYS A 1 711 ? 39.998 12.025 -23.216 1.00 76.94 711 LYS A N 1
ATOM 5716 C CA . LYS A 1 711 ? 39.533 12.244 -21.841 1.00 76.94 711 LYS A CA 1
ATOM 5717 C C . LYS A 1 711 ? 38.521 13.394 -21.779 1.00 76.94 711 LYS A C 1
ATOM 5719 O O . LYS A 1 711 ? 38.878 14.563 -21.966 1.00 76.94 711 LYS A O 1
ATOM 5724 N N . PHE A 1 712 ? 37.259 13.070 -21.490 1.00 74.88 712 PHE A N 1
ATOM 5725 C CA . PHE A 1 712 ? 36.163 14.043 -21.459 1.00 74.88 712 PHE A CA 1
ATOM 5726 C C . PHE A 1 712 ? 36.011 14.705 -20.086 1.00 74.88 712 PHE A C 1
ATOM 5728 O O . PHE A 1 712 ? 36.369 14.135 -19.050 1.00 74.88 712 PHE A O 1
ATOM 5735 N N . PHE A 1 713 ? 35.431 15.904 -20.049 1.00 63.81 713 PHE A N 1
ATOM 5736 C CA . PHE A 1 713 ? 35.199 16.660 -18.820 1.00 63.81 713 PHE A CA 1
ATOM 5737 C C . PHE A 1 713 ? 34.274 15.919 -17.843 1.00 63.81 713 PHE A C 1
ATOM 5739 O O . PHE A 1 713 ? 34.478 15.946 -16.630 1.00 63.81 713 PHE A O 1
ATOM 5746 N N . GLY A 1 714 ? 33.286 15.179 -18.348 1.00 58.97 714 GLY A N 1
ATOM 5747 C CA . GLY A 1 714 ? 32.391 14.376 -17.509 1.00 58.97 714 GLY A CA 1
ATOM 5748 C C . GLY A 1 714 ? 33.042 13.169 -16.810 1.00 58.97 714 GLY A C 1
ATOM 5749 O O . GLY A 1 714 ? 32.362 12.506 -16.027 1.00 58.97 714 GLY A O 1
ATOM 5750 N N . ASP A 1 715 ? 34.316 12.862 -17.080 1.00 63.25 715 ASP A N 1
ATOM 5751 C CA . ASP A 1 715 ? 35.028 11.718 -16.488 1.00 63.25 715 ASP A CA 1
ATOM 5752 C C . ASP A 1 715 ? 35.747 12.065 -15.165 1.00 63.25 715 ASP A C 1
ATOM 5754 O O . ASP A 1 715 ? 36.269 11.181 -14.485 1.00 63.25 715 ASP A O 1
ATOM 5758 N N . TYR A 1 716 ? 35.741 13.340 -14.751 1.00 59.03 716 TYR A N 1
ATOM 5759 C CA . TYR A 1 716 ? 36.245 13.768 -13.442 1.00 59.03 716 TYR A CA 1
ATOM 5760 C C . TYR A 1 716 ? 35.324 13.303 -12.305 1.00 59.03 716 TYR A C 1
ATOM 5762 O O . TYR A 1 716 ? 34.097 13.416 -12.383 1.00 59.03 716 TYR A O 1
ATOM 5770 N N . THR A 1 717 ? 35.893 12.832 -11.189 1.00 55.84 717 THR A N 1
ATOM 5771 C CA . THR A 1 717 ? 35.068 12.497 -10.021 1.00 55.84 717 THR A CA 1
ATOM 5772 C C . THR A 1 717 ? 34.411 13.753 -9.440 1.00 55.84 717 THR A C 1
ATOM 5774 O O . THR A 1 717 ? 34.879 14.880 -9.613 1.00 55.84 717 THR A O 1
ATOM 5777 N N . LYS A 1 718 ? 33.336 13.576 -8.660 1.00 43.94 718 LYS A N 1
ATOM 5778 C CA . LYS A 1 718 ? 32.651 14.683 -7.963 1.00 43.94 718 LYS A CA 1
ATOM 5779 C C . LYS A 1 718 ? 33.598 15.509 -7.070 1.00 43.94 718 LYS A C 1
ATOM 5781 O O . LYS A 1 718 ? 33.328 16.682 -6.815 1.00 43.94 718 LYS A O 1
ATOM 5786 N N . ASN A 1 719 ? 34.692 14.904 -6.603 1.00 41.06 719 ASN A N 1
ATOM 5787 C CA . ASN A 1 719 ? 35.736 15.573 -5.829 1.00 41.06 719 ASN A CA 1
ATOM 5788 C C . ASN A 1 719 ? 36.740 16.317 -6.729 1.00 41.06 719 ASN A C 1
ATOM 5790 O O . ASN A 1 719 ? 37.102 17.445 -6.399 1.00 41.06 719 ASN A O 1
ATOM 5794 N N . ASP A 1 720 ? 37.113 15.753 -7.881 1.00 44.50 720 ASP A N 1
ATOM 5795 C CA . ASP A 1 720 ? 37.998 16.401 -8.866 1.00 44.50 720 ASP A CA 1
ATOM 5796 C C . ASP A 1 720 ? 37.351 17.640 -9.499 1.00 44.50 720 ASP A C 1
ATOM 5798 O O . ASP A 1 720 ? 38.004 18.671 -9.659 1.00 44.50 720 ASP A O 1
ATOM 5802 N N . LEU A 1 721 ? 36.041 17.586 -9.765 1.00 43.97 721 LEU A N 1
ATOM 5803 C CA . LEU A 1 721 ? 35.249 18.722 -10.250 1.00 43.97 721 LEU A CA 1
ATOM 5804 C C . LEU A 1 721 ? 35.273 19.901 -9.269 1.00 43.97 721 LEU A C 1
ATOM 5806 O O . LEU A 1 721 ? 35.470 21.043 -9.669 1.00 43.97 721 LEU A O 1
ATOM 5810 N N . ARG A 1 722 ? 35.134 19.634 -7.964 1.00 42.22 722 ARG A N 1
ATOM 5811 C CA . ARG A 1 722 ? 35.201 20.674 -6.921 1.00 42.22 722 ARG A CA 1
ATOM 5812 C C . ARG A 1 722 ? 36.594 21.279 -6.773 1.00 42.22 722 ARG A C 1
ATOM 5814 O O . ARG A 1 722 ? 36.700 22.444 -6.403 1.00 42.22 722 ARG A O 1
ATOM 5821 N N . LYS A 1 723 ? 37.640 20.491 -7.026 1.00 38.47 723 LYS A N 1
ATOM 5822 C CA . LYS A 1 723 ? 39.030 20.946 -6.980 1.00 38.47 723 LYS A CA 1
ATOM 5823 C C . LYS A 1 723 ? 39.355 21.831 -8.187 1.00 38.47 723 LYS A C 1
ATOM 5825 O O . LYS A 1 723 ? 39.792 22.955 -7.990 1.00 38.47 723 LYS A O 1
ATOM 5830 N N . LYS A 1 724 ? 39.009 21.400 -9.404 1.00 42.69 724 LYS A N 1
ATOM 5831 C CA . LYS A 1 724 ? 39.214 22.192 -10.630 1.00 42.69 724 LYS A CA 1
ATOM 5832 C C . LYS A 1 724 ? 38.405 23.490 -10.677 1.00 42.69 724 LYS A C 1
ATOM 5834 O O . LYS A 1 724 ? 38.909 24.484 -11.177 1.00 42.69 724 LYS A O 1
ATOM 5839 N N . ILE A 1 725 ? 37.184 23.506 -10.134 1.00 44.84 725 ILE A N 1
ATOM 5840 C CA . ILE A 1 725 ? 36.368 24.733 -10.008 1.00 44.84 725 ILE A CA 1
ATOM 5841 C C . ILE A 1 725 ? 36.961 25.719 -8.987 1.00 44.84 725 ILE A C 1
ATOM 5843 O O . ILE A 1 725 ? 36.647 26.897 -9.035 1.00 44.84 725 ILE A O 1
ATOM 5847 N N . ARG A 1 726 ? 37.794 25.254 -8.048 1.00 42.84 726 ARG A N 1
ATOM 5848 C CA . ARG A 1 726 ? 38.542 26.130 -7.132 1.00 42.84 726 ARG A CA 1
ATOM 5849 C C . ARG A 1 726 ? 39.872 26.620 -7.713 1.00 42.84 726 ARG A C 1
ATOM 5851 O O . ARG A 1 726 ? 40.433 27.562 -7.170 1.00 42.84 726 ARG A O 1
ATOM 5858 N N . GLU A 1 727 ? 40.399 25.932 -8.723 1.00 42.03 727 GLU A N 1
ATOM 5859 C CA . GLU A 1 727 ? 41.669 26.256 -9.391 1.00 42.03 727 GLU A CA 1
ATOM 5860 C C . GLU A 1 727 ? 41.481 27.168 -10.620 1.00 42.03 727 GLU A C 1
ATOM 5862 O O . GLU A 1 727 ? 42.418 27.871 -10.989 1.00 42.03 727 GLU A O 1
ATOM 5867 N N . LYS A 1 728 ? 40.292 27.160 -11.240 1.00 42.72 728 LYS A N 1
ATOM 5868 C CA . LYS A 1 728 ? 39.812 28.186 -12.184 1.00 42.72 728 LYS A CA 1
ATOM 5869 C C . LYS A 1 728 ? 39.185 29.346 -11.424 1.00 42.72 728 LYS A C 1
ATOM 5871 O O . LYS A 1 728 ? 39.315 30.482 -11.927 1.00 42.72 728 LYS A O 1
#

Sequence (728 aa):
MEDIKPFQIIGAYELFNRKRALLADEMGMYKTSQSIFADSLMREKEGNSDFKTLVIAPSSVREHWAREIKKWAPHYNPKIQILDTSNFYQGLENAIKSDWVIGGYSLMSSIAKENGRADQLKDLNFQHLILDEVHNAKNPSALRTTTVKRIADQTEYLSALSGTPIPNSIVDLYMLFSLLEPNNYPVNLEDPKEIKSVKSKFLYLYKNDPEAVKRILHERMIRRETKDYIQENLPEVREQDIIVPLSGDNADVYYSVLEQETSFGSKLMQLEKASLDPSLVDPRFIENPSLRNNFKKIESLKYQALDSIINDEIGNNGKVVVFTNLKTGVVDKLYDRYKEYGVLVIDGDVSSDSKKGLESEREIRRKLFQFDPDYKILIATTTMNEGVDLTAATGIVHLGIPWT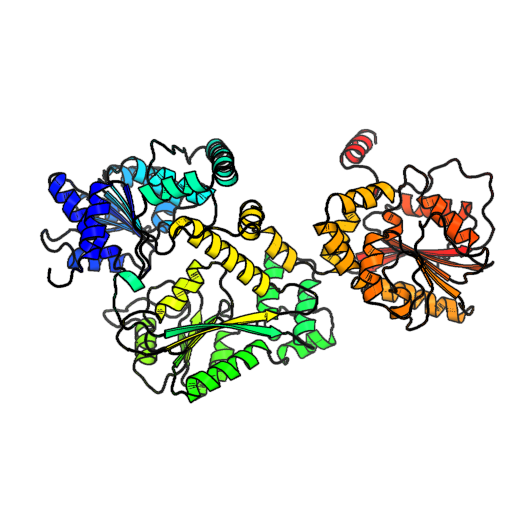PAELSQRNRRSLRNGEIKKDRLNIYNLVTKVEDVESIEEAILGLNRNKETRFRYMTSGITLSKKDLEDFQEAKKTRKIKESTKSIDQKLVSHFIRFRGQGKDKVSRFLKRDPESAQSVAELYPKFKMSKNASNIYLGIIEELEKENPLEVKLDLACGIGALGISLNEPVISLDIDPFMLHKGKELYKENKLVRSPMDTLPIKDKSIDLIVCSLAYQMVNPENNERENVLIEINRTLRKNGKSIILLNSSYLDENDNDRFSFAAKKLGFNIMGEYSGIMQSEKSKFGVYTLDKVDDVNDTILDSNLLKFFGDYTKNDLRKKIREK

Secondary structure (DSSP, 8-state):
-TT--HHHHHHHHHHHHHSEEEE-PPTTS-HHHHHHHHHHHHHHHHTSSS--EEEEE-GGGHHHHHHHHHHH-GGG---EEE--GGGHHHHHHHHHT-SEEEEEHHHHHHHHHSTTHHHHHHTT--SEEEETTGGGG--TTSHHHHHHHHHHTT-SEEEEE-SS-S-SSHHHHHHHHHHH-TTTS---TT-HHHHHHHHHHHHHHHHH-HHHHHHHHHHHEE---HHHH----PPEEEEEEEEEE--THHHHHHHHHHH----HHHHHHHHHHHHH-GGGS-GGG---HHHHHHGGGPPPHHHHHHHHHHHHHHHTT--EEEEES--TTTHHHHHHHHGGG-EEEE-SSS--PPPTTPPPHHHHHHHHHHH-TT--EEEEETT--S----TT-SEEEESS--SSHHHHHHHHTTTSS--SS--SEEEEEEEEEE-SSS--HHHHHHHHHHHHHHHHHHHHH-PPPPHHHHHHHH---HHHHHHHHTS-HHHHHHHHHHHHTTS-HHHHHHHHHH-HHHHHHHHHHGGG----HHHHHHHHHHHHHHHHHS---SEEEESSSTTHHHHHHTS--EEEES-HHHHHHHTTT-SSS-EEE--TTS--S-TT-EEEEEE-GGGGGS-GGGTHHHHHHHHHHHHEEEEEEEEEEEEGGG--HHHHHHHHHHHHHTTEEE-GGG-EEEE-SS-EEEEEEEEE-SPPPTT--S--TT--GGGS-HHHHHHHHHH-

Mean predicted aligned error: 14.26 Å

Solvent-accessible surface area (backbone atoms only — not comparable to full-atom values): 39478 Å² total; per-residue (Å²): 130,89,84,73,54,73,68,44,53,53,52,10,51,51,40,46,75,58,30,29,25,33,46,34,30,37,77,86,67,52,64,68,58,21,51,52,50,17,47,51,55,47,31,65,74,75,59,59,85,77,56,24,36,37,38,37,28,57,74,87,47,50,68,53,49,58,53,47,47,55,69,73,44,54,90,74,64,72,41,74,29,72,48,45,75,94,46,42,66,68,32,47,62,49,33,72,79,22,40,30,33,36,36,27,57,64,41,33,36,52,31,57,74,39,89,60,49,50,53,62,62,48,72,65,58,41,44,31,39,34,29,45,54,38,77,78,53,23,50,66,88,38,51,30,21,42,43,49,48,64,47,54,74,68,24,72,28,33,46,35,30,22,62,63,71,68,52,98,43,72,55,24,42,49,44,52,40,29,68,52,38,44,87,85,35,69,76,58,64,90,40,72,65,51,52,54,51,52,43,54,55,51,50,48,44,47,66,79,41,48,63,61,55,31,52,60,48,52,77,39,42,46,72,52,57,55,80,82,75,46,90,60,87,69,42,54,73,47,78,45,79,45,77,37,71,46,58,68,72,48,33,52,45,35,49,30,40,34,66,50,92,69,56,70,69,61,45,48,54,38,46,55,26,23,57,45,30,42,52,70,35,62,62,91,40,35,75,54,65,72,53,50,73,44,36,71,74,52,78,34,64,49,52,55,54,46,50,55,53,50,52,56,38,44,75,70,74,34,21,36,36,40,34,31,79,61,57,87,82,42,51,64,52,54,39,70,74,43,47,92,45,24,62,45,78,47,44,79,83,52,46,77,65,57,61,93,90,40,81,16,62,46,54,53,52,46,49,42,51,53,72,38,85,67,33,30,36,36,40,32,33,70,63,65,79,62,93,61,75,43,28,50,36,31,32,38,35,30,67,41,80,57,92,39,53,62,59,46,52,55,60,54,45,26,36,66,51,97,54,99,39,86,52,72,49,31,41,36,39,39,47,34,40,38,46,81,102,46,65,26,63,51,47,42,42,50,54,51,25,52,54,54,47,52,54,40,42,40,59,74,68,75,52,83,74,51,75,66,53,51,53,59,63,65,55,82,57,77,69,51,58,54,58,51,40,58,43,29,70,61,59,55,46,51,62,52,51,66,74,35,45,49,53,19,71,72,50,44,54,53,48,36,72,75,36,58,65,64,34,49,51,45,17,66,40,42,55,69,40,65,61,54,72,68,64,47,53,50,56,49,56,49,49,58,54,49,41,73,77,48,80,65,86,38,42,34,33,40,40,50,40,72,52,40,59,24,66,74,70,71,47,95,38,44,31,37,42,76,51,72,69,42,48,63,57,32,53,82,78,49,89,85,60,65,75,46,85,40,52,68,59,52,63,98,60,61,70,49,64,30,35,33,38,41,34,24,60,55,64,57,28,36,20,42,92,74,41,39,51,56,37,27,51,51,39,52,48,51,24,31,25,90,71,13,38,34,40,40,39,39,64,35,90,46,51,53,75,66,37,53,52,33,45,54,52,44,41,45,67,45,19,28,43,73,41,65,94,65,33,47,79,48,74,57,102,86,50,44,34,32,37,43,26,34,34,36,76,46,78,68,62,90,88,74,79,91,64,70,53,72,61,46,74,64,74,53,50,82,66,51,51,58,50,52,66,71,74,106